Protein 3HH1 (pdb70)

Foldseek 3Di:
DAFAEEEEAAAEQDPRVPDPVRVVCVLQFQAEEEQDVVSVVVSCVVSVRPDHHYQYDDVVCNVVSLVVQLVCRRVVTYYYYYDHNPDDPCPGPNVVCVSCVVVVHHYHYDD/DFAEEEEAEQAPPDRVPDPVRVVLVLQAQAEEEQDVVVVVVSCVVVPNPDHHYQYCDPVCNVVSLVVQRVCRRVHGYYYYYFDHDPPGDDPSSVCCVSCVVVVHHYHYDDD/DFAEEEEAQAAPDDRVPDPVRVVLVLQFQAEEEQDPVVVVVSCVVVPHDDHHYQHCHVCNVVSLVVQCVCRRVRTYYYYYDCDCNVVSQVVVVHHYHYHD/DAFAEEEEAAQEPDDRPPDPVRLVCVQQFQEEEEAPDPVVVVSCVVSVRPPHHYQYPVDVVSVVVQLVCRRVHTYYYYYHHPPDDLVVDPVVVCVVCVVVVHHYHYDD

Organism: Chlorobaculum tepidum (strain ATCC 49652 / DSM 12025 / NBRC 103806 / TLS) (NCBI:txid194439)

Secondary structure (DSSP, 8-state):
-PPP-EEEEEE-SS-TT--HHHHHHHHH-SEEEES-HHHHHHHHHHTT--S--EEE--STTHHHHHHHHHHHHHTT--EEEEEETTS-GGGSGGG--HHHHHTT--EEEE-/----EEEEE--SS-TT--HHHHHHHHHEEEEEES-HHHHHHHHHHTT--SPPEEE--STTHHHHHHHHHHHHHTT-EEEEEEPSSSS---HHHH--HHHHHTT--EEEEP-/----EEEEE--SS-TT--HHHHHHHHT-SEEEES-HHHHHHHHHHTT--SPEEEE----HHHHHHHHHHHHHTT--EEEEE-----HHHHHTT--EEEE-/-----EEEEEEPSS-TT--HHHHHHHHH-SEEEE-SSHHHHHHHHHTT--S--EEE---HHHHHHHHHHHHTT--EEEEEETTS-GGGSTT---HHHHHTT--EEEE-

Nearest PDB structures (foldseek):
  3hh1-assembly1_B  TM=1.009E+00  e=2.185E-22  Chlorobaculum tepidum
  3hh1-assembly2_C  TM=9.470E-01  e=1.816E-17  Chlorobaculum tepidum
  3hh1-assembly3_D  TM=9.223E-01  e=3.692E-16  Chlorobaculum tepidum
  3kwp-assembly1_A-2  TM=9.046E-01  e=8.283E-12  Levilactobacillus brevis ATCC 367
  3ndc-assembly1_A  TM=7.876E-01  e=1.297E-04  Rhodobacter capsulatus SB 1003

InterPro domains:
  IPR000878 Tetrapyrrole methylase [PF00590] (10-209)
  IPR008189 rRNA small subunit methyltransferase I [MF_01877] (10-228)
  IPR008189 rRNA small subunit methyltransferase I [PIRSF005917] (4-238)
  IPR008189 rRNA small subunit methyltransferase I [PTHR46111] (7-239)
  IPR008189 rRNA small subunit methyltransferase I [TIGR00096] (11-238)
  IPR008189 rRNA small subunit methyltransferase I [cd11648] (12-227)
  IPR014776 Tetrapyrrole methylase, subdomain 2 [G3DSA:3.30.950.10] (120-230)
  IPR014777 Tetrapyrrole methylase, subdomain 1 [G3DSA:3.40.1010.10] (4-119)
  IPR035996 Tetrapyrrole methylase superfamily [SSF53790] (8-226)

CATH classification: 3.40.1010.10

Sequence (430 aa):
AHKGTLYVVATPLGNLDDTFRAVNTLRNAGAIACEDTRRTSILLKHFGIEGKRLVSYHSFNEERAVRQVIELLEEGSDVALVVTDAGTPAISSDPGYTASAAHAAGLPVVPVPHKGTLYVVATPLGNLDDTFRAVNTLRNAGAIACEEDTRRTSILLKHFGIEGKRLVSYHSFNEERAVRQVIELLEEGSDVALVTDAGTPAISDPGYTASAAHAAGLPVVPVPGHKGTLYVVATPLGNLDDTFRAVNTLRNAGAIACEDTRRTSILLKHFGIEGKRLVSYHFNEERAVRRQVIELLEEGSDVALVTDGYTASAAHHAAGLPVVPVPAHKGTLYVVATPLGNLDDTFRAVNTLRNAGAIACEDTRRTSILLKHFGIEGKRLVSYHEERAVRQVIELLEEGSDVALVTDAGTPAISDPGYTASAAHAAGLPVVPVP

Radius of gyration: 25.11 Å; Cα contacts (8 Å, |Δi|>4): 852; chains: 4; bounding box: 66×57×61 Å

B-factor: mean 26.29, std 10.37, range [7.69, 118.84]

Structure (mmCIF, N/CA/C/O backbone):
data_3HH1
#
_entry.id   3HH1
#
_cell.length_a   62.986
_cell.length_b   47.569
_cell.length_c   64.497
_cell.angle_alpha   90.000
_cell.angle_beta   91.000
_cell.angle_gamma   90.000
#
_symmetry.space_group_name_H-M   'P 1 21 1'
#
loop_
_entity.id
_entity.type
_entity.pdbx_description
1 polymer 'Tetrapyrrole methylase family protein'
2 non-polymer 'SULFATE ION'
3 non-polymer 1,2-ETHANEDIOL
4 water water
#
loop_
_atom_site.group_PDB
_atom_site.id
_atom_site.type_symbol
_atom_site.label_atom_id
_atom_site.label_alt_id
_atom_site.label_comp_id
_atom_site.label_asym_id
_atom_site.label_entity_id
_atom_site.label_seq_id
_atom_site.pdbx_PDB_ins_code
_atom_site.Cartn_x
_atom_site.Cartn_y
_atom_site.Cartn_z
_atom_site.occupancy
_atom_site.B_iso_or_equiv
_atom_site.auth_seq_id
_atom_site.auth_comp_id
_atom_site.auth_asym_id
_atom_site.auth_atom_id
_atom_site.pdbx_PDB_model_num
ATOM 1 N N . ALA A 1 3 ? 16.672 49.889 1.639 1.00 26.51 6 ALA A N 1
ATOM 2 C CA . ALA A 1 3 ? 16.958 49.930 3.109 1.00 26.63 6 ALA A CA 1
ATOM 3 C C . ALA A 1 3 ? 17.966 48.833 3.453 1.00 27.19 6 ALA A C 1
ATOM 4 O O . ALA A 1 3 ? 17.603 47.669 3.574 1.00 27.98 6 ALA A O 1
ATOM 6 N N . HIS A 1 4 ? 19.226 49.217 3.632 1.00 26.75 7 HIS A N 1
ATOM 7 C CA . HIS A 1 4 ? 20.327 48.276 3.748 1.00 26.84 7 HIS A CA 1
ATOM 8 C C . HIS A 1 4 ? 20.275 47.495 5.085 1.00 25.94 7 HIS A C 1
ATOM 9 O O . HIS A 1 4 ? 20.105 48.079 6.140 1.00 26.30 7 HIS A O 1
ATOM 16 N N . LYS A 1 5 ? 20.381 46.177 5.006 1.00 24.62 8 LYS A N 1
ATOM 17 C CA . LYS A 1 5 ? 20.381 45.323 6.169 1.00 23.84 8 LYS A CA 1
ATOM 18 C C . LYS A 1 5 ? 21.799 45.289 6.756 1.00 23.11 8 LYS A C 1
ATOM 19 O O . LYS A 1 5 ? 22.791 45.232 6.009 1.00 23.87 8 LYS A O 1
ATOM 25 N N . GLY A 1 6 ? 21.897 45.317 8.073 1.00 20.98 9 GLY A N 1
ATOM 26 C CA . GLY A 1 6 ? 23.153 45.044 8.749 1.00 19.88 9 GLY A CA 1
ATOM 27 C C . GLY A 1 6 ? 23.422 43.563 8.713 1.00 18.90 9 GLY A C 1
ATOM 28 O O . GLY A 1 6 ? 22.518 42.730 8.514 1.00 17.75 9 GLY A O 1
ATOM 29 N N . THR A 1 7 ? 24.687 43.241 8.913 1.00 18.06 10 THR A N 1
ATOM 30 C CA . THR A 1 7 ? 25.180 41.881 8.930 1.00 17.29 10 THR A CA 1
ATOM 31 C C . THR A 1 7 ? 25.485 41.479 10.351 1.00 16.57 10 THR A C 1
ATOM 32 O O . THR A 1 7 ? 26.071 42.265 11.120 1.00 16.02 10 THR A O 1
ATOM 36 N N . LEU A 1 8 ? 25.091 40.246 10.698 1.00 15.18 11 LEU A N 1
ATOM 37 C CA . LEU A 1 8 ? 25.528 39.626 11.925 1.00 15.26 11 LEU A CA 1
ATOM 38 C C . LEU A 1 8 ? 26.856 38.885 11.639 1.00 13.22 11 LEU A C 1
ATOM 39 O O . LEU A 1 8 ? 26.852 37.830 10.940 1.00 16.36 11 LEU A O 1
ATOM 44 N N . TYR A 1 9 ? 27.976 39.417 12.116 1.00 11.99 12 TYR A N 1
ATOM 45 C CA . TYR A 1 9 ? 29.276 38.746 11.985 1.00 12.81 12 TYR A CA 1
ATOM 46 C C . TYR A 1 9 ? 29.521 37.838 13.164 1.00 14.24 12 TYR A C 1
ATOM 47 O O . TYR A 1 9 ? 29.401 38.274 14.291 1.00 16.24 12 TYR A O 1
ATOM 56 N N . VAL A 1 10 ? 29.785 36.569 12.918 1.00 14.85 13 VAL A N 1
ATOM 57 C CA . VAL A 1 10 ? 30.078 35.623 13.975 1.00 14.52 13 VAL A CA 1
ATOM 58 C C . VAL A 1 10 ? 31.612 35.478 14.043 1.00 16.94 13 VAL A C 1
ATOM 59 O O . VAL A 1 10 ? 32.259 34.973 13.102 1.00 18.54 13 VAL A O 1
ATOM 63 N N . VAL A 1 11 ? 32.171 35.900 15.177 1.00 17.02 14 VAL A N 1
ATOM 64 C CA . VAL A 1 11 ? 33.594 36.000 15.377 1.00 19.23 14 VAL A CA 1
ATOM 65 C C . VAL A 1 11 ? 34.018 35.008 16.451 1.00 20.95 14 VAL A C 1
ATOM 66 O O . VAL A 1 11 ? 33.573 35.105 17.611 1.00 21.20 14 VAL A O 1
ATOM 70 N N . ALA A 1 12 ? 34.850 34.030 16.078 1.00 22.55 15 ALA A N 1
ATOM 71 C CA . ALA A 1 12 ? 35.337 33.035 17.020 1.00 24.83 15 ALA A CA 1
ATOM 72 C C . ALA A 1 12 ? 36.546 33.598 17.754 1.00 26.16 15 ALA A C 1
ATOM 73 O O . ALA A 1 12 ? 37.413 34.165 17.116 1.00 28.25 15 ALA A O 1
ATOM 75 N N . THR A 1 13 ? 36.596 33.474 19.081 1.00 26.27 16 THR A N 1
ATOM 76 C CA . THR A 1 13 ? 37.689 34.071 19.841 1.00 27.43 16 THR A CA 1
ATOM 77 C C . THR A 1 13 ? 38.331 33.020 20.725 1.00 27.87 16 THR A C 1
ATOM 78 O O . THR A 1 13 ? 37.635 32.265 21.363 1.00 28.47 16 THR A O 1
ATOM 82 N N . PRO A 1 14 ? 39.671 32.955 20.737 1.00 28.65 17 PRO A N 1
ATOM 83 C CA . PRO A 1 14 ? 40.392 31.962 21.579 1.00 29.42 17 PRO A CA 1
ATOM 84 C C . PRO A 1 14 ? 40.433 32.431 23.020 1.00 30.31 17 PRO A C 1
ATOM 85 O O . PRO A 1 14 ? 40.248 33.628 23.282 1.00 31.26 17 PRO A O 1
ATOM 89 N N . LEU A 1 15 ? 40.694 31.522 23.948 1.00 30.96 18 LEU A N 1
ATOM 90 C CA . LEU A 1 15 ? 40.787 31.885 25.361 1.00 31.75 18 LEU A CA 1
ATOM 91 C C . LEU A 1 15 ? 42.100 32.638 25.664 1.00 31.69 18 LEU A C 1
ATOM 92 O O . LEU A 1 15 ? 42.128 33.568 26.476 1.00 31.90 18 LEU A O 1
ATOM 97 N N . GLY A 1 16 ? 43.181 32.239 25.011 1.00 31.30 19 GLY A N 1
ATOM 98 C CA . GLY A 1 16 ? 44.474 32.897 25.203 1.00 30.99 19 GLY A CA 1
ATOM 99 C C . GLY A 1 16 ? 45.073 33.246 23.859 1.00 30.02 19 GLY A C 1
ATOM 100 O O . GLY A 1 16 ? 44.432 33.040 22.839 1.00 30.36 19 GLY A O 1
ATOM 101 N N . ASN A 1 17 ? 46.301 33.766 23.861 1.00 29.31 20 ASN A N 1
ATOM 102 C CA . ASN A 1 17 ? 46.980 34.150 22.626 1.00 28.84 20 ASN A CA 1
ATOM 103 C C . ASN A 1 17 ? 46.030 34.921 21.732 1.00 26.77 20 ASN A C 1
ATOM 104 O O . ASN A 1 17 ? 45.931 34.669 20.531 1.00 26.13 20 ASN A O 1
ATOM 109 N N . LEU A 1 18 ? 45.341 35.874 22.349 1.00 25.28 21 LEU A N 1
ATOM 110 C CA . LEU A 1 18 ? 44.431 36.735 21.630 1.00 24.26 21 LEU A CA 1
ATOM 111 C C . LEU A 1 18 ? 45.109 37.481 20.486 1.00 24.02 21 LEU A C 1
ATOM 112 O O . LEU A 1 18 ? 44.466 37.797 19.509 1.00 22.61 21 LEU A O 1
ATOM 117 N N . ASP A 1 19 ? 46.391 37.813 20.641 1.00 23.71 22 ASP A N 1
ATOM 118 C CA . ASP A 1 19 ? 47.098 38.601 19.604 1.00 23.81 22 ASP A CA 1
ATOM 119 C C . ASP A 1 19 ? 47.286 37.814 18.298 1.00 22.59 22 ASP A C 1
ATOM 120 O O . ASP A 1 19 ? 47.608 38.414 17.250 1.00 21.50 22 ASP A O 1
ATOM 125 N N . ASP A 1 20 ? 47.048 36.493 18.330 1.00 21.05 23 ASP A N 1
ATOM 126 C CA . ASP A 1 20 ? 47.038 35.706 17.079 1.00 20.72 23 ASP A CA 1
ATOM 127 C C . ASP A 1 20 ? 45.738 35.768 16.260 1.00 19.53 23 ASP A C 1
ATOM 128 O O . ASP A 1 20 ? 45.669 35.229 15.151 1.00 17.19 23 ASP A O 1
ATOM 141 N N . THR A 1 22 ? 43.133 37.331 13.716 1.00 15.30 25 THR A N 1
ATOM 142 C CA . THR A 1 22 ? 43.401 38.140 12.527 1.00 15.05 25 THR A CA 1
ATOM 143 C C . THR A 1 22 ? 42.996 39.592 12.689 1.00 15.37 25 THR A C 1
ATOM 144 O O . THR A 1 22 ? 42.032 39.956 13.408 1.00 14.81 25 THR A O 1
ATOM 148 N N . PHE A 1 23 ? 43.711 40.446 11.964 1.00 14.31 26 PHE A N 1
ATOM 149 C CA . PHE A 1 23 ? 43.348 41.845 11.906 1.00 15.29 26 PHE A CA 1
ATOM 150 C C . PHE A 1 23 ? 41.883 42.035 11.539 1.00 15.36 26 PHE A C 1
ATOM 151 O O . PHE A 1 23 ? 41.158 42.827 12.140 1.00 14.99 26 PHE A O 1
ATOM 159 N N . ARG A 1 24 ? 41.439 41.285 10.552 1.00 16.36 27 ARG A N 1
ATOM 160 C CA . ARG A 1 24 ? 40.044 41.337 10.111 1.00 18.73 27 ARG A CA 1
ATOM 161 C C . ARG A 1 24 ? 39.094 41.096 11.250 1.00 17.44 27 ARG A C 1
ATOM 162 O O . ARG A 1 24 ? 38.106 41.807 11.380 1.00 19.36 27 ARG A O 1
ATOM 170 N N . ALA A 1 25 ? 39.375 40.098 12.070 1.00 17.05 28 ALA A N 1
ATOM 171 C CA . ALA A 1 25 ? 38.522 39.775 13.197 1.00 16.28 28 ALA A CA 1
ATOM 172 C C . ALA A 1 25 ? 38.515 40.858 14.263 1.00 16.28 28 ALA A C 1
ATOM 173 O O . ALA A 1 25 ? 37.452 41.254 14.756 1.00 15.67 28 ALA A O 1
ATOM 175 N N . VAL A 1 26 ? 39.685 41.388 14.601 1.00 15.09 29 VAL A N 1
ATOM 176 C CA . VAL A 1 26 ? 39.759 42.446 15.625 1.00 15.42 29 VAL A CA 1
ATOM 177 C C . VAL A 1 26 ? 39.085 43.725 15.097 1.00 16.35 29 VAL A C 1
ATOM 178 O O . VAL A 1 26 ? 38.370 44.406 15.825 1.00 16.81 29 VAL A O 1
ATOM 182 N N . ASN A 1 27 ? 39.285 44.022 13.836 1.00 15.92 30 ASN A N 1
ATOM 183 C CA . ASN A 1 27 ? 38.736 45.247 13.243 1.00 18.20 30 ASN A CA 1
ATOM 184 C C . ASN A 1 27 ? 37.215 45.148 13.208 1.00 17.15 30 ASN A C 1
ATOM 185 O O . ASN A 1 27 ? 36.523 46.142 13.409 1.00 17.25 30 ASN A O 1
ATOM 190 N N . THR A 1 28 ? 36.724 43.945 12.947 1.00 16.45 31 THR A N 1
ATOM 191 C CA . THR A 1 28 ? 35.289 43.684 12.960 1.00 16.54 31 THR A CA 1
ATOM 192 C C . THR A 1 28 ? 34.689 43.995 14.305 1.00 17.31 31 THR A C 1
ATOM 193 O O . THR A 1 28 ? 33.673 44.715 14.372 1.00 17.93 31 THR A O 1
ATOM 197 N N . LEU A 1 29 ? 35.313 43.508 15.369 1.00 16.37 32 LEU A N 1
ATOM 198 C CA . LEU A 1 29 ? 34.860 43.781 16.717 1.00 17.33 32 LEU A CA 1
ATOM 199 C C . LEU A 1 29 ? 35.005 45.265 17.048 1.00 18.10 32 LEU A C 1
ATOM 200 O O . LEU A 1 29 ? 34.118 45.857 17.667 1.00 19.33 32 LEU A O 1
ATOM 205 N N . ARG A 1 30 ? 36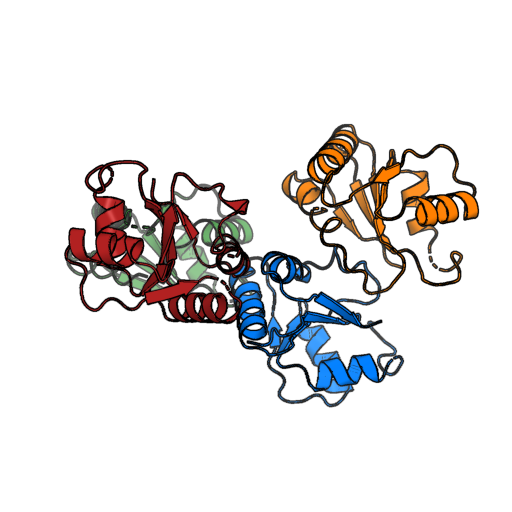.122 45.857 16.617 1.00 16.47 33 ARG A N 1
ATOM 206 C CA . ARG A 1 30 ? 36.396 47.249 16.962 1.00 17.19 33 ARG A CA 1
ATOM 207 C C . ARG A 1 30 ? 35.303 48.200 16.447 1.00 16.80 33 ARG A C 1
ATOM 208 O O . ARG A 1 30 ? 34.924 49.174 17.148 1.00 16.96 33 ARG A O 1
ATOM 216 N N . ASN A 1 31 ? 34.834 47.949 15.222 1.00 16.53 34 ASN A N 1
ATOM 217 C CA . ASN A 1 31 ? 33.905 48.848 14.549 1.00 16.28 34 ASN A CA 1
ATOM 218 C C . ASN A 1 31 ? 32.459 48.421 14.494 1.00 16.37 34 ASN A C 1
ATOM 219 O O . ASN A 1 31 ? 31.664 49.039 13.810 1.00 15.82 34 ASN A O 1
ATOM 224 N N . ALA A 1 32 ? 32.113 47.347 15.208 1.00 16.80 35 ALA A N 1
ATOM 225 C CA . ALA A 1 32 ? 30.750 46.833 15.202 1.00 17.43 35 ALA A CA 1
ATOM 226 C C . ALA A 1 32 ? 29.808 47.788 15.852 1.00 17.38 35 ALA A C 1
ATOM 227 O O . ALA A 1 32 ? 30.182 48.482 16.779 1.00 17.77 35 ALA A O 1
ATOM 229 N N . GLY A 1 33 ? 28.554 47.797 15.407 1.00 17.91 36 GLY A N 1
ATOM 230 C CA . GLY A 1 33 ? 27.540 48.628 16.058 1.00 17.99 36 GLY A CA 1
ATOM 231 C C . GLY A 1 33 ? 27.273 48.136 17.470 1.00 17.27 36 GLY A C 1
ATOM 232 O O . GLY A 1 33 ? 26.930 48.928 18.354 1.00 17.82 36 GLY A O 1
ATOM 233 N N . ALA A 1 34 ? 27.418 46.835 17.694 1.00 16.33 37 ALA A N 1
ATOM 234 C CA . ALA A 1 34 ? 27.255 46.271 19.059 1.00 15.70 37 ALA A CA 1
ATOM 235 C C . ALA A 1 34 ? 27.917 44.936 19.033 1.00 17.17 37 ALA A C 1
ATOM 236 O O . ALA A 1 34 ? 28.094 44.344 17.958 1.00 15.94 37 ALA A O 1
ATOM 238 N N . ILE A 1 35 ? 28.270 44.447 20.211 1.00 16.41 38 ILE A N 1
ATOM 239 C CA . ILE A 1 35 ? 28.836 43.126 20.325 1.00 17.28 38 ILE A CA 1
ATOM 240 C C . ILE A 1 35 ? 27.889 42.309 21.170 1.00 17.57 38 ILE A C 1
ATOM 241 O O . ILE A 1 35 ? 27.534 42.740 22.266 1.00 20.00 38 ILE A O 1
ATOM 246 N N . ALA A 1 36 ? 27.488 41.140 20.675 1.00 18.40 39 ALA A N 1
ATOM 247 C CA . ALA A 1 36 ? 26.560 40.249 21.406 1.00 18.37 39 ALA A CA 1
ATOM 248 C C . ALA A 1 36 ? 27.375 39.114 21.947 1.00 19.69 39 ALA A C 1
ATOM 249 O O . ALA A 1 36 ? 28.268 38.579 21.253 1.00 18.60 39 ALA A O 1
ATOM 251 N N . CYS A 1 37 ? 27.118 38.731 23.191 1.00 19.58 40 CYS A N 1
ATOM 252 C CA . CYS A 1 37 ? 27.950 37.722 23.777 1.00 22.31 40 CYS A CA 1
ATOM 253 C C . CYS A 1 37 ? 27.193 37.038 24.867 1.00 22.97 40 CYS A C 1
ATOM 254 O O . CYS A 1 37 ? 26.284 37.613 25.456 1.00 22.62 40 CYS A O 1
ATOM 257 N N . GLU A 1 38 ? 27.546 35.790 25.116 1.00 23.95 41 GLU A N 1
ATOM 258 C CA . GLU A 1 38 ? 26.893 35.053 26.183 1.00 27.03 41 GLU A CA 1
ATOM 259 C C . GLU A 1 38 ? 27.705 35.171 27.473 1.00 27.24 41 GLU A C 1
ATOM 260 O O . GLU A 1 38 ? 27.165 35.072 28.568 1.00 28.25 41 GLU A O 1
ATOM 266 N N . ASP A 1 39 ? 28.995 35.414 27.342 1.00 28.32 42 ASP A N 1
ATOM 267 C CA . ASP A 1 39 ? 29.907 35.472 28.486 1.00 29.17 42 ASP A CA 1
ATOM 268 C C . ASP A 1 39 ? 30.449 36.902 28.522 1.00 28.32 42 ASP A C 1
ATOM 269 O O . ASP A 1 39 ? 31.490 37.192 27.933 1.00 28.02 42 ASP A O 1
ATOM 274 N N . THR A 1 40 ? 29.734 37.804 29.189 1.00 28.10 43 THR A N 1
ATOM 275 C CA . THR A 1 40 ? 30.112 39.208 29.176 1.00 28.19 43 THR A CA 1
ATOM 276 C C . THR A 1 40 ? 31.472 39.465 29.817 1.00 27.63 43 THR A C 1
ATOM 277 O O . THR A 1 40 ? 32.227 40.326 29.379 1.00 26.54 43 THR A O 1
ATOM 281 N N . ARG A 1 41 ? 31.770 38.736 30.882 1.00 26.91 44 ARG A N 1
ATOM 282 C CA . ARG A 1 41 ? 33.035 38.921 31.576 1.00 26.50 44 ARG A CA 1
ATOM 283 C C . ARG A 1 41 ? 34.230 38.588 30.678 1.00 25.10 44 ARG A C 1
ATOM 284 O O . ARG A 1 41 ? 35.169 39.359 30.569 1.00 24.39 44 ARG A O 1
ATOM 292 N N . ARG A 1 42 ? 34.172 37.446 30.015 1.00 24.33 45 ARG A N 1
ATOM 293 C CA . ARG A 1 42 ? 35.217 37.040 29.101 1.00 24.74 45 ARG A CA 1
ATOM 294 C C . ARG A 1 42 ? 35.311 38.045 27.928 1.00 23.72 45 ARG A C 1
ATOM 295 O O . ARG A 1 42 ? 36.418 38.432 27.483 1.00 22.26 45 ARG A O 1
ATOM 303 N N . THR A 1 43 ? 34.159 38.518 27.455 1.00 22.56 46 THR A N 1
ATOM 304 C CA . THR A 1 43 ? 34.162 39.449 26.324 1.00 22.67 46 THR A CA 1
ATOM 305 C C . THR A 1 43 ? 34.776 40.808 26.705 1.00 22.41 46 THR A C 1
ATOM 306 O O . THR A 1 43 ? 35.524 41.417 25.923 1.00 21.56 46 THR A O 1
ATOM 310 N N . SER A 1 44 ? 34.481 41.280 27.909 1.00 22.33 47 SER A N 1
ATOM 311 C CA . SER A 1 44 ? 35.094 42.527 28.374 1.00 23.03 47 SER A CA 1
ATOM 312 C C . SER A 1 44 ? 36.622 42.417 28.439 1.00 21.85 47 SER A C 1
ATOM 313 O O . SER A 1 44 ? 37.310 43.339 28.055 1.00 21.56 47 SER A O 1
ATOM 316 N N . ILE A 1 45 ? 37.122 41.286 28.919 1.00 20.86 48 ILE A N 1
ATOM 317 C CA . ILE A 1 45 ? 38.535 41.057 28.971 1.00 20.59 48 ILE A CA 1
ATOM 318 C C . ILE A 1 45 ? 39.159 41.134 27.570 1.00 20.66 48 ILE A C 1
ATOM 319 O O . ILE A 1 45 ? 40.180 41.795 27.378 1.00 19.14 48 ILE A O 1
ATOM 324 N N . LEU A 1 46 ? 38.538 40.474 26.607 1.00 20.36 49 LEU A N 1
ATOM 325 C CA . LEU A 1 46 ? 38.982 40.537 25.197 1.00 21.54 49 LEU A CA 1
ATOM 326 C C . LEU A 1 46 ? 39.017 41.953 24.641 1.00 21.48 49 LEU A C 1
ATOM 327 O O . LEU A 1 46 ? 39.997 42.369 24.057 1.00 20.68 49 LEU A O 1
ATOM 332 N N . LEU A 1 47 ? 37.925 42.688 24.827 1.00 22.26 50 LEU A N 1
ATOM 333 C CA . LEU A 1 47 ? 37.857 44.054 24.345 1.00 23.37 50 LEU A CA 1
ATOM 334 C C . LEU A 1 47 ? 38.910 44.957 24.979 1.00 24.09 50 LEU A C 1
ATOM 335 O O . LEU A 1 47 ? 39.552 45.712 24.277 1.00 26.07 50 LEU A O 1
ATOM 340 N N . LYS A 1 48 ? 39.093 44.867 26.294 1.00 25.43 51 LYS A N 1
ATOM 341 C CA . LYS A 1 48 ? 40.106 45.623 26.987 1.00 25.50 51 LYS A CA 1
ATOM 342 C C . LYS A 1 48 ? 41.477 45.296 26.410 1.00 25.46 51 LYS A C 1
ATOM 343 O O . LYS A 1 48 ? 42.284 46.185 26.202 1.00 25.57 51 LYS A O 1
ATOM 349 N N . HIS A 1 49 ? 41.731 44.020 26.140 1.00 24.45 52 HIS A N 1
ATOM 350 C CA . HIS A 1 49 ? 43.006 43.610 25.569 1.00 24.18 52 HIS A CA 1
ATOM 351 C C . HIS A 1 49 ? 43.354 44.348 24.281 1.00 24.50 52 HIS A C 1
ATOM 352 O O . HIS A 1 49 ? 44.525 44.696 24.047 1.00 23.81 52 HIS A O 1
ATOM 359 N N . PHE A 1 50 ? 42.362 44.548 23.423 1.00 23.56 53 PHE A N 1
ATOM 360 C CA . PHE A 1 50 ? 42.622 45.177 22.124 1.00 24.53 53 PHE A CA 1
ATOM 361 C C . PHE A 1 50 ? 42.367 46.680 22.153 1.00 25.59 53 PHE A C 1
ATOM 362 O O . PHE A 1 50 ? 42.401 47.348 21.100 1.00 27.16 53 PHE A O 1
ATOM 370 N N . GLY A 1 51 ? 42.098 47.208 23.336 1.00 25.76 54 GLY A N 1
ATOM 371 C CA . GLY A 1 51 ? 41.810 48.628 23.498 1.00 26.47 54 GLY A CA 1
ATOM 372 C C . GLY A 1 51 ? 40.544 49.083 22.789 1.00 26.60 54 GLY A C 1
ATOM 373 O O . GLY A 1 51 ? 40.494 50.187 22.229 1.00 26.26 54 GLY A O 1
ATOM 374 N N . ILE A 1 52 ? 39.522 48.236 22.823 1.00 25.65 55 ILE A N 1
ATOM 375 C CA . ILE A 1 52 ? 38.230 48.528 22.234 1.00 24.69 55 ILE A CA 1
ATOM 376 C C . ILE A 1 52 ? 37.400 49.097 23.377 1.00 24.49 55 ILE A C 1
ATOM 377 O O . ILE A 1 52 ? 37.036 48.394 24.322 1.00 27.86 55 ILE A O 1
ATOM 382 N N . GLU A 1 53 ? 37.130 50.386 23.301 1.00 23.94 56 GLU A N 1
ATOM 383 C CA . GLU A 1 53 ? 36.450 51.120 24.355 1.00 23.98 56 GLU A CA 1
ATOM 384 C C . GLU A 1 53 ? 35.083 51.616 23.945 1.00 22.82 56 GLU A C 1
ATOM 385 O O . GLU A 1 53 ? 34.895 52.017 22.805 1.00 23.77 56 GLU A O 1
ATOM 391 N N . GLY A 1 54 ? 34.172 51.610 24.901 1.00 22.03 57 GLY A N 1
ATOM 392 C CA . GLY A 1 54 ? 32.870 52.245 24.781 1.00 21.44 57 GLY A CA 1
ATOM 393 C C . GLY A 1 54 ? 31.858 51.472 23.951 1.00 21.02 57 GLY A C 1
ATOM 394 O O . GLY A 1 54 ? 30.814 52.007 23.602 1.00 21.37 57 GLY A O 1
ATOM 395 N N . LYS A 1 55 ? 32.143 50.215 23.640 1.00 20.04 58 LYS A N 1
ATOM 396 C CA . LYS A 1 55 ? 31.286 49.416 22.805 1.00 20.56 58 LYS A CA 1
ATOM 397 C C . LYS A 1 55 ? 29.948 49.043 23.471 1.00 19.91 58 LYS A C 1
ATOM 398 O O . LYS A 1 55 ? 29.907 48.627 24.633 1.00 20.21 58 LYS A O 1
ATOM 404 N N . ARG A 1 56 ? 28.863 49.131 22.730 1.00 18.87 59 ARG A N 1
ATOM 405 C CA . ARG A 1 56 ? 27.563 48.628 23.246 1.00 19.13 59 ARG A CA 1
ATOM 406 C C . ARG A 1 56 ? 27.605 47.097 23.266 1.00 18.85 59 ARG A C 1
ATOM 407 O O . ARG A 1 56 ? 27.854 46.461 22.251 1.00 16.39 59 ARG A O 1
ATOM 415 N N . LEU A 1 57 ? 27.309 46.524 24.425 1.00 19.85 60 LEU A N 1
ATOM 416 C CA . LEU A 1 57 ? 27.286 45.068 24.571 1.00 20.24 60 LEU A CA 1
ATOM 417 C C . LEU A 1 57 ? 25.857 44.602 24.707 1.00 20.45 60 LEU A C 1
ATOM 418 O O . LEU A 1 57 ? 25.068 45.214 25.443 1.00 21.07 60 LEU A O 1
ATOM 423 N N . VAL A 1 58 ? 25.515 43.511 24.033 1.00 18.93 61 VAL A N 1
ATOM 424 C CA . VAL A 1 58 ? 24.205 42.854 24.233 1.00 19.96 61 VAL A CA 1
ATOM 425 C C . VAL A 1 58 ? 24.478 41.506 24.898 1.00 20.40 61 VAL A C 1
ATOM 426 O O . VAL A 1 58 ? 25.128 40.661 24.324 1.00 21.34 61 VAL A O 1
ATOM 430 N N . SER A 1 59 ? 24.057 41.325 26.132 1.00 21.51 62 SER A N 1
ATOM 431 C CA . SER A 1 59 ? 24.424 40.146 26.851 1.00 22.79 62 SER A CA 1
ATOM 432 C C . SER A 1 59 ? 23.249 39.161 26.828 1.00 22.76 62 SER A C 1
ATOM 433 O O . SER A 1 59 ? 22.133 39.492 27.202 1.00 23.29 62 SER A O 1
ATOM 436 N N . TYR A 1 60 ? 23.523 37.969 26.345 1.00 22.36 63 TYR A N 1
ATOM 437 C CA . TYR A 1 60 ? 22.551 36.916 26.230 1.00 23.36 63 TYR A CA 1
ATOM 438 C C . TYR A 1 60 ? 22.438 36.092 27.512 1.00 23.65 63 TYR A C 1
ATOM 439 O O . TYR A 1 60 ? 23.419 35.563 27.988 1.00 23.71 63 TYR A O 1
ATOM 448 N N . HIS A 1 61 ? 21.225 35.964 28.045 1.00 24.72 64 HIS A N 1
ATOM 449 C CA . HIS A 1 61 ? 20.931 35.073 29.198 1.00 26.20 64 HIS A CA 1
ATOM 450 C C . HIS A 1 61 ? 19.694 34.246 28.817 1.00 26.77 64 HIS A C 1
ATOM 451 O O . HIS A 1 61 ? 18.787 34.779 28.204 1.00 26.69 64 HIS A O 1
ATOM 458 N N . SER A 1 62 ? 19.617 32.965 29.153 1.00 29.13 65 SER A N 1
ATOM 459 C CA . SER A 1 62 ? 18.390 32.197 28.827 1.00 29.80 65 SER A CA 1
ATOM 460 C C . SER A 1 62 ? 17.046 32.888 29.169 1.00 30.24 65 SER A C 1
ATOM 461 O O . SER A 1 62 ? 16.178 33.053 28.297 1.00 30.11 65 SER A O 1
ATOM 464 N N . PHE A 1 63 ? 16.863 33.287 30.423 1.00 30.47 66 PHE A N 1
ATOM 465 C CA . PHE A 1 63 ? 15.577 33.836 30.847 1.00 31.01 66 PHE A CA 1
ATOM 466 C C . PHE A 1 63 ? 15.205 35.080 30.046 1.00 31.78 66 PHE A C 1
ATOM 467 O O . PHE A 1 63 ? 14.023 35.338 29.801 1.00 32.26 66 PHE A O 1
ATOM 475 N N . ASN A 1 64 ? 16.212 35.837 29.627 1.00 31.99 67 ASN A N 1
ATOM 476 C CA . ASN A 1 64 ? 15.994 37.072 28.888 1.00 32.59 67 ASN A CA 1
ATOM 477 C C . ASN A 1 64 ? 16.444 36.945 27.436 1.00 32.29 67 ASN A C 1
ATOM 478 O O . ASN A 1 64 ? 16.829 37.919 26.795 1.00 32.52 67 ASN A O 1
ATOM 483 N N . GLU A 1 65 ? 16.370 35.720 26.927 1.00 31.93 68 GLU A N 1
ATOM 484 C CA . GLU A 1 65 ? 16.746 35.421 25.557 1.00 31.31 68 GLU A CA 1
ATOM 485 C C . GLU A 1 65 ? 16.097 36.410 24.621 1.00 30.05 68 GLU A C 1
ATOM 486 O O . GLU A 1 65 ? 16.774 36.974 23.747 1.00 29.43 68 GLU A O 1
ATOM 492 N N . GLU A 1 66 ? 14.790 36.618 24.801 1.00 28.58 69 GLU A N 1
ATOM 493 C CA . GLU A 1 66 ? 14.003 37.447 23.890 1.00 28.28 69 GLU A CA 1
ATOM 494 C C . GLU A 1 66 ? 14.549 38.856 23.761 1.00 26.05 69 GLU A C 1
ATOM 495 O O . GLU A 1 66 ? 14.530 39.435 22.674 1.00 25.96 69 GLU A O 1
ATOM 501 N N . ARG A 1 67 ? 14.937 39.429 24.895 1.00 23.31 70 ARG A N 1
ATOM 502 C CA . ARG A 1 67 ? 15.389 40.807 24.921 1.00 22.50 70 ARG A CA 1
ATOM 503 C C . ARG A 1 67 ? 16.688 40.964 24.115 1.00 21.01 70 ARG A C 1
ATOM 504 O O . ARG A 1 67 ? 16.829 41.922 23.361 1.00 20.45 70 ARG A O 1
ATOM 512 N N . ALA A 1 68 ? 17.634 40.023 24.264 1.00 20.38 71 ALA A N 1
ATOM 513 C CA . ALA A 1 68 ? 18.903 40.082 23.523 1.00 20.83 71 ALA A CA 1
ATOM 514 C C . ALA A 1 68 ? 18.656 39.861 22.049 1.00 20.34 71 ALA A C 1
ATOM 515 O O . ALA A 1 68 ? 19.168 40.606 21.231 1.00 19.55 71 ALA A O 1
ATOM 517 N N . VAL A 1 69 ? 17.820 38.895 21.716 1.00 20.26 72 VAL A N 1
ATOM 518 C CA . VAL A 1 69 ? 17.486 38.646 20.313 1.00 20.61 72 VAL A CA 1
ATOM 519 C C . VAL A 1 69 ? 16.798 39.874 19.691 1.00 19.99 72 VAL A C 1
ATOM 520 O O . VAL A 1 69 ? 17.135 40.310 18.596 1.00 20.76 72 VAL A O 1
ATOM 524 N N . ARG A 1 70 ? 15.841 40.445 20.403 1.00 20.60 73 ARG A N 1
ATOM 525 C CA . ARG A 1 70 ? 15.148 41.622 19.910 1.00 20.05 73 ARG A CA 1
ATOM 526 C C . ARG A 1 70 ? 16.111 42.759 19.643 1.00 19.52 73 ARG A C 1
ATOM 527 O O . ARG A 1 70 ? 16.035 43.407 18.600 1.00 19.23 73 ARG A O 1
ATOM 535 N N . GLN A 1 71 ? 17.012 43.012 20.575 1.00 18.54 74 GLN A N 1
ATOM 536 C CA . GLN A 1 71 ? 17.983 44.089 20.415 1.00 19.55 74 GLN A CA 1
ATOM 537 C C . GLN A 1 71 ? 18.864 43.900 19.182 1.00 19.98 74 GLN A C 1
ATOM 538 O O . GLN A 1 71 ? 19.125 44.872 18.449 1.00 18.07 74 GLN A O 1
ATOM 544 N N . VAL A 1 72 ? 19.309 42.668 18.963 1.00 18.43 75 VAL A N 1
ATOM 545 C CA . VAL A 1 72 ? 20.184 42.364 17.827 1.00 18.37 75 VAL A CA 1
ATOM 546 C C . VAL A 1 72 ? 19.415 42.506 16.524 1.00 18.51 75 VAL A C 1
ATOM 547 O O . VAL A 1 72 ? 19.908 43.152 15.585 1.00 19.31 75 VAL A O 1
ATOM 551 N N . ILE A 1 73 ? 18.209 41.945 16.462 1.00 16.06 76 ILE A N 1
ATOM 552 C CA . ILE A 1 73 ? 17.411 42.039 15.239 1.00 16.98 76 ILE A CA 1
ATOM 553 C C . ILE A 1 73 ? 17.063 43.478 14.919 1.00 16.69 76 ILE A C 1
ATOM 554 O O . ILE A 1 73 ? 17.147 43.883 13.760 1.00 16.55 76 ILE A O 1
ATOM 559 N N . GLU A 1 74 ? 16.712 44.272 15.932 1.00 15.83 77 GLU A N 1
ATOM 560 C CA . GLU A 1 74 ? 16.406 45.669 15.703 1.00 16.70 77 GLU A CA 1
ATOM 561 C C . GLU A 1 74 ? 17.609 46.395 15.165 1.00 16.70 77 GLU A C 1
ATOM 562 O O . GLU A 1 74 ? 17.482 47.193 14.220 1.00 18.34 77 GLU A O 1
ATOM 568 N N . LEU A 1 75 ? 18.787 46.147 15.733 1.00 17.26 78 LEU A N 1
ATOM 569 C CA . LEU A 1 75 ? 19.992 46.832 15.253 1.00 17.65 78 LEU A CA 1
ATOM 570 C C . LEU A 1 75 ? 20.312 46.452 13.786 1.00 16.43 78 LEU A C 1
ATOM 571 O O . LEU A 1 75 ? 20.624 47.307 12.978 1.00 17.46 78 LEU A O 1
ATOM 576 N N . LEU A 1 76 ? 20.205 45.177 13.460 1.00 15.49 79 LEU A N 1
ATOM 577 C CA . LEU A 1 76 ? 20.436 44.696 12.081 1.00 15.65 79 LEU A CA 1
ATOM 578 C C . LEU A 1 76 ? 19.424 45.294 11.094 1.00 16.16 79 LEU A C 1
ATOM 579 O O . LEU A 1 76 ? 19.783 45.757 10.000 1.00 17.39 79 LEU A O 1
ATOM 584 N N . GLU A 1 77 ? 18.160 45.338 11.496 1.00 16.50 80 GLU A N 1
ATOM 585 C CA . GLU A 1 77 ? 17.134 45.937 10.632 1.00 18.32 80 GLU A CA 1
ATOM 586 C C . GLU A 1 77 ? 17.392 47.429 10.398 1.00 18.50 80 GLU A C 1
ATOM 587 O O . GLU A 1 77 ? 17.034 47.980 9.341 1.00 19.50 80 GLU A O 1
ATOM 593 N N . GLU A 1 78 ? 17.952 48.101 11.404 1.00 18.62 81 GLU A N 1
ATOM 594 C CA . GLU A 1 78 ? 18.329 49.482 11.263 1.00 19.96 81 GLU A CA 1
ATOM 595 C C . GLU A 1 78 ? 19.627 49.722 10.477 1.00 20.33 81 GLU A C 1
ATOM 596 O O . GLU A 1 78 ? 20.051 50.875 10.378 1.00 20.75 81 GLU A O 1
ATOM 602 N N . GLY A 1 79 ? 20.243 48.670 9.936 1.00 20.30 82 GLY A N 1
ATOM 603 C CA . GLY A 1 79 ? 21.398 48.812 9.044 1.00 21.43 82 GLY A CA 1
ATOM 604 C C . GLY A 1 79 ? 22.736 48.823 9.762 1.00 21.55 82 GLY A C 1
ATOM 605 O O . GLY A 1 79 ? 23.735 49.154 9.171 1.00 23.39 82 GLY A O 1
ATOM 606 N N . SER A 1 80 ? 22.764 48.425 11.030 1.00 20.76 83 SER A N 1
ATOM 607 C CA . SER A 1 80 ? 23.995 48.372 11.789 1.00 21.42 83 SER A CA 1
ATOM 608 C C . SER A 1 80 ? 24.509 46.939 11.832 1.00 20.15 83 SER A C 1
ATOM 609 O O . SER A 1 80 ? 23.731 46.014 12.087 1.00 21.19 83 SER A O 1
ATOM 612 N N . ASP A 1 81 ? 25.800 46.736 11.613 1.00 18.81 84 ASP A N 1
ATOM 613 C CA . ASP A 1 81 ? 26.375 45.435 11.891 1.00 18.96 84 ASP A CA 1
ATOM 614 C C . ASP A 1 81 ? 26.406 45.125 13.374 1.00 17.72 84 ASP A C 1
ATOM 615 O O . ASP A 1 81 ? 26.464 46.029 14.216 1.00 20.52 84 ASP A O 1
ATOM 620 N N . VAL A 1 82 ? 26.384 43.844 13.679 1.00 17.45 85 VAL A N 1
ATOM 621 C CA . VAL A 1 82 ? 26.536 43.348 15.038 1.00 16.62 85 VAL A CA 1
ATOM 622 C C . VAL A 1 82 ? 27.539 42.211 14.990 1.00 16.69 85 VAL A C 1
ATOM 623 O O . VAL A 1 82 ? 27.504 41.447 14.042 1.00 15.00 85 VAL A O 1
ATOM 627 N N . ALA A 1 83 ? 28.419 42.099 16.001 1.00 15.59 86 ALA A N 1
ATOM 628 C CA . ALA A 1 83 ? 29.361 41.007 16.064 1.00 16.09 86 ALA A CA 1
ATOM 629 C C . ALA A 1 83 ? 28.937 40.094 17.203 1.00 15.23 86 ALA A C 1
ATOM 630 O O . ALA A 1 83 ? 28.763 40.568 18.302 1.00 16.80 86 ALA A O 1
ATOM 632 N N . LEU A 1 84 ? 28.701 38.829 16.907 1.00 16.96 87 LEU A N 1
ATOM 633 C CA . LEU A 1 84 ? 28.431 37.817 17.940 1.00 16.95 87 LEU A CA 1
ATOM 634 C C . LEU A 1 84 ? 29.765 37.107 18.216 1.00 16.99 87 LEU A C 1
ATOM 635 O O . LEU A 1 84 ? 30.370 36.550 17.311 1.00 15.92 87 LEU A O 1
ATOM 640 N N A VAL A 1 85 ? 30.222 37.161 19.463 0.50 17.38 88 VAL A N 1
ATOM 641 N N B VAL A 1 85 ? 30.181 37.102 19.485 0.50 17.13 88 VAL A N 1
ATOM 642 C CA A VAL A 1 85 ? 31.429 36.472 19.820 0.50 18.56 88 VAL A CA 1
ATOM 643 C CA B VAL A 1 85 ? 31.456 36.549 19.910 0.50 18.05 88 VAL A CA 1
ATOM 644 C C A VAL A 1 85 ? 31.044 35.091 20.324 0.50 19.97 88 VAL A C 1
ATOM 645 C C B VAL A 1 85 ? 31.236 35.168 20.530 0.50 20.01 88 VAL A C 1
ATOM 646 O O A VAL A 1 85 ? 30.026 34.898 20.985 0.50 18.99 88 VAL A O 1
ATOM 647 O O B VAL A 1 85 ? 30.551 35.088 21.561 0.50 19.25 88 VAL A O 1
ATOM 654 N N . THR A 1 86 ? 31.849 34.121 19.949 1.00 21.48 89 THR A N 1
ATOM 655 C CA . THR A 1 86 ? 31.689 32.776 20.429 1.00 24.49 89 THR A CA 1
ATOM 656 C C . THR A 1 86 ? 33.075 32.323 20.800 1.00 25.95 89 THR A C 1
ATOM 657 O O . THR A 1 86 ? 34.059 32.972 20.451 1.00 25.96 89 THR A O 1
ATOM 661 N N . ASP A 1 87 ? 33.166 31.240 21.545 1.00 27.77 90 ASP A N 1
ATOM 662 C CA . ASP A 1 87 ? 34.489 30.639 21.843 1.00 28.88 90 ASP A CA 1
ATOM 663 C C . ASP A 1 87 ? 35.033 29.884 20.636 1.00 28.81 90 ASP A C 1
ATOM 664 O O . ASP A 1 87 ? 34.292 29.144 19.979 1.00 28.88 90 ASP A O 1
ATOM 669 N N . ALA A 1 88 ? 36.334 30.039 20.372 1.00 28.65 91 ALA A N 1
ATOM 670 C CA . ALA A 1 88 ? 37.001 29.427 19.202 1.00 28.63 91 ALA A CA 1
ATOM 671 C C . ALA A 1 88 ? 36.998 27.900 19.224 1.00 28.57 91 ALA A C 1
ATOM 672 O O . ALA A 1 88 ? 36.910 27.243 18.158 1.00 29.76 91 ALA A O 1
ATOM 674 N N . GLY A 1 89 ? 37.113 27.340 20.427 1.00 26.58 92 GLY A N 1
ATOM 675 C CA . GLY A 1 89 ? 37.306 25.908 20.572 1.00 26.79 92 GLY A CA 1
ATOM 676 C C . GLY A 1 89 ? 36.078 25.011 20.503 1.00 26.23 92 GLY A C 1
ATOM 677 O O . GLY A 1 89 ? 36.225 23.781 20.450 1.00 27.71 92 GLY A O 1
ATOM 678 N N . THR A 1 90 ? 34.879 25.574 20.547 1.00 24.38 93 THR A N 1
ATOM 679 C CA . THR A 1 90 ? 33.679 24.722 20.425 1.00 24.85 93 THR A CA 1
ATOM 680 C C . THR A 1 90 ? 32.822 25.152 19.234 1.00 21.76 93 THR A C 1
ATOM 681 O O . THR A 1 90 ? 32.860 26.305 18.800 1.00 20.86 93 THR A O 1
ATOM 685 N N . PRO A 1 91 ? 32.032 24.209 18.691 1.00 19.26 94 PRO A N 1
ATOM 686 C CA . PRO A 1 91 ? 31.203 24.536 17.539 1.00 19.04 94 PRO A CA 1
ATOM 687 C C . PRO A 1 91 ? 30.247 25.692 17.833 1.00 20.04 94 PRO A C 1
ATOM 688 O O . PRO A 1 91 ? 29.658 25.767 18.904 1.00 20.10 94 PRO A O 1
ATOM 692 N N . ALA A 1 92 ? 30.105 26.600 16.883 1.00 20.79 95 ALA A N 1
ATOM 693 C CA . ALA A 1 92 ? 29.277 27.801 17.087 1.00 21.55 95 ALA A CA 1
ATOM 694 C C . ALA A 1 92 ? 27.811 27.437 17.304 1.00 21.27 95 ALA A C 1
ATOM 695 O O . ALA A 1 92 ? 27.126 28.028 18.144 1.00 21.78 95 ALA A O 1
ATOM 697 N N . ILE A 1 93 ? 27.325 26.425 16.588 1.00 21.01 96 ILE A N 1
ATOM 698 C CA . ILE A 1 93 ? 25.919 26.075 16.746 1.00 21.15 96 ILE A CA 1
ATOM 699 C C . ILE A 1 93 ? 25.601 25.524 18.156 1.00 23.11 96 ILE A C 1
ATOM 700 O O . ILE A 1 93 ? 24.442 25.407 18.494 1.00 22.96 96 ILE A O 1
ATOM 705 N N A SER A 1 94 ? 26.625 25.180 18.943 0.50 23.47 97 SER A N 1
ATOM 706 N N B SER A 1 94 ? 26.621 25.190 18.953 0.50 23.50 97 SER A N 1
ATOM 707 C CA A SER A 1 94 ? 26.415 24.735 20.317 0.50 24.80 97 SER A CA 1
ATOM 708 C CA B SER A 1 94 ? 26.404 24.717 20.319 0.50 24.91 97 SER A CA 1
ATOM 709 C C A SER A 1 94 ? 26.380 25.896 21.310 0.50 26.38 97 SER A C 1
ATOM 710 C C B SER A 1 94 ? 26.645 25.815 21.378 0.50 26.29 97 SER A C 1
ATOM 711 O O A SER A 1 94 ? 25.799 25.751 22.380 0.50 28.11 97 SER A O 1
ATOM 712 O O B SER A 1 94 ? 26.590 25.526 22.573 0.50 27.40 97 SER A O 1
ATOM 717 N N . ASP A 1 95 ? 26.970 27.039 20.952 1.00 27.56 98 ASP A N 1
ATOM 718 C CA . ASP A 1 95 ? 27.069 28.240 21.872 1.00 29.11 98 ASP A CA 1
ATOM 719 C C . ASP A 1 95 ? 25.615 28.696 22.114 1.00 28.80 98 ASP A C 1
ATOM 720 O O . ASP A 1 95 ? 24.852 28.778 21.149 1.00 28.44 98 ASP A O 1
ATOM 725 N N . PRO A 1 96 ? 25.189 28.934 23.396 1.00 28.68 99 PRO A N 1
ATOM 726 C CA . PRO A 1 96 ? 23.752 29.289 23.605 1.00 28.09 99 PRO A CA 1
ATOM 727 C C . PRO A 1 96 ? 23.385 30.555 22.806 1.00 26.14 99 PRO A C 1
ATOM 728 O O . PRO A 1 96 ? 22.242 30.699 22.357 1.00 26.34 99 PRO A O 1
ATOM 732 N N . GLY A 1 97 ? 24.379 31.410 22.567 1.00 24.61 100 GLY A N 1
ATOM 733 C CA . GLY A 1 97 ? 24.191 32.663 21.822 1.00 23.93 100 GLY A CA 1
ATOM 734 C C . GLY A 1 97 ? 23.869 32.465 20.344 1.00 22.54 100 GLY A C 1
ATOM 735 O O . GLY A 1 97 ? 23.404 33.395 19.648 1.00 22.13 100 GLY A O 1
ATOM 736 N N . TYR A 1 98 ? 24.055 31.246 19.835 1.00 20.62 101 TYR A N 1
ATOM 737 C CA . TYR A 1 98 ? 23.699 30.976 18.446 1.00 18.23 101 TYR A CA 1
ATOM 738 C C . TYR A 1 98 ? 22.211 31.239 18.160 1.00 17.50 101 TYR A C 1
ATOM 739 O O . TYR A 1 98 ? 21.832 31.459 17.023 1.00 17.43 101 TYR A O 1
ATOM 748 N N . THR A 1 99 ? 21.368 31.242 19.183 1.00 18.39 102 THR A N 1
ATOM 749 C CA . THR A 1 99 ? 19.966 31.587 18.989 1.00 19.99 102 THR A CA 1
ATOM 750 C C . THR A 1 99 ? 19.817 32.921 18.278 1.00 18.68 102 THR A C 1
ATOM 751 O O . THR A 1 99 ? 18.894 33.112 17.491 1.00 18.96 102 THR A O 1
ATOM 763 N N . ALA A 1 101 ? 21.967 34.203 16.000 1.00 16.05 104 ALA A N 1
ATOM 764 C CA . ALA A 1 101 ? 22.253 33.949 14.590 1.00 15.89 104 ALA A CA 1
ATOM 765 C C . ALA A 1 101 ? 21.111 33.238 13.885 1.00 16.45 104 ALA A C 1
ATOM 766 O O . ALA A 1 101 ? 20.760 33.560 12.753 1.00 17.95 104 ALA A O 1
ATOM 768 N N . SER A 1 102 ? 20.506 32.248 14.523 1.00 16.82 105 S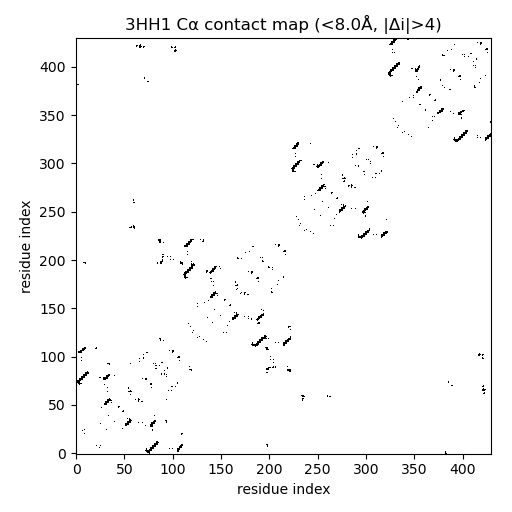ER A N 1
ATOM 769 C CA . SER A 1 102 ? 19.337 31.602 13.939 1.00 16.74 105 SER A CA 1
ATOM 770 C C . SER A 1 102 ? 18.160 32.587 13.785 1.00 16.08 105 SER A C 1
ATOM 771 O O . SER A 1 102 ? 17.459 32.559 12.768 1.00 17.60 105 SER A O 1
ATOM 774 N N . ALA A 1 103 ? 17.931 33.474 14.764 1.00 16.15 106 ALA A N 1
ATOM 775 C CA . ALA A 1 103 ? 16.878 34.464 14.628 1.00 15.32 106 ALA A CA 1
ATOM 776 C C . ALA A 1 103 ? 17.161 35.423 13.437 1.00 15.50 106 ALA A C 1
ATOM 777 O O . ALA A 1 103 ? 16.261 35.787 12.686 1.00 15.96 106 ALA A O 1
ATOM 779 N N . ALA A 1 104 ? 18.409 35.862 13.283 1.00 14.77 107 ALA A N 1
ATOM 780 C CA . ALA A 1 104 ? 18.776 36.750 12.170 1.00 15.25 107 ALA A CA 1
ATOM 781 C C . ALA A 1 104 ? 18.483 36.068 10.873 1.00 16.40 107 ALA A C 1
ATOM 782 O O . ALA A 1 104 ? 17.927 36.660 9.949 1.00 16.90 107 ALA A O 1
ATOM 784 N N . HIS A 1 105 ? 18.869 34.805 10.777 1.00 16.46 108 HIS A N 1
ATOM 785 C CA . HIS A 1 105 ? 18.552 34.037 9.560 1.00 17.30 108 HIS A CA 1
ATOM 786 C C . HIS A 1 105 ? 17.027 33.942 9.298 1.00 17.54 108 HIS A C 1
ATOM 787 O O . HIS A 1 105 ? 16.554 34.122 8.144 1.00 15.35 108 HIS A O 1
ATOM 794 N N . ALA A 1 106 ? 16.274 33.682 10.358 1.00 17.62 109 ALA A N 1
ATOM 795 C CA . ALA A 1 106 ? 14.800 33.623 10.259 1.00 18.31 109 ALA A CA 1
ATOM 796 C C . ALA A 1 106 ? 14.208 34.958 9.756 1.00 18.13 109 ALA A C 1
ATOM 797 O O . ALA A 1 106 ? 13.183 34.974 9.084 1.00 18.59 109 ALA A O 1
ATOM 799 N N . ALA A 1 107 ? 14.857 36.071 10.092 1.00 18.31 110 ALA A N 1
ATOM 800 C CA . ALA A 1 107 ? 14.460 37.377 9.666 1.00 17.95 110 ALA A CA 1
ATOM 801 C C . ALA A 1 107 ? 15.030 37.785 8.293 1.00 19.39 110 ALA A C 1
ATOM 802 O O . ALA A 1 107 ? 14.779 38.904 7.851 1.00 19.71 110 ALA A O 1
ATOM 804 N N . GLY A 1 108 ? 15.734 36.889 7.599 1.00 19.52 111 GLY A N 1
ATOM 805 C CA . GLY A 1 108 ? 16.258 37.214 6.290 1.00 19.49 111 GLY A CA 1
ATOM 806 C C . GLY A 1 108 ? 17.451 38.157 6.350 1.00 20.12 111 GLY A C 1
ATOM 807 O O . GLY A 1 108 ? 17.736 38.870 5.381 1.00 20.61 111 GLY A O 1
ATOM 808 N N . LEU A 1 109 ? 18.169 38.130 7.468 1.00 19.05 112 LEU A N 1
ATOM 809 C CA . LEU A 1 109 ? 19.333 38.980 7.660 1.00 20.24 112 LEU A CA 1
ATOM 810 C C . LEU A 1 109 ? 20.615 38.157 7.493 1.00 21.79 112 LEU A C 1
ATOM 811 O O . LEU A 1 109 ? 20.655 36.996 7.867 1.00 19.97 112 LEU A O 1
ATOM 816 N N . PRO A 1 110 ? 21.667 38.767 6.936 1.00 26.08 113 PRO A N 1
ATOM 817 C CA . PRO A 1 110 ? 22.899 38.056 6.612 1.00 26.93 113 PRO A CA 1
ATOM 818 C C . PRO A 1 110 ? 23.679 37.654 7.860 1.00 27.66 113 PRO A C 1
ATOM 819 O O . PRO A 1 110 ? 23.747 38.436 8.808 1.00 27.33 113 PRO A O 1
ATOM 823 N N . VAL A 1 111 ? 24.168 36.423 7.883 1.00 27.64 114 VAL A N 1
ATOM 824 C CA . VAL A 1 111 ? 24.967 35.918 9.006 1.00 27.61 114 VAL A CA 1
ATOM 825 C C . VAL A 1 111 ? 26.267 35.426 8.382 1.00 29.44 114 VAL A C 1
ATOM 826 O O . VAL A 1 111 ? 26.229 34.558 7.498 1.00 30.19 114 VAL A O 1
ATOM 830 N N . VAL A 1 112 ? 27.375 36.025 8.794 1.00 28.66 115 VAL A N 1
ATOM 831 C CA . VAL A 1 112 ? 28.663 35.840 8.140 1.00 30.33 115 VAL A CA 1
ATOM 832 C C . VAL A 1 112 ? 29.733 35.447 9.128 1.00 28.81 115 VAL A C 1
ATOM 833 O O . VAL A 1 112 ? 29.991 36.164 10.100 1.00 28.11 115 VAL A O 1
ATOM 837 N N . PRO A 1 113 ? 30.403 34.317 8.870 1.00 29.69 116 PRO A N 1
ATOM 838 C CA . PRO A 1 113 ? 31.472 33.916 9.785 1.00 29.60 116 PRO A CA 1
ATOM 839 C C . PRO A 1 113 ? 32.742 34.734 9.566 1.00 30.95 116 PRO A C 1
ATOM 840 O O . PRO A 1 113 ? 33.056 35.053 8.421 1.00 30.29 116 PRO A O 1
ATOM 844 N N . VAL A 1 114 ? 33.446 35.062 10.643 1.00 32.63 117 VAL A N 1
ATOM 845 C CA . VAL A 1 114 ? 34.744 35.711 10.522 1.00 34.93 117 VAL A CA 1
ATOM 846 C C . VAL A 1 114 ? 35.800 34.754 11.081 1.00 38.67 117 VAL A C 1
ATOM 847 O O . VAL A 1 114 ? 35.882 34.620 12.307 1.00 39.18 117 VAL A O 1
ATOM 851 N N . PRO A 1 115 ? 36.562 34.094 10.158 1.00 43.50 118 PRO A N 1
ATOM 852 C CA . PRO A 1 115 ? 37.578 33.033 10.373 1.00 46.53 118 PRO A CA 1
ATOM 853 C C . PRO A 1 115 ? 38.630 33.407 11.385 1.00 47.26 118 PRO A C 1
ATOM 854 O O . PRO A 1 115 ? 39.332 34.388 11.149 1.00 49.95 118 PRO A O 1
ATOM 858 N N . HIS B 1 4 ? 18.124 4.075 28.557 1.00 28.32 7 HIS B N 1
ATOM 859 C CA . HIS B 1 4 ? 19.385 4.828 28.341 1.00 28.11 7 HIS B CA 1
ATOM 860 C C . HIS B 1 4 ? 19.357 5.494 26.958 1.00 26.65 7 HIS B C 1
ATOM 861 O O . HIS B 1 4 ? 19.175 4.836 25.940 1.00 27.55 7 HIS B O 1
ATOM 868 N N . LYS B 1 5 ? 19.518 6.802 26.935 1.00 24.48 8 LYS B N 1
ATOM 869 C CA . LYS B 1 5 ? 19.379 7.555 25.703 1.00 23.68 8 LYS B CA 1
ATOM 870 C C . LYS B 1 5 ? 20.741 7.774 25.054 1.00 21.21 8 LYS B C 1
ATOM 871 O O . LYS B 1 5 ? 21.753 7.794 25.741 1.00 20.14 8 LYS B O 1
ATOM 877 N N . GLY B 1 6 ? 20.762 7.960 23.731 1.00 18.22 9 GLY B N 1
ATOM 878 C CA . GLY B 1 6 ? 21.996 8.331 23.052 1.00 17.97 9 GLY B CA 1
ATOM 879 C C . GLY B 1 6 ? 22.246 9.824 23.228 1.00 17.15 9 GLY B C 1
ATOM 880 O O . GLY B 1 6 ? 21.344 10.570 23.614 1.00 16.58 9 GLY B O 1
ATOM 881 N N . THR B 1 7 ? 23.463 10.235 22.944 1.00 16.30 10 THR B N 1
ATOM 882 C CA . THR B 1 7 ? 23.898 11.621 23.009 1.00 15.79 10 THR B CA 1
ATOM 883 C C . THR B 1 7 ? 24.090 12.155 21.605 1.00 15.19 10 THR B C 1
ATOM 884 O O . THR B 1 7 ? 24.594 11.426 20.745 1.00 13.98 10 THR B O 1
ATOM 888 N N . LEU B 1 8 ? 23.677 13.407 21.389 1.00 13.82 11 LEU B N 1
ATOM 889 C CA . LEU B 1 8 ? 23.973 14.124 20.147 1.00 14.50 11 LEU B CA 1
ATOM 890 C C . LEU B 1 8 ? 25.294 14.844 20.344 1.00 13.57 11 LEU B C 1
ATOM 891 O O . LEU B 1 8 ? 25.372 15.858 21.068 1.00 14.75 11 LEU B O 1
ATOM 896 N N . TYR B 1 9 ? 26.350 14.358 19.701 1.00 14.30 12 TYR B N 1
ATOM 897 C CA . TYR B 1 9 ? 27.661 15.034 19.753 1.00 14.26 12 TYR B CA 1
ATOM 898 C C . TYR B 1 9 ? 27.799 16.022 18.612 1.00 16.23 12 TYR B C 1
ATOM 899 O O . TYR B 1 9 ? 27.541 15.668 17.446 1.00 16.44 12 TYR B O 1
ATOM 908 N N . VAL B 1 10 ? 28.150 17.258 18.930 1.00 14.57 13 VAL B N 1
ATOM 909 C CA . VAL B 1 10 ? 28.362 18.281 17.895 1.00 14.86 13 VAL B CA 1
ATOM 910 C C . VAL B 1 10 ? 29.856 18.468 17.649 1.00 16.24 13 VAL B C 1
ATOM 911 O O . VAL B 1 10 ? 30.605 18.920 18.534 1.00 15.56 13 VAL B O 1
ATOM 915 N N . VAL B 1 11 ? 30.279 18.133 16.433 1.00 15.73 14 VAL B N 1
ATOM 916 C CA . VAL B 1 11 ? 31.693 17.969 16.134 1.00 18.93 14 VAL B CA 1
ATOM 917 C C . VAL B 1 11 ? 32.103 18.861 14.948 1.00 19.25 14 VAL B C 1
ATOM 918 O O . VAL B 1 11 ? 31.558 18.733 13.841 1.00 20.30 14 VAL B O 1
ATOM 922 N N . ALA B 1 12 ? 33.063 19.746 15.185 1.00 21.28 15 ALA B N 1
ATOM 923 C CA . ALA B 1 12 ? 33.661 20.574 14.137 1.00 23.22 15 ALA B CA 1
ATOM 924 C C . ALA B 1 12 ? 34.726 19.787 13.375 1.00 25.44 15 ALA B C 1
ATOM 925 O O . ALA B 1 12 ? 35.385 18.900 13.926 1.00 26.32 15 ALA B O 1
ATOM 927 N N . THR B 1 13 ? 34.879 20.090 12.097 1.00 26.97 16 THR B N 1
ATOM 928 C CA . THR B 1 13 ? 35.942 19.498 11.306 1.00 28.45 16 THR B CA 1
ATOM 929 C C . THR B 1 13 ? 36.985 20.598 11.031 1.00 28.78 16 THR B C 1
ATOM 930 O O . THR B 1 13 ? 36.615 21.742 10.800 1.00 27.30 16 THR B O 1
ATOM 934 N N . PRO B 1 14 ? 38.292 20.274 11.120 1.00 28.90 17 PRO B N 1
ATOM 935 C CA . PRO B 1 14 ? 39.263 21.328 10.910 1.00 28.76 17 PRO B CA 1
ATOM 936 C C . PRO B 1 14 ? 39.385 21.643 9.434 1.00 28.60 17 PRO B C 1
ATOM 937 O O . PRO B 1 14 ? 39.063 20.813 8.584 1.00 27.93 17 PRO B O 1
ATOM 941 N N . LEU B 1 15 ? 39.818 22.861 9.147 1.00 29.13 18 LEU B N 1
ATOM 942 C CA . LEU B 1 15 ? 40.298 23.212 7.819 1.00 29.16 18 LEU B CA 1
ATOM 943 C C . LEU B 1 15 ? 41.672 22.567 7.678 1.00 28.99 18 LEU B C 1
ATOM 944 O O . LEU B 1 15 ? 42.372 22.349 8.667 1.00 29.68 18 LEU B O 1
ATOM 949 N N . GLY B 1 16 ? 42.055 22.224 6.459 1.00 27.99 19 GLY B N 1
ATOM 950 C CA . GLY B 1 16 ? 43.343 21.574 6.244 1.00 26.47 19 GLY B CA 1
ATOM 951 C C . GLY B 1 16 ? 43.477 20.190 6.863 1.00 25.29 19 GLY B C 1
ATOM 952 O O . GLY B 1 16 ? 42.643 19.322 6.622 1.00 25.64 19 GLY B O 1
ATOM 953 N N . ASN B 1 17 ? 44.522 19.990 7.663 1.00 23.29 20 ASN B N 1
ATOM 954 C CA . ASN B 1 17 ? 44.954 18.653 8.047 1.00 22.18 20 ASN B CA 1
ATOM 955 C C . ASN B 1 17 ? 44.007 18.005 9.029 1.00 21.12 20 ASN B C 1
ATOM 956 O O . ASN B 1 17 ? 43.865 18.471 10.150 1.00 19.97 20 ASN B O 1
ATOM 961 N N . LEU B 1 18 ? 43.359 16.926 8.599 1.00 20.84 21 LEU B N 1
ATOM 962 C CA . LEU B 1 18 ? 42.410 16.196 9.460 1.00 20.54 21 LEU B CA 1
ATOM 963 C C . LEU B 1 18 ? 43.066 15.586 10.708 1.00 19.93 21 LEU B C 1
ATOM 964 O O . LEU B 1 18 ? 42.393 15.304 11.685 1.00 18.62 21 LEU B O 1
ATOM 969 N N . ASP B 1 19 ? 44.392 15.439 10.710 1.00 19.30 22 ASP B N 1
ATOM 970 C CA . ASP B 1 19 ? 45.061 14.953 11.920 1.00 19.72 22 ASP B CA 1
ATOM 971 C C . ASP B 1 19 ? 45.040 15.951 13.066 1.00 19.72 22 ASP B C 1
ATOM 972 O O . ASP B 1 19 ? 45.453 15.610 14.185 1.00 19.03 22 ASP B O 1
ATOM 977 N N . ASP B 1 20 ? 44.553 17.173 12.805 1.00 18.76 23 ASP B N 1
ATOM 978 C CA . ASP B 1 20 ? 44.344 18.105 13.901 1.00 20.23 23 ASP B CA 1
ATOM 979 C C . ASP B 1 20 ? 43.020 17.853 14.642 1.00 19.92 23 ASP B C 1
ATOM 980 O O . ASP B 1 20 ? 42.756 18.499 15.634 1.00 20.06 23 ASP B O 1
ATOM 993 N N . THR B 1 22 ? 40.893 15.680 17.356 1.00 16.92 25 THR B N 1
ATOM 994 C CA . THR B 1 22 ? 41.155 14.994 18.559 1.00 15.95 25 THR B CA 1
ATOM 995 C C . THR B 1 22 ? 40.671 13.551 18.505 1.00 15.50 25 THR B C 1
ATOM 996 O O . THR B 1 22 ? 39.760 13.169 17.714 1.00 14.60 25 THR B O 1
ATOM 1000 N N . PHE B 1 23 ? 41.278 12.745 19.386 1.00 15.30 26 PHE B N 1
ATOM 1001 C CA . PHE B 1 23 ? 40.853 11.380 19.515 1.00 16.46 26 PHE B CA 1
ATOM 1002 C C . PHE B 1 23 ? 39.392 11.334 19.994 1.00 16.78 26 PHE B C 1
ATOM 1003 O O . PHE B 1 23 ? 38.618 10.483 19.518 1.00 17.20 26 PHE B O 1
ATOM 1011 N N . ARG B 1 24 ? 39.040 12.247 20.905 1.00 17.21 27 ARG B N 1
ATOM 1012 C CA . ARG B 1 24 ? 37.648 12.371 21.416 1.00 18.25 27 ARG B CA 1
ATOM 1013 C C . ARG B 1 24 ? 36.651 12.573 20.286 1.00 17.89 27 ARG B C 1
ATOM 1014 O O . ARG B 1 24 ? 35.578 11.896 20.215 1.00 18.87 27 ARG B O 1
ATOM 1022 N N . ALA B 1 25 ? 36.989 13.497 19.401 1.00 16.89 28 ALA B N 1
ATOM 1023 C CA . ALA B 1 25 ? 36.160 13.798 18.274 1.00 17.48 28 ALA B CA 1
ATOM 1024 C C . ALA B 1 25 ? 35.977 12.611 17.306 1.00 17.06 28 ALA B C 1
ATOM 1025 O O . ALA B 1 25 ? 34.859 12.299 16.902 1.00 17.55 28 ALA B O 1
ATOM 1027 N N . VAL B 1 26 ? 37.056 11.909 16.989 1.00 15.75 29 VAL B N 1
ATOM 1028 C CA . VAL B 1 26 ? 36.969 10.809 16.073 1.00 15.78 29 VAL B CA 1
ATOM 1029 C C . VAL B 1 26 ? 36.236 9.647 16.750 1.00 14.71 29 VAL B C 1
ATOM 1030 O O . VAL B 1 26 ? 35.440 8.957 16.103 1.00 15.85 29 VAL B O 1
ATOM 1034 N N . ASN B 1 27 ? 36.436 9.490 18.049 1.00 15.23 30 ASN B N 1
ATOM 1035 C CA . ASN B 1 27 ? 35.683 8.497 18.829 1.00 15.42 30 ASN B CA 1
ATOM 1036 C C . ASN B 1 27 ? 34.175 8.690 18.736 1.00 15.60 30 ASN B C 1
ATOM 1037 O O . ASN B 1 27 ? 33.459 7.707 18.624 1.00 16.14 30 ASN B O 1
ATOM 1042 N N . THR B 1 28 ? 33.684 9.931 18.693 1.00 16.16 31 THR B N 1
ATOM 1043 C CA . THR B 1 28 ? 32.259 10.162 18.560 1.00 16.92 31 THR B CA 1
ATOM 1044 C C . THR B 1 28 ? 31.765 9.659 17.207 1.00 17.72 31 THR B C 1
ATOM 1045 O O . THR B 1 28 ? 30.672 9.117 17.130 1.00 19.19 31 THR B O 1
ATOM 1049 N N . LEU B 1 29 ? 32.574 9.757 16.166 1.00 16.15 32 LEU B N 1
ATOM 1050 C CA . LEU B 1 29 ? 32.212 9.150 14.877 1.00 16.82 32 LEU B CA 1
ATOM 1051 C C . LEU B 1 29 ? 32.189 7.614 14.939 1.00 15.90 32 LEU B C 1
ATOM 1052 O O . LEU B 1 29 ? 31.272 6.961 14.385 1.00 17.87 32 LEU B O 1
ATOM 1057 N N . ARG B 1 30 ? 33.185 7.033 15.582 1.00 16.41 33 ARG B N 1
ATOM 1058 C CA . ARG B 1 30 ? 33.302 5.578 15.628 1.00 16.82 33 ARG B CA 1
ATOM 1059 C C . ARG B 1 30 ? 32.145 4.968 16.407 1.00 17.48 33 ARG B C 1
ATOM 1060 O O . ARG B 1 30 ? 31.725 3.843 16.129 1.00 17.35 33 ARG B O 1
ATOM 1068 N N . ASN B 1 31 ? 31.693 5.688 17.437 1.00 16.79 34 ASN B N 1
ATOM 1069 C CA . ASN B 1 31 ? 30.683 5.202 18.318 1.00 17.17 34 ASN B CA 1
ATOM 1070 C C . ASN B 1 31 ? 29.251 5.560 17.935 1.00 17.90 34 ASN B C 1
ATOM 1071 O O . ASN B 1 31 ? 28.323 5.110 18.604 1.00 18.39 34 ASN B O 1
ATOM 1076 N N . ALA B 1 32 ? 29.081 6.329 16.866 1.00 16.71 35 ALA B N 1
ATOM 1077 C CA . ALA B 1 32 ? 27.754 6.829 16.447 1.00 16.43 35 ALA B CA 1
ATOM 1078 C C . ALA B 1 32 ? 26.987 5.751 15.723 1.00 16.84 35 ALA B C 1
ATOM 1079 O O . ALA B 1 32 ? 27.569 4.980 14.969 1.00 17.57 35 ALA B O 1
ATOM 1081 N N . GLY B 1 33 ? 25.673 5.718 15.946 1.00 15.79 36 GLY B N 1
ATOM 1082 C CA . GLY B 1 33 ? 24.775 4.905 15.115 1.00 17.11 36 GLY B CA 1
ATOM 1083 C C . GLY B 1 33 ? 24.586 5.525 13.731 1.00 17.85 36 GLY B C 1
ATOM 1084 O O . GLY B 1 33 ? 24.239 4.827 12.795 1.00 18.69 36 GLY B O 1
ATOM 1085 N N . ALA B 1 34 ? 24.768 6.839 13.615 1.00 16.44 37 ALA B N 1
ATOM 1086 C CA . ALA B 1 34 ? 24.676 7.565 12.332 1.00 16.52 37 ALA B CA 1
ATOM 1087 C C . ALA B 1 34 ? 25.396 8.878 12.451 1.00 15.46 37 ALA B C 1
ATOM 1088 O O . ALA B 1 34 ? 25.627 9.351 13.542 1.00 16.34 37 ALA B O 1
ATOM 1090 N N . ILE B 1 35 ? 25.822 9.424 11.321 1.00 15.81 38 ILE B N 1
ATOM 1091 C CA . ILE B 1 35 ? 26.539 10.674 11.265 1.00 17.33 38 ILE B CA 1
ATOM 1092 C C . ILE B 1 35 ? 25.672 11.641 10.475 1.00 17.28 38 ILE B C 1
ATOM 1093 O O . ILE B 1 35 ? 25.323 11.387 9.322 1.00 18.35 38 ILE B O 1
ATOM 1098 N N . ALA B 1 36 ? 25.278 12.732 11.113 1.00 15.94 39 ALA B N 1
ATOM 1099 C CA . ALA B 1 36 ? 24.424 13.713 10.458 1.00 16.94 39 ALA B CA 1
ATOM 1100 C C . ALA B 1 36 ? 25.360 14.774 9.890 1.00 18.01 39 ALA B C 1
ATOM 1101 O O . ALA B 1 36 ? 26.207 15.284 10.631 1.00 18.10 39 ALA B O 1
ATOM 1103 N N . CYS B 1 37 ? 25.230 15.133 8.616 1.00 17.76 40 CYS B N 1
ATOM 1104 C CA . CYS B 1 37 ? 26.144 16.082 8.025 1.00 19.82 40 CYS B CA 1
ATOM 1105 C C . CYS B 1 37 ? 25.510 16.914 6.911 1.00 21.28 40 CYS B C 1
ATOM 1106 O O . CYS B 1 37 ? 24.488 16.547 6.383 1.00 20.44 40 CYS B O 1
ATOM 1109 N N A GLU B 1 38 ? 26.114 18.045 6.574 0.50 21.73 41 GLU B N 1
ATOM 1110 N N B GLU B 1 38 ? 26.150 18.027 6.577 0.50 21.66 41 GLU B N 1
ATOM 1111 C CA A GLU B 1 38 ? 25.605 18.855 5.469 0.50 23.63 41 GLU B CA 1
ATOM 1112 C CA B GLU B 1 38 ? 25.703 18.906 5.502 0.50 23.59 41 GLU B CA 1
ATOM 1113 C C A GLU B 1 38 ? 26.441 18.749 4.206 0.50 23.92 41 GLU B C 1
ATOM 1114 C C B GLU B 1 38 ? 26.313 18.508 4.171 0.50 23.98 41 GLU B C 1
ATOM 1115 O O A GLU B 1 38 ? 26.102 19.381 3.231 0.50 23.46 41 GLU B O 1
ATOM 1116 O O B GLU B 1 38 ? 25.690 18.658 3.121 0.50 24.18 41 GLU B O 1
ATOM 1127 N N . ASP B 1 39 ? 27.534 17.982 4.228 1.00 24.28 42 ASP B N 1
ATOM 1128 C CA . ASP B 1 39 ? 28.340 17.767 3.014 1.00 24.98 42 ASP B CA 1
ATOM 1129 C C . ASP B 1 39 ? 28.788 16.317 3.020 1.00 24.20 42 ASP B C 1
ATOM 1130 O O . ASP B 1 39 ? 29.763 15.988 3.643 1.00 22.78 42 ASP B O 1
ATOM 1135 N N . THR B 1 40 ? 28.047 15.457 2.336 1.00 24.64 43 THR B N 1
ATOM 1136 C CA . THR B 1 40 ? 28.344 14.039 2.407 1.00 25.53 43 THR B CA 1
ATOM 1137 C C . THR B 1 40 ? 29.736 13.729 1.852 1.00 24.28 43 THR B C 1
ATOM 1138 O O . THR B 1 40 ? 30.430 12.903 2.429 1.00 23.75 43 THR B O 1
ATOM 1142 N N . ARG B 1 41 ? 30.161 14.429 0.798 1.00 23.43 44 ARG B N 1
ATOM 1143 C CA . ARG B 1 41 ? 31.468 14.192 0.203 1.00 23.28 44 ARG B CA 1
ATOM 1144 C C . ARG B 1 41 ? 32.609 14.438 1.176 1.00 21.79 44 ARG B C 1
ATOM 1145 O O . ARG B 1 41 ? 33.523 13.606 1.286 1.00 19.37 44 ARG B O 1
ATOM 1153 N N . ARG B 1 42 ? 32.585 15.593 1.834 1.00 20.21 45 ARG B N 1
ATOM 1154 C CA . ARG B 1 42 ? 33.636 15.931 2.765 1.00 20.69 45 ARG B CA 1
ATOM 1155 C C . ARG B 1 42 ? 33.571 14.981 3.966 1.00 19.50 45 ARG B C 1
ATOM 1156 O O . ARG B 1 42 ? 34.600 14.589 4.509 1.00 17.52 45 ARG B O 1
ATOM 1164 N N . THR B 1 43 ? 32.357 14.627 4.379 1.00 18.59 46 THR B N 1
ATOM 1165 C CA . THR B 1 43 ? 32.211 13.670 5.499 1.00 18.77 46 THR B CA 1
ATOM 1166 C C . THR B 1 43 ? 32.753 12.293 5.168 1.00 18.30 46 THR B C 1
ATOM 1167 O O . THR B 1 43 ? 33.473 11.714 5.963 1.00 17.94 46 THR B O 1
ATOM 1171 N N . SER B 1 44 ? 32.470 11.802 3.961 1.00 20.49 47 SER B N 1
ATOM 1172 C CA . SER B 1 44 ? 33.015 10.521 3.526 1.00 21.14 47 SER B CA 1
ATOM 1173 C C . SER B 1 44 ? 34.531 10.571 3.509 1.00 20.79 47 SER B C 1
ATOM 1174 O O . SER B 1 44 ? 35.186 9.623 3.930 1.00 20.48 47 SER B O 1
ATOM 1177 N N . ILE B 1 45 ? 35.104 11.653 3.013 1.00 20.42 48 ILE B N 1
ATOM 1178 C CA . ILE B 1 45 ? 36.555 11.800 2.988 1.00 20.80 48 ILE B CA 1
ATOM 1179 C C . ILE B 1 45 ? 37.118 11.717 4.408 1.00 20.42 48 ILE B C 1
ATOM 1180 O O . ILE B 1 45 ? 38.118 11.048 4.639 1.00 20.58 48 ILE B O 1
ATOM 1185 N N . LEU B 1 46 ? 36.467 12.390 5.348 1.00 20.43 49 LEU B N 1
ATOM 1186 C CA . LEU B 1 46 ? 36.857 12.381 6.757 1.00 19.84 49 LEU B CA 1
ATOM 1187 C C . LEU B 1 46 ? 36.823 10.954 7.356 1.00 18.43 49 LEU B C 1
ATOM 1188 O O . LEU B 1 46 ? 37.785 10.522 7.945 1.00 17.49 49 LEU B O 1
ATOM 1193 N N . LEU B 1 47 ? 35.747 10.212 7.117 1.00 16.88 50 LEU B N 1
ATOM 1194 C CA . LEU B 1 47 ? 35.618 8.861 7.621 1.00 18.55 50 LEU B CA 1
ATOM 1195 C C . LEU B 1 47 ? 36.683 7.961 7.005 1.00 19.09 50 LEU B C 1
ATOM 1196 O O . LEU B 1 47 ? 37.316 7.159 7.704 1.00 18.82 50 LEU B O 1
ATOM 1201 N N . LYS B 1 48 ? 36.906 8.110 5.704 1.00 19.06 51 LYS B N 1
ATOM 1202 C CA . LYS B 1 48 ? 37.916 7.296 5.025 1.00 20.05 51 LYS B CA 1
ATOM 1203 C C . LYS B 1 48 ? 39.323 7.567 5.575 1.00 20.26 51 LYS B C 1
ATOM 1204 O O . LYS B 1 48 ? 40.110 6.641 5.754 1.00 19.88 51 LYS B O 1
ATOM 1210 N N . HIS B 1 49 ? 39.628 8.832 5.868 1.00 19.90 52 HIS B N 1
ATOM 1211 C CA . HIS B 1 49 ? 40.925 9.212 6.459 1.00 20.16 52 HIS B CA 1
ATOM 1212 C C . HIS B 1 49 ? 41.204 8.429 7.750 1.00 19.41 52 HIS B C 1
ATOM 1213 O O . HIS B 1 49 ? 42.345 7.992 7.995 1.00 18.46 52 HIS B O 1
ATOM 1220 N N . PHE B 1 50 ? 40.176 8.214 8.547 1.00 17.63 53 PHE B N 1
ATOM 1221 C CA . PHE B 1 50 ? 40.338 7.501 9.796 1.00 17.07 53 PHE B CA 1
ATOM 1222 C C . PHE B 1 50 ? 40.004 6.010 9.734 1.00 18.04 53 PHE B C 1
ATOM 1223 O O . PHE B 1 50 ? 40.053 5.330 10.752 1.00 16.68 53 PHE B O 1
ATOM 1231 N N . GLY B 1 51 ? 39.742 5.494 8.548 1.00 17.73 54 GLY B N 1
ATOM 1232 C CA . GLY B 1 51 ? 39.476 4.077 8.365 1.00 18.33 54 GLY B CA 1
ATOM 1233 C C . GLY B 1 51 ? 38.154 3.606 8.922 1.00 18.39 54 GLY B C 1
ATOM 1234 O O . GLY B 1 51 ? 38.044 2.445 9.314 1.00 18.32 54 GLY B O 1
ATOM 1235 N N . ILE B 1 52 ? 37.184 4.526 9.010 1.00 18.14 55 ILE B N 1
ATOM 1236 C CA . ILE B 1 52 ? 35.870 4.275 9.579 1.00 17.71 55 ILE B CA 1
ATOM 1237 C C . ILE B 1 52 ? 34.914 3.957 8.438 1.00 19.37 55 ILE B C 1
ATOM 1238 O O . ILE B 1 52 ? 34.596 4.823 7.605 1.00 18.84 55 ILE B O 1
ATOM 1243 N N . GLU B 1 53 ? 34.530 2.687 8.349 1.00 19.60 56 GLU B N 1
ATOM 1244 C CA . GLU B 1 53 ? 33.700 2.185 7.254 1.00 20.75 56 GLU B CA 1
ATOM 1245 C C . GLU B 1 53 ? 32.310 1.824 7.744 1.00 20.52 56 GLU B C 1
ATOM 1246 O O . GLU B 1 53 ? 32.122 1.442 8.893 1.00 21.25 56 GLU B O 1
ATOM 1252 N N . GLY B 1 54 ? 31.342 1.880 6.849 1.00 19.97 57 GLY B N 1
ATOM 1253 C CA . GLY B 1 54 ? 29.993 1.361 7.158 1.00 19.77 57 GLY B CA 1
ATOM 1254 C C . GLY B 1 54 ? 29.017 2.306 7.856 1.00 19.01 57 GLY B C 1
ATOM 1255 O O . GLY B 1 54 ? 27.865 1.922 8.107 1.00 18.73 57 GLY B O 1
ATOM 1256 N N . LYS B 1 55 ? 29.420 3.539 8.139 1.00 18.11 58 LYS B N 1
ATOM 1257 C CA . LYS B 1 55 ? 28.519 4.486 8.787 1.00 18.15 58 LYS B CA 1
ATOM 1258 C C . LYS B 1 55 ? 27.406 5.042 7.895 1.00 19.29 58 LYS B C 1
ATOM 1259 O O . LYS B 1 55 ? 27.626 5.427 6.729 1.00 20.12 58 LYS B O 1
ATOM 1265 N N . ARG B 1 56 ? 26.213 5.072 8.457 1.00 18.20 59 ARG B N 1
ATOM 1266 C CA . ARG B 1 56 ? 25.072 5.667 7.798 1.00 18.64 59 ARG B CA 1
ATOM 1267 C C . ARG B 1 56 ? 25.242 7.171 7.887 1.00 17.28 59 ARG B C 1
ATOM 1268 O O . ARG B 1 56 ? 25.473 7.691 8.954 1.00 17.13 59 ARG B O 1
ATOM 1276 N N . LEU B 1 57 ? 25.109 7.865 6.766 1.00 17.62 60 LEU B N 1
ATOM 1277 C CA . LEU B 1 57 ? 25.107 9.334 6.799 1.00 17.10 60 LEU B CA 1
ATOM 1278 C C . LEU B 1 57 ? 23.686 9.853 6.673 1.00 15.37 60 LEU B C 1
ATOM 1279 O O . LEU B 1 57 ? 22.895 9.381 5.804 1.00 17.69 60 LEU B O 1
ATOM 1284 N N . VAL B 1 58 ? 23.323 10.816 7.524 1.00 11.15 61 VAL B N 1
ATOM 1285 C CA . VAL B 1 58 ? 22.034 11.470 7.427 1.00 10.05 61 VAL B CA 1
ATOM 1286 C C . VAL B 1 58 ? 22.303 12.924 6.958 1.00 11.50 61 VAL B C 1
ATOM 1287 O O . VAL B 1 58 ? 22.926 13.678 7.682 1.00 8.91 61 VAL B O 1
ATOM 1291 N N . SER B 1 59 ? 21.930 13.267 5.730 1.00 12.65 62 SER B N 1
ATOM 1292 C CA . SER B 1 59 ? 21.916 14.708 5.292 1.00 15.79 62 SER B CA 1
ATOM 1293 C C . SER B 1 59 ? 20.961 15.635 6.061 1.00 17.35 62 SER B C 1
ATOM 1294 O O . SER B 1 59 ? 19.757 15.317 6.204 1.00 19.22 62 SER B O 1
ATOM 1297 N N . TYR B 1 60 ? 21.430 16.778 6.550 1.00 17.84 63 TYR B N 1
ATOM 1298 C CA . TYR B 1 60 ? 20.496 17.716 7.208 1.00 17.43 63 TYR B CA 1
ATOM 1299 C C . TYR B 1 60 ? 20.166 19.001 6.397 1.00 19.12 63 TYR B C 1
ATOM 1300 O O . TYR B 1 60 ? 19.926 20.079 6.997 1.00 20.06 63 TYR B O 1
ATOM 1309 N N . HIS B 1 61 ? 20.076 18.900 5.066 1.00 17.10 64 HIS B N 1
ATOM 1310 C CA . HIS B 1 61 ? 19.682 20.087 4.262 1.00 17.23 64 HIS B CA 1
ATOM 1311 C C . HIS B 1 61 ? 18.302 20.643 4.622 1.00 16.25 64 HIS B C 1
ATOM 1312 O O . HIS B 1 61 ? 17.469 19.894 5.085 1.00 17.03 64 HIS B O 1
ATOM 1319 N N . SER B 1 62 ? 18.073 21.939 4.389 1.00 15.32 65 SER B N 1
ATOM 1320 C CA . SER B 1 62 ? 16.773 22.615 4.691 1.00 16.35 65 SER B CA 1
ATOM 1321 C C . SER B 1 62 ? 15.547 21.823 4.260 1.00 15.23 65 SER B C 1
ATOM 1322 O O . SER B 1 62 ? 14.688 21.479 5.096 1.00 15.52 65 SER B O 1
ATOM 1325 N N . PHE B 1 63 ? 15.475 21.512 2.970 1.00 13.26 66 PHE B N 1
ATOM 1326 C CA . PHE B 1 63 ? 14.265 20.880 2.414 1.00 13.57 66 PHE B CA 1
ATOM 1327 C C . PHE B 1 63 ? 13.861 19.644 3.217 1.00 15.05 66 PHE B C 1
ATOM 1328 O O . PHE B 1 63 ? 12.695 19.493 3.611 1.00 15.48 66 PHE B O 1
ATOM 1336 N N . ASN B 1 64 ? 14.826 18.769 3.472 1.00 16.25 67 ASN B N 1
ATOM 1337 C CA . ASN B 1 64 ? 14.527 17.507 4.174 1.00 18.72 67 ASN B CA 1
ATOM 1338 C C . ASN B 1 64 ? 14.758 17.547 5.667 1.00 18.69 67 ASN B C 1
ATOM 1339 O O . ASN B 1 64 ? 14.871 16.489 6.260 1.00 18.88 67 ASN B O 1
ATOM 1344 N N . GLU B 1 65 ? 14.874 18.742 6.243 1.00 19.12 68 GLU B N 1
ATOM 1345 C CA . GLU B 1 65 ? 15.283 18.899 7.667 1.00 19.94 68 GLU B CA 1
ATOM 1346 C C . GLU B 1 65 ? 14.391 18.111 8.622 1.00 19.49 68 GLU B C 1
ATOM 1347 O O . GLU B 1 65 ? 14.880 17.465 9.544 1.00 19.64 68 GLU B O 1
ATOM 1353 N N . GLU B 1 66 ? 13.082 18.208 8.433 1.00 18.77 69 GLU B N 1
ATOM 1354 C CA . GLU B 1 66 ? 12.136 17.495 9.287 1.00 18.64 69 GLU B CA 1
ATOM 1355 C C . GLU B 1 66 ? 12.413 16.002 9.261 1.00 15.44 69 GLU B C 1
ATOM 1356 O O . GLU B 1 66 ? 12.397 15.342 10.260 1.00 13.98 69 GLU B O 1
ATOM 1362 N N . ARG B 1 67 ? 12.673 15.453 8.094 1.00 15.42 70 ARG B N 1
ATOM 1363 C CA . ARG B 1 67 ? 12.947 14.044 8.004 1.00 14.14 70 ARG B CA 1
ATOM 1364 C C . ARG B 1 67 ? 14.271 13.683 8.694 1.00 13.76 70 ARG B C 1
ATOM 1365 O O . ARG B 1 67 ? 14.367 12.680 9.388 1.00 13.46 70 ARG B O 1
ATOM 1373 N N . ALA B 1 68 ? 15.307 14.491 8.488 1.00 12.64 71 ALA B N 1
ATOM 1374 C CA . ALA B 1 68 ? 16.590 14.224 9.122 1.00 12.56 71 ALA B CA 1
ATOM 1375 C C . ALA B 1 68 ? 16.446 14.300 10.656 1.00 12.17 71 ALA B C 1
ATOM 1376 O O . ALA B 1 68 ? 16.975 13.455 11.397 1.00 10.92 71 ALA B O 1
ATOM 1378 N N . VAL B 1 69 ? 15.681 15.287 11.130 1.00 11.30 72 VAL B N 1
ATOM 1379 C CA . VAL B 1 69 ? 15.434 15.374 12.562 1.00 10.91 72 VAL B CA 1
ATOM 1380 C C . VAL B 1 69 ? 14.757 14.159 13.112 1.00 10.68 72 VAL B C 1
ATOM 1381 O O . VAL B 1 69 ? 15.183 13.619 14.140 1.00 11.13 72 VAL B O 1
ATOM 1385 N N . ARG B 1 70 ? 13.686 13.700 12.474 1.00 11.57 73 ARG B N 1
ATOM 1386 C CA . ARG B 1 70 ? 13.052 12.451 12.911 1.00 13.05 73 ARG B CA 1
ATOM 1387 C C . ARG B 1 70 ? 14.022 11.275 12.966 1.00 13.42 73 ARG B C 1
ATOM 1388 O O . ARG B 1 70 ? 14.034 10.490 13.939 1.00 13.55 73 ARG B O 1
ATOM 1396 N N . GLN B 1 71 ? 14.844 11.148 11.932 1.00 13.22 74 GLN B N 1
ATOM 1397 C CA . GLN B 1 71 ? 15.773 10.041 11.868 1.00 13.89 74 GLN B CA 1
ATOM 1398 C C . GLN B 1 71 ? 16.752 10.071 13.048 1.00 13.28 74 GLN B C 1
ATOM 1399 O O . GLN B 1 71 ? 17.007 9.045 13.720 1.00 12.24 74 GLN B O 1
ATOM 1405 N N . VAL B 1 72 ? 17.236 11.265 13.374 1.00 12.02 75 VAL B N 1
ATOM 1406 C CA . VAL B 1 72 ? 18.207 11.410 14.432 1.00 12.30 75 VAL B CA 1
ATOM 1407 C C . VAL B 1 72 ? 17.574 11.233 15.822 1.00 12.84 75 VAL B C 1
ATOM 1408 O O . VAL B 1 72 ? 18.136 10.605 16.704 1.00 9.45 75 VAL B O 1
ATOM 1412 N N . ILE B 1 73 ? 16.388 11.796 16.009 1.00 15.57 76 ILE B N 1
ATOM 1413 C CA . ILE B 1 73 ? 15.675 11.587 17.280 1.00 16.38 76 ILE B CA 1
ATOM 1414 C C . ILE B 1 73 ? 15.398 10.127 17.545 1.00 17.67 76 ILE B C 1
ATOM 1415 O O . ILE B 1 73 ? 15.581 9.645 18.673 1.00 18.08 76 ILE B O 1
ATOM 1420 N N . GLU B 1 74 ? 14.961 9.406 16.512 1.00 19.00 77 GLU B N 1
ATOM 1421 C CA . GLU B 1 74 ? 14.688 7.977 16.651 1.00 20.62 77 GLU B CA 1
ATOM 1422 C C . GLU B 1 74 ? 15.922 7.217 17.112 1.00 20.32 77 GLU B C 1
ATOM 1423 O O . GLU B 1 74 ? 15.843 6.366 17.995 1.00 19.10 77 GLU B O 1
ATOM 1429 N N . LEU B 1 75 ? 17.079 7.505 16.507 1.00 19.84 78 LEU B N 1
ATOM 1430 C CA . LEU B 1 75 ? 18.287 6.841 16.926 1.00 18.54 78 LEU B CA 1
ATOM 1431 C C . LEU B 1 75 ? 18.658 7.166 18.363 1.00 18.31 78 LEU B C 1
ATOM 1432 O O . LEU B 1 75 ? 18.989 6.299 19.119 1.00 17.27 78 LEU B O 1
ATOM 1437 N N . LEU B 1 76 ? 18.601 8.436 18.742 1.00 16.68 79 LEU B N 1
ATOM 1438 C CA . LEU B 1 76 ? 18.908 8.833 20.125 1.00 16.93 79 LEU B CA 1
ATOM 1439 C C . LEU B 1 76 ? 17.967 8.195 21.135 1.00 17.87 79 LEU B C 1
ATOM 1440 O O . LEU B 1 76 ? 18.425 7.693 22.134 1.00 16.33 79 LEU B O 1
ATOM 1445 N N . GLU B 1 77 ? 16.674 8.157 20.826 1.00 19.46 80 GLU B N 1
ATOM 1446 C CA . GLU B 1 77 ? 15.702 7.569 21.733 1.00 21.25 80 GLU B CA 1
ATOM 1447 C C . GLU B 1 77 ? 15.862 6.057 21.802 1.00 22.02 80 GLU B C 1
ATOM 1448 O O . GLU B 1 77 ? 15.483 5.4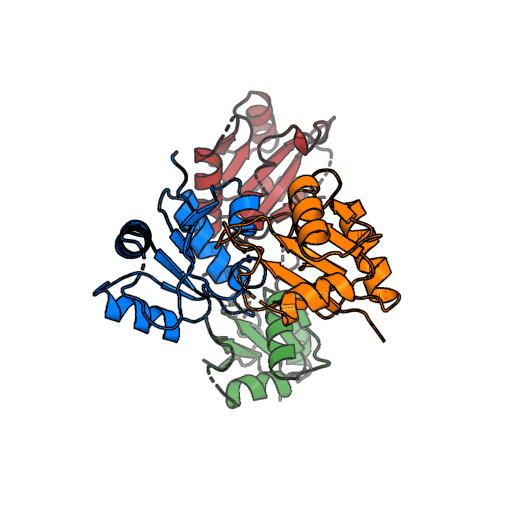56 22.790 1.00 22.43 80 GLU B O 1
ATOM 1454 N N . GLU B 1 78 ? 16.398 5.447 20.752 1.00 22.08 81 GLU B N 1
ATOM 1455 C CA . GLU B 1 78 ? 16.697 4.028 20.762 1.00 23.80 81 GLU B CA 1
ATOM 1456 C C . GLU B 1 78 ? 18.013 3.701 21.498 1.00 22.88 81 GLU B C 1
ATOM 1457 O O . GLU B 1 78 ? 18.361 2.543 21.611 1.00 24.56 81 GLU B O 1
ATOM 1463 N N . GLY B 1 79 ? 18.742 4.719 21.963 1.00 21.46 82 GLY B N 1
ATOM 1464 C CA . GLY B 1 79 ? 19.949 4.555 22.766 1.00 20.15 82 GLY B CA 1
ATOM 1465 C C . GLY B 1 79 ? 21.276 4.688 22.018 1.00 20.68 82 GLY B C 1
ATOM 1466 O O . GLY B 1 79 ? 22.336 4.442 22.591 1.00 20.10 82 GLY B O 1
ATOM 1467 N N . SER B 1 80 ? 21.230 5.091 20.749 1.00 18.22 83 SER B N 1
ATOM 1468 C CA . SER B 1 80 ? 22.462 5.246 19.940 1.00 19.03 83 SER B CA 1
ATOM 1469 C C . SER B 1 80 ? 22.893 6.693 19.885 1.00 17.47 83 SER B C 1
ATOM 1470 O O . SER B 1 80 ? 22.054 7.599 19.743 1.00 18.37 83 SER B O 1
ATOM 1473 N N . ASP B 1 81 ? 24.190 6.922 19.973 1.00 17.41 84 ASP B N 1
ATOM 1474 C CA . ASP B 1 81 ? 24.708 8.286 19.818 1.00 16.93 84 ASP B CA 1
ATOM 1475 C C . ASP B 1 81 ? 24.623 8.667 18.365 1.00 16.96 84 ASP B C 1
ATOM 1476 O O . ASP B 1 81 ? 24.598 7.814 17.476 1.00 16.24 84 ASP B O 1
ATOM 1481 N N . VAL B 1 82 ? 24.536 9.967 18.108 1.00 16.80 85 VAL B N 1
ATOM 1482 C CA . VAL B 1 82 ? 24.613 10.484 16.770 1.00 16.70 85 VAL B CA 1
ATOM 1483 C C . VAL B 1 82 ? 25.670 11.603 16.783 1.00 15.96 85 VAL B C 1
ATOM 1484 O O . VAL B 1 82 ? 25.720 12.410 17.718 1.00 15.72 85 VAL B O 1
ATOM 1488 N N . ALA B 1 83 ? 26.516 11.624 15.754 1.00 15.40 86 ALA B N 1
ATOM 1489 C CA . ALA B 1 83 ? 27.455 12.697 15.601 1.00 15.46 86 ALA B CA 1
ATOM 1490 C C . ALA B 1 83 ? 26.969 13.666 14.553 1.00 17.09 86 ALA B C 1
ATOM 1491 O O . ALA B 1 83 ? 26.716 13.269 13.430 1.00 16.86 86 ALA B O 1
ATOM 1493 N N . LEU B 1 84 ? 26.934 14.941 14.914 1.00 15.70 87 LEU B N 1
ATOM 1494 C CA . LEU B 1 84 ? 26.524 15.997 13.974 1.00 18.66 87 LEU B CA 1
ATOM 1495 C C . LEU B 1 84 ? 27.769 16.727 13.595 1.00 17.78 87 LEU B C 1
ATOM 1496 O O . LEU B 1 84 ? 28.401 17.354 14.454 1.00 18.20 87 LEU B O 1
ATOM 1501 N N . VAL B 1 85 ? 28.146 16.611 12.324 1.00 18.24 88 VAL B N 1
ATOM 1502 C CA . VAL B 1 85 ? 29.413 17.083 11.813 1.00 20.34 88 VAL B CA 1
ATOM 1503 C C . VAL B 1 85 ? 29.146 18.325 10.993 1.00 23.31 88 VAL B C 1
ATOM 1504 O O . VAL B 1 85 ? 28.349 18.295 10.036 1.00 23.89 88 VAL B O 1
ATOM 1508 N N . THR B 1 86 ? 29.818 19.398 11.368 1.00 24.64 89 THR B N 1
ATOM 1509 C CA . THR B 1 86 ? 29.690 20.649 10.630 1.00 26.82 89 THR B CA 1
ATOM 1510 C C . THR B 1 86 ? 30.801 20.753 9.617 1.00 27.64 89 THR B C 1
ATOM 1511 O O . THR B 1 86 ? 31.904 20.246 9.837 1.00 25.96 89 THR B O 1
ATOM 1515 N N . ASP B 1 87 ? 30.486 21.436 8.513 1.00 30.06 90 ASP B N 1
ATOM 1516 C CA . ASP B 1 87 ? 31.438 21.719 7.459 1.00 31.85 90 ASP B CA 1
ATOM 1517 C C . ASP B 1 87 ? 32.649 22.439 8.031 1.00 32.90 90 ASP B C 1
ATOM 1518 O O . ASP B 1 87 ? 32.544 23.275 8.952 1.00 32.48 90 ASP B O 1
ATOM 1523 N N . ALA B 1 88 ? 33.802 22.139 7.464 1.00 33.91 91 ALA B N 1
ATOM 1524 C CA . ALA B 1 88 ? 35.052 22.694 7.976 1.00 34.33 91 ALA B CA 1
ATOM 1525 C C . ALA B 1 88 ? 35.037 24.225 7.965 1.00 34.82 91 ALA B C 1
ATOM 1526 O O . ALA B 1 88 ? 34.572 24.878 7.020 1.00 34.33 91 ALA B O 1
ATOM 1528 N N . GLY B 1 89 ? 35.565 24.784 9.039 1.00 35.12 92 GLY B N 1
ATOM 1529 C CA . GLY B 1 89 ? 35.601 26.207 9.230 1.00 35.13 92 GLY B CA 1
ATOM 1530 C C . GLY B 1 89 ? 35.369 26.462 10.695 1.00 35.19 92 GLY B C 1
ATOM 1531 O O . GLY B 1 89 ? 34.782 25.624 11.416 1.00 36.01 92 GLY B O 1
ATOM 1532 N N . THR B 1 90 ? 35.879 27.590 11.148 1.00 35.03 93 THR B N 1
ATOM 1533 C CA . THR B 1 90 ? 35.563 28.059 12.472 1.00 34.99 93 THR B CA 1
ATOM 1534 C C . THR B 1 90 ? 35.591 29.586 12.416 1.00 33.29 93 THR B C 1
ATOM 1535 O O . THR B 1 90 ? 36.630 30.170 12.066 1.00 34.33 93 THR B O 1
ATOM 1539 N N . PRO B 1 91 ? 34.444 30.232 12.724 1.00 30.35 94 PRO B N 1
ATOM 1540 C CA . PRO B 1 91 ? 33.221 29.525 13.140 1.00 29.20 94 PRO B CA 1
ATOM 1541 C C . PRO B 1 91 ? 32.481 28.909 11.936 1.00 27.71 94 PRO B C 1
ATOM 1542 O O . PRO B 1 91 ? 32.720 29.296 10.789 1.00 27.06 94 PRO B O 1
ATOM 1546 N N . ALA B 1 92 ? 31.640 27.926 12.220 1.00 26.64 95 ALA B N 1
ATOM 1547 C CA . ALA B 1 92 ? 30.848 27.241 11.221 1.00 26.13 95 ALA B CA 1
ATOM 1548 C C . ALA B 1 92 ? 29.391 27.667 11.446 1.00 26.33 95 ALA B C 1
ATOM 1549 O O . ALA B 1 92 ? 28.814 27.422 12.526 1.00 26.49 95 ALA B O 1
ATOM 1551 N N . ILE B 1 93 ? 28.806 28.282 10.422 1.00 24.71 96 ILE B N 1
ATOM 1552 C CA . ILE B 1 93 ? 27.401 28.707 10.456 1.00 24.85 96 ILE B CA 1
ATOM 1553 C C . ILE B 1 93 ? 26.556 27.575 9.844 1.00 25.14 96 ILE B C 1
ATOM 1554 O O . ILE B 1 93 ? 26.836 27.111 8.750 1.00 25.48 96 ILE B O 1
ATOM 1559 N N . SER B 1 94 ? 25.546 27.101 10.552 1.00 24.18 97 SER B N 1
ATOM 1560 C CA . SER B 1 94 ? 24.633 26.148 9.934 1.00 23.15 97 SER B CA 1
ATOM 1561 C C . SER B 1 94 ? 23.310 26.250 10.634 1.00 21.84 97 SER B C 1
ATOM 1562 O O . SER B 1 94 ? 23.124 25.717 11.759 1.00 21.28 97 SER B O 1
ATOM 1565 N N . ASP B 1 95 ? 22.397 26.953 10.012 1.00 20.94 98 ASP B N 1
ATOM 1566 C CA . ASP B 1 95 ? 21.068 26.981 10.570 1.00 21.92 98 ASP B CA 1
ATOM 1567 C C . ASP B 1 95 ? 20.399 25.611 10.665 1.00 22.11 98 ASP B C 1
ATOM 1568 O O . ASP B 1 95 ? 19.785 25.292 11.684 1.00 21.75 98 ASP B O 1
ATOM 1573 N N . PRO B 1 96 ? 20.513 24.782 9.613 1.00 22.17 99 PRO B N 1
ATOM 1574 C CA . PRO B 1 96 ? 19.960 23.444 9.738 1.00 23.14 99 PRO B CA 1
ATOM 1575 C C . PRO B 1 96 ? 20.578 22.646 10.869 1.00 22.15 99 PRO B C 1
ATOM 1576 O O . PRO B 1 96 ? 19.880 21.939 11.602 1.00 23.28 99 PRO B O 1
ATOM 1580 N N . GLY B 1 97 ? 21.881 22.777 11.068 1.00 21.79 100 GLY B N 1
ATOM 1581 C CA . GLY B 1 97 ? 22.514 22.061 12.145 1.00 20.89 100 GLY B CA 1
ATOM 1582 C C . GLY B 1 97 ? 21.995 22.477 13.518 1.00 20.29 100 GLY B C 1
ATOM 1583 O O . GLY B 1 97 ? 21.746 21.674 14.409 1.00 20.44 100 GLY B O 1
ATOM 1584 N N . TYR B 1 98 ? 21.880 23.774 13.706 1.00 19.68 101 TYR B N 1
ATOM 1585 C CA . TYR B 1 98 ? 21.336 24.331 14.931 1.00 18.59 101 TYR B CA 1
ATOM 1586 C C . TYR B 1 98 ? 19.929 23.833 15.195 1.00 18.08 101 TYR B C 1
ATOM 1587 O O . TYR B 1 98 ? 19.569 23.520 16.352 1.00 17.99 101 TYR B O 1
ATOM 1596 N N . THR B 1 99 ? 19.112 23.830 14.144 1.00 19.53 102 THR B N 1
ATOM 1597 C CA . THR B 1 99 ? 17.744 23.323 14.214 1.00 20.18 102 THR B CA 1
ATOM 1598 C C . THR B 1 99 ? 17.674 21.877 14.693 1.00 20.23 102 THR B C 1
ATOM 1599 O O . THR B 1 99 ? 16.846 21.530 15.546 1.00 21.57 102 THR B O 1
ATOM 1611 N N . ALA B 1 101 ? 20.162 20.261 16.531 1.00 18.72 104 ALA B N 1
ATOM 1612 C CA . ALA B 1 101 ? 20.559 20.307 17.950 1.00 20.33 104 ALA B CA 1
ATOM 1613 C C . ALA B 1 101 ? 19.455 20.813 18.847 1.00 20.40 104 ALA B C 1
ATOM 1614 O O . ALA B 1 101 ? 19.267 20.315 19.955 1.00 20.71 104 ALA B O 1
ATOM 1616 N N . SER B 1 102 ? 18.776 21.874 18.413 1.00 20.53 105 SER B N 1
ATOM 1617 C CA . SER B 1 102 ? 17.649 22.426 19.146 1.00 20.78 105 SER B CA 1
ATOM 1618 C C . SER B 1 102 ? 16.527 21.407 19.394 1.00 19.70 105 SER B C 1
ATOM 1619 O O . SER B 1 102 ? 15.943 21.347 20.479 1.00 17.53 105 SER B O 1
ATOM 1622 N N . ALA B 1 103 ? 16.231 20.628 18.361 1.00 19.42 106 ALA B N 1
ATOM 1623 C CA . ALA B 1 103 ? 15.207 19.598 18.421 1.00 19.22 106 ALA B CA 1
ATOM 1624 C C . ALA B 1 103 ? 15.604 18.535 19.424 1.00 18.96 106 ALA B C 1
ATOM 1625 O O . ALA B 1 103 ? 14.799 18.140 20.244 1.00 17.19 106 ALA B O 1
ATOM 1627 N N . ALA B 1 104 ? 16.891 18.144 19.443 1.00 18.70 107 ALA B N 1
ATOM 1628 C CA . ALA B 1 104 ? 17.334 17.179 20.426 1.00 19.23 107 ALA B CA 1
ATOM 1629 C C . ALA B 1 104 ? 17.220 17.703 21.851 1.00 19.44 107 ALA B C 1
ATOM 1630 O O . ALA B 1 104 ? 16.739 17.004 22.758 1.00 21.51 107 ALA B O 1
ATOM 1632 N N . HIS B 1 105 ? 17.608 18.944 22.055 1.00 19.68 108 HIS B N 1
ATOM 1633 C CA . HIS B 1 105 ? 17.502 19.552 23.351 1.00 20.59 108 HIS B CA 1
ATOM 1634 C C . HIS B 1 105 ? 16.031 19.688 23.804 1.00 19.72 108 HIS B C 1
ATOM 1635 O O . HIS B 1 105 ? 15.708 19.444 24.944 1.00 19.20 108 HIS B O 1
ATOM 1642 N N . ALA B 1 106 ? 15.161 20.084 22.905 1.00 19.20 109 ALA B N 1
ATOM 1643 C CA . ALA B 1 106 ? 13.733 20.198 23.245 1.00 19.74 109 ALA B CA 1
ATOM 1644 C C . ALA B 1 106 ? 13.095 18.863 23.683 1.00 19.64 109 ALA B C 1
ATOM 1645 O O . ALA B 1 106 ? 12.175 18.841 24.499 1.00 19.60 109 ALA B O 1
ATOM 1647 N N . ALA B 1 107 ? 13.587 17.762 23.122 1.00 18.86 110 ALA B N 1
ATOM 1648 C CA . ALA B 1 107 ? 13.200 16.416 23.502 1.00 20.07 110 ALA B CA 1
ATOM 1649 C C . ALA B 1 107 ? 13.897 15.916 24.761 1.00 21.01 110 ALA B C 1
ATOM 1650 O O . ALA B 1 107 ? 13.634 14.806 25.227 1.00 23.85 110 ALA B O 1
ATOM 1652 N N . GLY B 1 108 ? 14.780 16.713 25.324 1.00 22.54 111 GLY B N 1
ATOM 1653 C CA . GLY B 1 108 ? 15.416 16.393 26.608 1.00 23.04 111 GLY B CA 1
ATOM 1654 C C . GLY B 1 108 ? 16.568 15.436 26.412 1.00 22.99 111 GLY B C 1
ATOM 1655 O O . GLY B 1 108 ? 16.991 14.740 27.348 1.00 24.27 111 GLY B O 1
ATOM 1656 N N . LEU B 1 109 ? 17.079 15.369 25.190 1.00 22.42 112 LEU B N 1
ATOM 1657 C CA . LEU B 1 109 ? 18.167 14.455 24.897 1.00 21.58 112 LEU B CA 1
ATOM 1658 C C . LEU B 1 109 ? 19.480 15.202 25.094 1.00 21.99 112 LEU B C 1
ATOM 1659 O O . LEU B 1 109 ? 19.555 16.413 24.837 1.00 21.57 112 LEU B O 1
ATOM 1664 N N . PRO B 1 110 ? 20.522 14.481 25.533 1.00 22.27 113 PRO B N 1
ATOM 1665 C CA . PRO B 1 110 ? 21.792 15.116 25.782 1.00 23.82 113 PRO B CA 1
ATOM 1666 C C . PRO B 1 110 ? 22.463 15.645 24.505 1.00 24.48 113 PRO B C 1
ATOM 1667 O O . PRO B 1 110 ? 22.559 14.927 23.512 1.00 23.01 113 PRO B O 1
ATOM 1671 N N . VAL B 1 111 ? 22.896 16.895 24.533 1.00 27.54 114 VAL B N 1
ATOM 1672 C CA . VAL B 1 111 ? 23.644 17.482 23.418 1.00 28.82 114 VAL B CA 1
ATOM 1673 C C . VAL B 1 111 ? 25.022 17.941 23.959 1.00 30.62 114 VAL B C 1
ATOM 1674 O O . VAL B 1 111 ? 25.125 18.793 24.864 1.00 30.91 114 VAL B O 1
ATOM 1678 N N . VAL B 1 112 ? 26.080 17.393 23.396 1.00 29.16 115 VAL B N 1
ATOM 1679 C CA . VAL B 1 112 ? 27.422 17.620 23.916 1.00 28.98 115 VAL B CA 1
ATOM 1680 C C . VAL B 1 112 ? 28.321 18.143 22.816 1.00 29.34 115 VAL B C 1
ATOM 1681 O O . VAL B 1 112 ? 28.608 17.405 21.837 1.00 28.14 115 VAL B O 1
ATOM 1685 N N . PRO B 1 113 ? 28.793 19.407 22.947 1.00 29.06 116 PRO B N 1
ATOM 1686 C CA . PRO B 1 113 ? 29.757 19.878 21.992 1.00 29.68 116 PRO B CA 1
ATOM 1687 C C . PRO B 1 113 ? 31.100 19.235 22.241 1.00 29.72 116 PRO B C 1
ATOM 1688 O O . PRO B 1 113 ? 31.473 19.051 23.406 1.00 28.65 116 PRO B O 1
ATOM 1692 N N . VAL B 1 114 ? 31.804 18.903 21.175 1.00 29.45 117 VAL B N 1
ATOM 1693 C CA . VAL B 1 114 ? 33.142 18.367 21.278 1.00 31.28 117 VAL B CA 1
ATOM 1694 C C . VAL B 1 114 ? 34.185 19.465 20.953 1.00 34.10 117 VAL B C 1
ATOM 1695 O O . VAL B 1 114 ? 34.154 20.039 19.879 1.00 32.91 117 VAL B O 1
ATOM 1699 N N . PRO B 1 115 ? 35.114 19.751 21.890 1.00 37.07 118 PRO B N 1
ATOM 1700 C CA . PRO B 1 115 ? 36.197 20.709 21.631 1.00 39.29 118 PRO B CA 1
ATOM 1701 C C . PRO B 1 115 ? 37.060 20.329 20.433 1.00 41.52 118 PRO B C 1
ATOM 1702 O O . PRO B 1 115 ? 37.349 19.156 20.237 1.00 40.40 118 PRO B O 1
ATOM 1706 N N . GLY B 1 116 ? 37.479 21.315 19.636 1.00 43.56 119 GLY B N 1
ATOM 1707 C CA . GLY B 1 116 ? 38.319 21.041 18.456 1.00 45.55 119 GLY B CA 1
ATOM 1708 C C . GLY B 1 116 ? 39.253 22.208 18.160 1.00 47.13 119 GLY B C 1
ATOM 1709 O O . GLY B 1 116 ? 39.543 23.021 19.076 1.00 49.89 119 GLY B O 1
ATOM 1710 N N . HIS C 1 4 ? -7.992 39.722 57.131 1.00 31.34 7 HIS C N 1
ATOM 1711 C CA . HIS C 1 4 ? -7.022 40.296 56.153 1.00 31.17 7 HIS C CA 1
ATOM 1712 C C . HIS C 1 4 ? -7.313 39.908 54.703 1.00 30.11 7 HIS C C 1
ATOM 1713 O O . HIS C 1 4 ? -7.185 38.739 54.334 1.00 29.22 7 HIS C O 1
ATOM 1720 N N . LYS C 1 5 ? -7.657 40.883 53.866 1.00 28.99 8 LYS C N 1
ATOM 1721 C CA . LYS C 1 5 ? -7.605 40.625 52.419 1.00 28.17 8 LYS C CA 1
ATOM 1722 C C . LYS C 1 5 ? -6.179 40.436 51.946 1.00 26.38 8 LYS C C 1
ATOM 1723 O O . LYS C 1 5 ? -5.212 40.834 52.607 1.00 25.80 8 LYS C O 1
ATOM 1729 N N . GLY C 1 6 ? -6.054 39.810 50.786 1.00 24.13 9 GLY C N 1
ATOM 1730 C CA . GLY C 1 6 ? -4.762 39.537 50.228 1.00 23.12 9 GLY C CA 1
ATOM 1731 C C . GLY C 1 6 ? -4.152 40.799 49.664 1.00 21.87 9 GLY C C 1
ATOM 1732 O O . GLY C 1 6 ? -4.836 41.778 49.387 1.00 21.48 9 GLY C O 1
ATOM 1733 N N . THR C 1 7 ? -2.844 40.759 49.524 1.00 21.13 10 THR C N 1
ATOM 1734 C CA . THR C 1 7 ? -2.037 41.847 48.969 1.00 20.49 10 THR C CA 1
ATOM 1735 C C . THR C 1 7 ? -1.577 41.496 47.555 1.00 19.89 10 THR C C 1
ATOM 1736 O O . THR C 1 7 ? -1.213 40.340 47.250 1.00 18.58 10 THR C O 1
ATOM 1740 N N . LEU C 1 8 ? -1.625 42.498 46.682 1.00 20.66 11 LEU C N 1
ATOM 1741 C CA . LEU C 1 8 ? -1.019 42.420 45.374 1.00 19.82 11 LEU C CA 1
ATOM 1742 C C . LEU C 1 8 ? 0.442 42.860 45.498 1.00 20.49 11 LEU C C 1
ATOM 1743 O O . LEU C 1 8 ? 0.734 44.035 45.770 1.00 21.28 11 LEU C O 1
ATOM 1748 N N . TYR C 1 9 ? 1.357 41.915 45.330 1.00 19.88 12 TYR C N 1
ATOM 1749 C CA . TYR C 1 9 ? 2.786 42.226 45.304 1.00 21.41 12 TYR C CA 1
ATOM 1750 C C . TYR C 1 9 ? 3.251 42.431 43.879 1.00 21.58 12 TYR C C 1
ATOM 1751 O O . TYR C 1 9 ? 3.006 41.594 43.033 1.00 21.94 12 TYR C O 1
ATOM 1760 N N . VAL C 1 10 ? 3.863 43.568 43.600 1.00 21.85 13 VAL C N 1
ATOM 1761 C CA . VAL C 1 10 ? 4.319 43.864 42.241 1.00 22.99 13 VAL C CA 1
ATOM 1762 C C . VAL C 1 10 ? 5.839 43.677 42.192 1.00 23.16 13 VAL C C 1
ATOM 1763 O O . VAL C 1 10 ? 6.592 44.468 42.716 1.00 24.44 13 VAL C O 1
ATOM 1767 N N . VAL C 1 11 ? 6.263 42.574 41.607 1.00 23.58 14 VAL C N 1
ATOM 1768 C CA . VAL C 1 11 ? 7.630 42.101 41.777 1.00 24.21 14 VAL C CA 1
ATOM 1769 C C . VAL C 1 11 ? 8.404 42.365 40.508 1.00 24.09 14 VAL C C 1
ATOM 1770 O O . VAL C 1 11 ? 8.141 41.742 39.500 1.00 22.48 14 VAL C O 1
ATOM 1774 N N . ALA C 1 12 ? 9.398 43.246 40.593 1.00 25.75 15 ALA C N 1
ATOM 1775 C CA . ALA C 1 12 ? 10.306 43.528 39.490 1.00 26.69 15 ALA C CA 1
ATOM 1776 C C . ALA C 1 12 ? 11.258 42.375 39.241 1.00 28.47 15 ALA C C 1
ATOM 1777 O O . ALA C 1 12 ? 11.851 41.828 40.194 1.00 28.50 15 ALA C O 1
ATOM 1779 N N . THR C 1 13 ? 11.436 42.007 37.976 1.00 28.81 16 THR C N 1
ATOM 1780 C CA . THR C 1 13 ? 12.387 40.956 37.628 1.00 29.44 16 THR C CA 1
ATOM 1781 C C . THR C 1 13 ? 13.557 41.612 36.887 1.00 29.83 16 THR C C 1
ATOM 1782 O O . THR C 1 13 ? 13.407 42.696 36.304 1.00 29.42 16 THR C O 1
ATOM 1786 N N . PRO C 1 14 ? 14.741 41.011 36.977 1.00 29.76 17 PRO C N 1
ATOM 1787 C CA . PRO C 1 14 ? 15.928 41.661 36.409 1.00 29.50 17 PRO C CA 1
ATOM 1788 C C . PRO C 1 14 ? 15.921 41.667 34.889 1.00 29.90 17 PRO C C 1
ATOM 1789 O O . PRO C 1 14 ? 15.298 40.804 34.270 1.00 29.52 17 PRO C O 1
ATOM 1793 N N . LEU C 1 15 ? 16.635 42.613 34.290 1.00 30.00 18 LEU C N 1
ATOM 1794 C CA . LEU C 1 15 ? 16.741 42.631 32.835 1.00 30.43 18 LEU C CA 1
ATOM 1795 C C . LEU C 1 15 ? 17.700 41.552 32.355 1.00 30.47 18 LEU C C 1
ATOM 1796 O O . LEU C 1 15 ? 17.591 41.094 31.213 1.00 31.61 18 LEU C O 1
ATOM 1801 N N . GLY C 1 16 ? 18.644 41.156 33.210 1.00 29.24 19 GLY C N 1
ATOM 1802 C CA . GLY C 1 16 ? 19.727 40.289 32.792 1.00 28.08 19 GLY C CA 1
ATOM 1803 C C . GLY C 1 16 ? 19.690 38.977 33.536 1.00 27.24 19 GLY C C 1
ATOM 1804 O O . GLY C 1 16 ? 18.835 38.132 33.272 1.00 27.15 19 GLY C O 1
ATOM 1805 N N . ASN C 1 17 ? 20.600 38.825 34.490 1.00 26.08 20 ASN C N 1
ATOM 1806 C CA . ASN C 1 17 ? 20.724 37.578 35.255 1.00 24.63 20 ASN C CA 1
ATOM 1807 C C . ASN C 1 17 ? 19.628 37.434 36.319 1.00 23.39 20 ASN C C 1
ATOM 1808 O O . ASN C 1 17 ? 19.444 38.301 37.176 1.00 21.73 20 ASN C O 1
ATOM 1813 N N . LEU C 1 18 ? 18.881 36.335 36.258 1.00 22.34 21 LEU C N 1
ATOM 1814 C CA . LEU C 1 18 ? 17.867 36.056 37.271 1.00 22.88 21 LEU C CA 1
ATOM 1815 C C . LEU C 1 18 ? 18.407 36.072 38.701 1.00 21.56 21 LEU C C 1
ATOM 1816 O O . LEU C 1 18 ? 17.691 36.393 39.620 1.00 22.04 21 LEU C O 1
ATOM 1821 N N . ASP C 1 19 ? 19.678 35.770 38.889 1.00 21.21 22 ASP C N 1
ATOM 1822 C CA . ASP C 1 19 ? 20.197 35.741 40.254 1.00 21.65 22 ASP C CA 1
ATOM 1823 C C . ASP C 1 19 ? 20.396 37.113 40.870 1.00 21.47 22 ASP C C 1
ATOM 1824 O O . ASP C 1 19 ? 20.728 37.222 42.035 1.00 19.63 22 ASP C O 1
ATOM 1829 N N . ASP C 1 20 ? 20.128 38.158 40.091 1.00 21.13 23 ASP C N 1
ATOM 1830 C CA . ASP C 1 20 ? 20.035 39.496 40.654 1.00 22.34 23 ASP C CA 1
ATOM 1831 C C . ASP C 1 20 ? 18.729 39.781 41.393 1.00 22.08 23 ASP C C 1
ATOM 1832 O O . ASP C 1 20 ? 18.604 40.820 42.010 1.00 22.43 23 ASP C O 1
ATOM 1845 N N . THR C 1 22 ? 16.376 39.345 44.688 1.00 19.31 25 THR C N 1
ATOM 1846 C CA . THR C 1 22 ? 16.591 39.225 46.112 1.00 18.32 25 THR C CA 1
ATOM 1847 C C . THR C 1 22 ? 15.810 38.039 46.685 1.00 19.00 25 THR C C 1
ATOM 1848 O O . THR C 1 22 ? 14.774 37.586 46.105 1.00 18.67 25 THR C O 1
ATOM 1852 N N . PHE C 1 23 ? 16.238 37.587 47.856 1.00 18.83 26 PHE C N 1
ATOM 1853 C CA . PHE C 1 23 ? 15.527 36.482 48.531 1.00 19.00 26 PHE C CA 1
ATOM 1854 C C . PHE C 1 23 ? 14.118 36.911 48.927 1.00 20.28 26 PHE C C 1
ATOM 1855 O O . PHE C 1 23 ? 13.177 36.146 48.752 1.00 18.97 26 PHE C O 1
ATOM 1863 N N . ARG C 1 24 ? 13.971 38.151 49.409 1.00 21.54 27 ARG C N 1
ATOM 1864 C CA . ARG C 1 24 ? 12.648 38.742 49.681 1.00 22.75 27 ARG C CA 1
ATOM 1865 C C . ARG C 1 24 ? 11.705 38.655 48.488 1.00 22.01 27 ARG C C 1
ATOM 1866 O O . ARG C 1 24 ? 10.537 38.255 48.630 1.00 20.73 27 ARG C O 1
ATOM 1874 N N . ALA C 1 25 ? 12.203 39.034 47.311 1.00 21.41 28 ALA C N 1
ATOM 1875 C CA . ALA C 1 25 ? 11.400 38.989 46.105 1.00 21.70 28 ALA C CA 1
ATOM 1876 C C . ALA C 1 25 ? 11.006 37.572 45.718 1.00 21.39 28 ALA C C 1
ATOM 1877 O O . ALA C 1 25 ? 9.831 37.326 45.358 1.00 22.69 28 ALA C O 1
ATOM 1879 N N . VAL C 1 26 ? 11.941 36.621 45.782 1.00 20.08 29 VAL C N 1
ATOM 1880 C CA . VAL C 1 26 ? 11.595 35.253 45.424 1.00 20.97 29 VAL C CA 1
ATOM 1881 C C . VAL C 1 26 ? 10.639 34.672 46.497 1.00 20.86 29 VAL C C 1
ATOM 1882 O O . VAL C 1 26 ? 9.710 33.914 46.177 1.00 20.58 29 VAL C O 1
ATOM 1886 N N . ASN C 1 27 ? 10.839 35.047 47.756 1.00 20.31 30 ASN C N 1
ATOM 1887 C CA . ASN C 1 27 ? 9.930 34.557 48.803 1.00 21.40 30 ASN C CA 1
ATOM 1888 C C . ASN C 1 27 ? 8.462 34.987 48.572 1.00 20.55 30 ASN C C 1
ATOM 1889 O O . ASN C 1 27 ? 7.509 34.249 48.916 1.00 19.10 30 ASN C O 1
ATOM 1894 N N . THR C 1 28 ? 8.283 36.189 48.007 1.00 20.48 31 THR C N 1
ATOM 1895 C CA . THR C 1 28 ? 6.970 36.682 47.670 1.00 20.88 31 THR C CA 1
ATOM 1896 C C . THR C 1 28 ? 6.280 35.752 46.677 1.00 20.22 31 THR C C 1
ATOM 1897 O O . THR C 1 28 ? 5.088 35.464 46.817 1.00 19.08 31 THR C O 1
ATOM 1901 N N . LEU C 1 29 ? 7.041 35.305 45.677 1.00 18.77 32 LEU C N 1
ATOM 1902 C CA . LEU C 1 29 ? 6.581 34.307 44.742 1.00 19.50 32 LEU C CA 1
ATOM 1903 C C . LEU C 1 29 ? 6.257 32.973 45.427 1.00 18.68 32 LEU C C 1
ATOM 1904 O O . LEU C 1 29 ? 5.192 32.376 45.162 1.00 18.12 32 LEU C O 1
ATOM 1909 N N . ARG C 1 30 ? 7.139 32.533 46.310 1.00 17.86 33 ARG C N 1
ATOM 1910 C CA . ARG C 1 30 ? 6.902 31.262 47.020 1.00 18.86 33 ARG C CA 1
ATOM 1911 C C . ARG C 1 30 ? 5.640 31.261 47.890 1.00 17.92 33 ARG C C 1
ATOM 1912 O O . ARG C 1 30 ? 5.034 30.204 48.058 1.00 18.35 33 ARG C O 1
ATOM 1920 N N . ASN C 1 31 ? 5.288 32.412 48.461 1.00 18.05 34 ASN C N 1
ATOM 1921 C CA . ASN C 1 31 ? 4.161 32.510 49.355 1.00 18.88 34 ASN C CA 1
ATOM 1922 C C . ASN C 1 31 ? 2.872 32.917 48.655 1.00 19.86 34 ASN C C 1
ATOM 1923 O O . ASN C 1 31 ? 1.814 32.994 49.295 1.00 20.80 34 ASN C O 1
ATOM 1928 N N . ALA C 1 32 ? 2.910 33.121 47.345 1.00 19.24 35 ALA C N 1
ATOM 1929 C CA . ALA C 1 32 ? 1.743 33.616 46.638 1.00 19.58 35 ALA C CA 1
ATOM 1930 C C . AL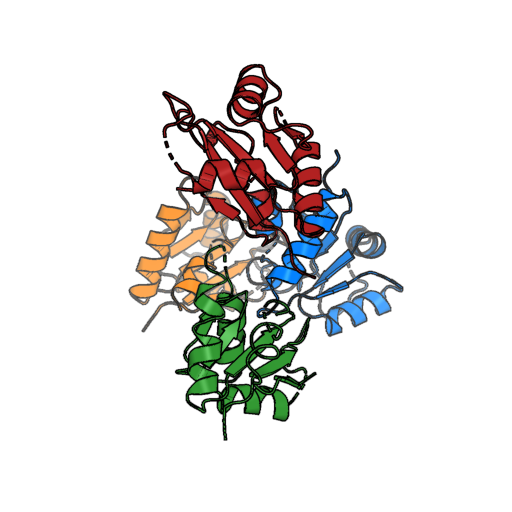A C 1 32 ? 0.758 32.517 46.299 1.00 19.90 35 ALA C C 1
ATOM 1931 O O . ALA C 1 32 ? 1.147 31.373 46.059 1.00 20.35 35 ALA C O 1
ATOM 1933 N N . GLY C 1 33 ? -0.532 32.855 46.283 1.00 20.34 36 GLY C N 1
ATOM 1934 C CA . GLY C 1 33 ? -1.557 31.908 45.869 1.00 21.22 36 GLY C CA 1
ATOM 1935 C C . GLY C 1 33 ? -1.604 31.777 44.352 1.00 21.48 36 GLY C C 1
ATOM 1936 O O . GLY C 1 33 ? -2.085 30.783 43.808 1.00 23.53 36 GLY C O 1
ATOM 1937 N N . ALA C 1 34 ? -1.169 32.817 43.661 1.00 21.06 37 ALA C N 1
ATOM 1938 C CA . ALA C 1 34 ? -1.068 32.788 42.212 1.00 20.63 37 ALA C CA 1
ATOM 1939 C C . ALA C 1 34 ? -0.053 33.809 41.768 1.00 20.90 37 ALA C C 1
ATOM 1940 O O . ALA C 1 34 ? 0.235 34.776 42.464 1.00 20.45 37 ALA C O 1
ATOM 1942 N N . ILE C 1 35 ? 0.454 33.596 40.576 1.00 21.20 38 ILE C N 1
ATOM 1943 C CA . ILE C 1 35 ? 1.380 34.500 39.991 1.00 22.64 38 ILE C CA 1
ATOM 1944 C C . ILE C 1 35 ? 0.798 35.020 38.675 1.00 22.17 38 ILE C C 1
ATOM 1945 O O . ILE C 1 35 ? 0.460 34.234 37.813 1.00 22.20 38 ILE C O 1
ATOM 1950 N N . ALA C 1 36 ? 0.675 36.340 38.574 1.00 23.16 39 ALA C N 1
ATOM 1951 C CA . ALA C 1 36 ? 0.138 37.039 37.415 1.00 24.33 39 ALA C CA 1
ATOM 1952 C C . ALA C 1 36 ? 1.282 37.576 36.568 1.00 26.44 39 ALA C C 1
ATOM 1953 O O . ALA C 1 36 ? 2.223 38.132 37.108 1.00 27.18 39 ALA C O 1
ATOM 1955 N N . CYS C 1 37 ? 1.198 37.414 35.250 1.00 28.56 40 CYS C N 1
ATOM 1956 C CA . CYS C 1 37 ? 2.234 37.917 34.344 1.00 30.82 40 CYS C CA 1
ATOM 1957 C C . CYS C 1 37 ? 1.690 38.212 32.964 1.00 32.07 40 CYS C C 1
ATOM 1958 O O . CYS C 1 37 ? 0.657 37.690 32.553 1.00 31.26 40 CYS C O 1
ATOM 1961 N N . GLU C 1 38 ? 2.419 39.053 32.258 1.00 34.00 41 GLU C N 1
ATOM 1962 C CA . GLU C 1 38 ? 2.179 39.273 30.837 1.00 36.23 41 GLU C CA 1
ATOM 1963 C C . GLU C 1 38 ? 2.638 38.032 30.107 1.00 36.96 41 GLU C C 1
ATOM 1964 O O . GLU C 1 38 ? 1.849 37.349 29.448 1.00 37.62 41 GLU C O 1
ATOM 1970 N N . ASP C 1 39 ? 3.919 37.729 30.303 1.00 37.08 42 ASP C N 1
ATOM 1971 C CA . ASP C 1 39 ? 4.637 36.741 29.518 1.00 37.26 42 ASP C CA 1
ATOM 1972 C C . ASP C 1 39 ? 4.724 35.480 30.327 1.00 36.55 42 ASP C C 1
ATOM 1973 O O . ASP C 1 39 ? 5.559 35.386 31.247 1.00 36.72 42 ASP C O 1
ATOM 1978 N N . THR C 1 40 ? 3.868 34.513 30.009 1.00 35.67 43 THR C N 1
ATOM 1979 C CA . THR C 1 40 ? 3.869 33.261 30.755 1.00 35.23 43 THR C CA 1
ATOM 1980 C C . THR C 1 40 ? 5.146 32.444 30.592 1.00 34.41 43 THR C C 1
ATOM 1981 O O . THR C 1 40 ? 5.630 31.867 31.555 1.00 34.16 43 THR C O 1
ATOM 1985 N N . ARG C 1 41 ? 5.656 32.337 29.371 1.00 33.21 44 ARG C N 1
ATOM 1986 C CA . ARG C 1 41 ? 6.812 31.476 29.121 1.00 32.70 44 ARG C CA 1
ATOM 1987 C C . ARG C 1 41 ? 8.043 31.924 29.910 1.00 31.08 44 ARG C C 1
ATOM 1988 O O . ARG C 1 41 ? 8.768 31.095 30.456 1.00 31.05 44 ARG C O 1
ATOM 1996 N N . ARG C 1 42 ? 8.256 33.231 29.969 1.00 29.49 45 ARG C N 1
ATOM 1997 C CA . ARG C 1 42 ? 9.372 33.805 30.700 1.00 29.48 45 ARG C CA 1
ATOM 1998 C C . ARG C 1 42 ? 9.179 33.668 32.210 1.00 28.24 45 ARG C C 1
ATOM 1999 O O . ARG C 1 42 ? 10.127 33.498 32.969 1.00 27.36 45 ARG C O 1
ATOM 2007 N N . THR C 1 43 ? 7.935 33.802 32.642 1.00 27.42 46 THR C N 1
ATOM 2008 C CA . THR C 1 43 ? 7.640 33.677 34.067 1.00 27.17 46 THR C CA 1
ATOM 2009 C C . THR C 1 43 ? 7.858 32.251 34.512 1.00 26.66 46 THR C C 1
ATOM 2010 O O . THR C 1 43 ? 8.311 31.990 35.641 1.00 26.14 46 THR C O 1
ATOM 2014 N N . SER C 1 44 ? 7.538 31.329 33.614 1.00 26.39 47 SER C N 1
ATOM 2015 C CA . SER C 1 44 ? 7.741 29.917 33.865 1.00 26.45 47 SER C CA 1
ATOM 2016 C C . SER C 1 44 ? 9.237 29.547 33.945 1.00 25.82 47 SER C C 1
ATOM 2017 O O . SER C 1 44 ? 9.630 28.786 34.822 1.00 26.21 47 SER C O 1
ATOM 2020 N N . ILE C 1 45 ? 10.056 30.116 33.070 1.00 24.19 48 ILE C N 1
ATOM 2021 C CA . ILE C 1 45 ? 11.522 29.934 33.153 1.00 23.74 48 ILE C CA 1
ATOM 2022 C C . ILE C 1 45 ? 12.059 30.405 34.512 1.00 22.93 48 ILE C C 1
ATOM 2023 O O . ILE C 1 45 ? 12.903 29.756 35.137 1.00 22.16 48 ILE C O 1
ATOM 2028 N N . LEU C 1 46 ? 11.572 31.555 34.944 1.00 22.43 49 LEU C N 1
ATOM 2029 C CA . LEU C 1 46 ? 11.920 32.120 36.232 1.00 22.58 49 LEU C CA 1
ATOM 2030 C C . LEU C 1 46 ? 11.563 31.151 37.374 1.00 21.70 49 LEU C C 1
ATOM 2031 O O . LEU C 1 46 ? 12.409 30.807 38.221 1.00 20.14 49 LEU C O 1
ATOM 2036 N N . LEU C 1 47 ? 10.317 30.664 37.390 1.00 20.30 50 LEU C N 1
ATOM 2037 C CA . LEU C 1 47 ? 9.888 29.793 38.513 1.00 21.14 50 LEU C CA 1
ATOM 2038 C C . LEU C 1 47 ? 10.718 28.530 38.528 1.00 20.50 50 LEU C C 1
ATOM 2039 O O . LEU C 1 47 ? 11.165 28.081 39.578 1.00 21.62 50 LEU C O 1
ATOM 2044 N N . LYS C 1 48 ? 11.008 28.003 37.361 1.00 21.20 51 LYS C N 1
ATOM 2045 C CA . LYS C 1 48 ? 11.829 26.815 37.263 1.00 20.93 51 LYS C CA 1
ATOM 2046 C C . LYS C 1 48 ? 13.270 27.068 37.730 1.00 20.61 51 LYS C C 1
ATOM 2047 O O . LYS C 1 48 ? 13.858 26.220 38.365 1.00 20.97 51 LYS C O 1
ATOM 2053 N N . HIS C 1 49 ? 13.816 28.233 37.437 1.00 19.54 52 HIS C N 1
ATOM 2054 C CA . HIS C 1 49 ? 15.185 28.565 37.853 1.00 18.92 52 HIS C CA 1
ATOM 2055 C C . HIS C 1 49 ? 15.330 28.455 39.385 1.00 19.18 52 HIS C C 1
ATOM 2056 O O . HIS C 1 49 ? 16.339 27.936 39.896 1.00 19.32 52 HIS C O 1
ATOM 2063 N N . PHE C 1 50 ? 14.293 28.900 40.088 1.00 18.18 53 PHE C N 1
ATOM 2064 C CA . PHE C 1 50 ? 14.271 28.919 41.543 1.00 19.42 53 PHE C CA 1
ATOM 2065 C C . PHE C 1 50 ? 13.648 27.708 42.200 1.00 19.55 53 PHE C C 1
ATOM 2066 O O . PHE C 1 50 ? 13.581 27.633 43.440 1.00 19.48 53 PHE C O 1
ATOM 2074 N N . GLY C 1 51 ? 13.260 26.724 41.405 1.00 19.50 54 GLY C N 1
ATOM 2075 C CA . GLY C 1 51 ? 12.736 25.474 41.957 1.00 19.37 54 GLY C CA 1
ATOM 2076 C C . GLY C 1 51 ? 11.321 25.553 42.475 1.00 19.19 54 GLY C C 1
ATOM 2077 O O . GLY C 1 51 ? 10.910 24.699 43.271 1.00 19.80 54 GLY C O 1
ATOM 2078 N N . ILE C 1 52 ? 10.562 26.542 41.998 1.00 19.20 55 ILE C N 1
ATOM 2079 C CA . ILE C 1 52 ? 9.211 26.809 42.480 1.00 20.22 55 ILE C CA 1
ATOM 2080 C C . ILE C 1 52 ? 8.195 26.149 41.582 1.00 21.48 55 ILE C C 1
ATOM 2081 O O . ILE C 1 52 ? 8.007 26.532 40.429 1.00 22.85 55 ILE C O 1
ATOM 2086 N N . GLU C 1 53 ? 7.562 25.115 42.103 1.00 22.45 56 GLU C N 1
ATOM 2087 C CA . GLU C 1 53 ? 6.671 24.293 41.315 1.00 23.95 56 GLU C CA 1
ATOM 2088 C C . GLU C 1 53 ? 5.276 24.397 41.886 1.00 23.76 56 GLU C C 1
ATOM 2089 O O . GLU C 1 53 ? 5.066 24.660 43.097 1.00 23.31 56 GLU C O 1
ATOM 2095 N N . GLY C 1 54 ? 4.311 24.233 41.008 1.00 22.62 57 GLY C N 1
ATOM 2096 C CA . GLY C 1 54 ? 2.942 24.134 41.440 1.00 22.51 57 GLY C CA 1
ATOM 2097 C C . GLY C 1 54 ? 2.136 25.403 41.473 1.00 22.05 57 GLY C C 1
ATOM 2098 O O . GLY C 1 54 ? 0.929 25.335 41.742 1.00 21.94 57 GLY C O 1
ATOM 2099 N N . LYS C 1 55 ? 2.739 26.549 41.178 1.00 21.38 58 LYS C N 1
ATOM 2100 C CA . LYS C 1 55 ? 1.982 27.806 41.266 1.00 22.04 58 LYS C CA 1
ATOM 2101 C C . LYS C 1 55 ? 0.987 27.993 40.125 1.00 23.00 58 LYS C C 1
ATOM 2102 O O . LYS C 1 55 ? 1.287 27.763 38.954 1.00 23.55 58 LYS C O 1
ATOM 2108 N N . ARG C 1 56 ? -0.209 28.427 40.491 1.00 23.17 59 ARG C N 1
ATOM 2109 C CA . ARG C 1 56 ? -1.174 28.878 39.524 1.00 22.98 59 ARG C CA 1
ATOM 2110 C C . ARG C 1 56 ? -0.677 30.145 38.874 1.00 22.92 59 ARG C C 1
ATOM 2111 O O . ARG C 1 56 ? -0.348 31.083 39.578 1.00 23.21 59 ARG C O 1
ATOM 2119 N N . LEU C 1 57 ? -0.697 30.184 37.542 1.00 22.86 60 LEU C N 1
ATOM 2120 C CA . LEU C 1 57 ? -0.419 31.399 36.775 1.00 23.35 60 LEU C CA 1
ATOM 2121 C C . LEU C 1 57 ? -1.704 32.084 36.268 1.00 23.37 60 LEU C C 1
ATOM 2122 O O . LEU C 1 57 ? -2.664 31.417 35.947 1.00 24.33 60 LEU C O 1
ATOM 2127 N N . VAL C 1 58 ? -1.699 33.410 36.209 1.00 24.24 61 VAL C N 1
ATOM 2128 C CA . VAL C 1 58 ? -2.775 34.230 35.643 1.00 24.57 61 VAL C CA 1
ATOM 2129 C C . VAL C 1 58 ? -2.172 35.114 34.563 1.00 26.00 61 VAL C C 1
ATOM 2130 O O . VAL C 1 58 ? -1.262 35.873 34.835 1.00 25.13 61 VAL C O 1
ATOM 2134 N N . SER C 1 59 ? -2.654 35.029 33.335 1.00 28.38 62 SER C N 1
ATOM 2135 C CA . SER C 1 59 ? -2.046 35.812 32.246 1.00 30.53 62 SER C CA 1
ATOM 2136 C C . SER C 1 59 ? -2.773 37.133 31.915 1.00 33.09 62 SER C C 1
ATOM 2137 O O . SER C 1 59 ? -3.967 37.120 31.645 1.00 33.52 62 SER C O 1
ATOM 2140 N N . TYR C 1 60 ? -2.052 38.257 31.913 1.00 35.43 63 TYR C N 1
ATOM 2141 C CA . TYR C 1 60 ? -2.608 39.540 31.476 1.00 36.94 63 TYR C CA 1
ATOM 2142 C C . TYR C 1 60 ? -2.234 39.659 30.023 1.00 37.92 63 TYR C C 1
ATOM 2143 O O . TYR C 1 60 ? -1.256 40.315 29.688 1.00 38.88 63 TYR C O 1
ATOM 2145 N N . HIS C 1 61 ? -3.006 38.984 29.171 1.00 39.30 64 HIS C N 1
ATOM 2146 C CA . HIS C 1 61 ? -2.619 38.693 27.775 1.00 39.95 64 HIS C CA 1
ATOM 2147 C C . HIS C 1 61 ? -3.583 39.306 26.773 1.00 39.92 64 HIS C C 1
ATOM 2148 O O . HIS C 1 61 ? -4.667 38.772 26.545 1.00 39.90 64 HIS C O 1
ATOM 2155 N N . PHE C 1 63 ? -6.682 40.703 24.378 1.00 42.51 66 PHE C N 1
ATOM 2156 C CA . PHE C 1 63 ? -8.081 41.005 24.707 1.00 42.42 66 PHE C CA 1
ATOM 2157 C C . PHE C 1 63 ? -8.612 40.085 25.816 1.00 42.28 66 PHE C C 1
ATOM 2158 O O . PHE C 1 63 ? -9.755 40.217 26.269 1.00 42.45 66 PHE C O 1
ATOM 2160 N N . ASN C 1 64 ? -7.760 39.164 26.250 1.00 41.86 67 ASN C N 1
ATOM 2161 C CA . ASN C 1 64 ? -8.028 38.284 27.386 1.00 41.62 67 ASN C CA 1
ATOM 2162 C C . ASN C 1 64 ? -7.482 38.949 28.677 1.00 40.08 67 ASN C C 1
ATOM 2163 O O . ASN C 1 64 ? -7.000 38.271 29.589 1.00 40.70 67 ASN C O 1
ATOM 2168 N N . GLU C 1 65 ? -7.591 40.280 28.755 1.00 38.39 68 GLU C N 1
ATOM 2169 C CA . GLU C 1 65 ? -6.986 41.068 29.843 1.00 36.62 68 GLU C CA 1
ATOM 2170 C C . GLU C 1 65 ? -7.944 41.286 31.024 1.00 35.35 68 GLU C C 1
ATOM 2171 O O . GLU C 1 65 ? -7.567 41.063 32.177 1.00 34.00 68 GLU C O 1
ATOM 2173 N N . GLU C 1 66 ? -9.179 41.718 30.736 1.00 33.10 69 GLU C N 1
ATOM 2174 C CA . GLU C 1 66 ? -10.202 41.908 31.784 1.00 32.35 69 GLU C CA 1
ATOM 2175 C C . GLU C 1 66 ? -10.395 40.642 32.650 1.00 30.69 69 GLU C C 1
ATOM 2176 O O . GLU C 1 66 ? -10.549 40.720 33.863 1.00 31.22 69 GLU C O 1
ATOM 2178 N N . ARG C 1 67 ? -10.365 39.489 32.000 1.00 29.40 70 ARG C N 1
ATOM 2179 C CA . ARG C 1 67 ? -10.494 38.200 32.653 1.00 29.11 70 ARG C CA 1
ATOM 2180 C C . ARG C 1 67 ? -9.379 37.946 33.678 1.00 28.27 70 ARG C C 1
ATOM 2181 O O . ARG C 1 67 ? -9.630 37.387 34.746 1.00 26.60 70 ARG C O 1
ATOM 2189 N N . ALA C 1 68 ? -8.150 38.363 33.364 1.00 27.09 71 ALA C N 1
ATOM 2190 C CA . ALA C 1 68 ? -7.049 38.227 34.299 1.00 26.89 71 ALA C CA 1
ATOM 2191 C C . ALA C 1 68 ? -7.234 39.168 35.479 1.00 27.22 71 ALA C C 1
ATOM 2192 O O . ALA C 1 68 ? -7.031 38.774 36.628 1.00 27.04 71 ALA C O 1
ATOM 2194 N N . VAL C 1 69 ? -7.631 40.407 35.215 1.00 27.56 72 VAL C N 1
ATOM 2195 C CA . VAL C 1 69 ? -7.849 41.346 36.318 1.00 27.96 72 VAL C CA 1
ATOM 2196 C C . VAL C 1 69 ? -8.886 40.819 37.337 1.00 27.49 72 VAL C C 1
ATOM 2197 O O . VAL C 1 69 ? -8.635 40.850 38.563 1.00 27.67 72 VAL C O 1
ATOM 2201 N N A ARG C 1 70 ? -10.021 40.319 36.836 0.50 26.80 73 ARG C N 1
ATOM 2202 N N B ARG C 1 70 ? -10.019 40.331 36.849 0.50 26.90 73 ARG C N 1
ATOM 2203 C CA A ARG C 1 70 ? -11.070 39.776 37.703 0.50 26.47 73 ARG C CA 1
ATOM 2204 C CA B ARG C 1 70 ? -11.043 39.798 37.731 0.50 26.66 73 ARG C CA 1
ATOM 2205 C C A ARG C 1 70 ? -10.596 38.562 38.511 0.50 26.11 73 ARG C C 1
ATOM 2206 C C B ARG C 1 70 ? -10.576 38.574 38.525 0.50 26.21 73 ARG C C 1
ATOM 2207 O O A ARG C 1 70 ? -10.955 38.425 39.676 0.50 25.07 73 ARG C O 1
ATOM 2208 O O B ARG C 1 70 ? -10.929 38.434 39.691 0.50 25.21 73 ARG C O 1
ATOM 2223 N N . GLN C 1 71 ? -9.785 37.707 37.895 1.00 25.96 74 GLN C N 1
ATOM 2224 C CA . GLN C 1 71 ? -9.225 36.538 38.581 1.00 26.83 74 GLN C CA 1
ATOM 2225 C C . GLN C 1 71 ? -8.314 36.937 39.753 1.00 26.06 74 GLN C C 1
ATOM 2226 O O . GLN C 1 71 ? -8.349 36.300 40.812 1.00 25.93 74 GLN C O 1
ATOM 2232 N N . VAL C 1 72 ? -7.504 37.990 39.552 1.00 24.97 75 VAL C N 1
ATOM 2233 C CA . VAL C 1 72 ? -6.632 38.525 40.588 1.00 24.67 75 VAL C CA 1
ATOM 2234 C C . VAL C 1 72 ? -7.421 39.137 41.725 1.00 23.76 75 VAL C C 1
ATOM 2235 O O . VAL C 1 72 ? -7.190 38.820 42.887 1.00 22.45 75 VAL C O 1
ATOM 2239 N N . ILE C 1 73 ? -8.399 39.970 41.380 1.00 23.70 76 ILE C N 1
ATOM 2240 C CA . ILE C 1 73 ? -9.253 40.562 42.412 1.00 24.26 76 ILE C CA 1
ATOM 2241 C C . ILE C 1 73 ? -9.970 39.496 43.223 1.00 23.53 76 ILE C C 1
ATOM 2242 O O . ILE C 1 73 ? -10.022 39.584 44.457 1.00 23.24 76 ILE C O 1
ATOM 2247 N N . GLU C 1 74 ? -10.518 38.493 42.542 1.00 23.46 77 GLU C N 1
ATOM 2248 C CA . GLU C 1 74 ? -11.159 37.348 43.205 1.00 24.50 77 GLU C CA 1
ATOM 2249 C C . GLU C 1 74 ? -10.241 36.760 44.278 1.00 22.65 77 GLU C C 1
ATOM 2250 O O . GLU C 1 74 ? -10.643 36.598 45.427 1.00 22.08 77 GLU C O 1
ATOM 2256 N N . LEU C 1 75 ? -9.002 36.466 43.898 1.00 21.96 78 LEU C N 1
ATOM 2257 C CA . LEU C 1 75 ? -8.065 35.856 44.825 1.00 21.58 78 LEU C CA 1
ATOM 2258 C C . LEU C 1 75 ? -7.755 36.748 45.995 1.00 20.74 78 LEU C C 1
ATOM 2259 O O . LEU C 1 75 ? -7.725 36.302 47.148 1.00 20.03 78 LEU C O 1
ATOM 2264 N N . LEU C 1 76 ? -7.547 38.023 45.707 1.00 19.30 79 LEU C N 1
ATOM 2265 C CA . LEU C 1 76 ? -7.251 38.969 46.742 1.00 19.38 79 LEU C CA 1
ATOM 2266 C C . LEU C 1 76 ? -8.432 39.146 47.680 1.00 19.06 79 LEU C C 1
ATOM 2267 O O . LEU C 1 76 ? -8.244 39.172 48.886 1.00 20.28 79 LEU C O 1
ATOM 2272 N N . GLU C 1 77 ? -9.639 39.220 47.125 1.00 19.95 80 GLU C N 1
ATOM 2273 C CA . GLU C 1 77 ? -10.857 39.349 47.967 1.00 21.30 80 GLU C CA 1
ATOM 2274 C C . GLU C 1 77 ? -11.048 38.095 48.845 1.00 21.83 80 GLU C C 1
ATOM 2275 O O . GLU C 1 77 ? -11.613 38.169 49.951 1.00 22.84 80 GLU C O 1
ATOM 2281 N N . GLU C 1 78 ? -10.598 36.948 48.347 1.00 22.25 81 GLU C N 1
ATOM 2282 C CA . GLU C 1 78 ? -10.627 35.710 49.120 1.00 23.39 81 GLU C CA 1
ATOM 2283 C C . GLU C 1 78 ? -9.523 35.610 50.163 1.00 24.26 81 GLU C C 1
ATOM 2284 O O . GLU C 1 78 ? -9.463 34.633 50.888 1.00 25.09 81 GLU C O 1
ATOM 2290 N N . GLY C 1 79 ? -8.619 36.574 50.216 1.00 24.91 82 GLY C N 1
ATOM 2291 C CA . GLY C 1 79 ? -7.596 36.584 51.248 1.00 25.22 82 GLY C CA 1
ATOM 2292 C C . GLY C 1 79 ? -6.297 35.963 50.810 1.00 25.66 82 GLY C C 1
ATOM 2293 O O . GLY C 1 79 ? -5.416 35.776 51.634 1.00 27.04 82 GLY C O 1
ATOM 2294 N N . SER C 1 80 ? -6.136 35.675 49.519 1.00 24.88 83 SER C N 1
ATOM 2295 C CA . SER C 1 80 ? -4.886 35.131 49.030 1.00 23.29 83 SER C CA 1
ATOM 2296 C C . SER C 1 80 ? -3.993 36.175 48.390 1.00 23.06 83 SER C C 1
ATOM 2297 O O . SER C 1 80 ? -4.479 37.012 47.619 1.00 21.08 83 SER C O 1
ATOM 2300 N N . ASP C 1 81 ? -2.688 36.110 48.664 1.00 21.75 84 ASP C N 1
ATOM 2301 C CA . ASP C 1 81 ? -1.781 37.075 48.053 1.00 22.77 84 ASP C CA 1
ATOM 2302 C C . ASP C 1 81 ? -1.515 36.678 46.598 1.00 22.65 84 ASP C C 1
ATOM 2303 O O . ASP C 1 81 ? -1.448 35.498 46.268 1.00 22.71 84 ASP C O 1
ATOM 2308 N N . VAL C 1 82 ? -1.373 37.666 45.732 1.00 21.55 85 VAL C N 1
ATOM 2309 C CA . VAL C 1 82 ? -1.013 37.447 44.354 1.00 22.90 85 VAL C CA 1
ATOM 2310 C C . VAL C 1 82 ? 0.289 38.228 44.064 1.00 23.14 85 VAL C C 1
ATOM 2311 O O . VAL C 1 82 ? 0.451 39.390 44.490 1.00 24.23 85 VAL C O 1
ATOM 2315 N N . ALA C 1 83 ? 1.202 37.599 43.338 1.00 23.22 86 ALA C N 1
ATOM 2316 C CA . ALA C 1 83 ? 2.423 38.262 42.946 1.00 22.71 86 ALA C CA 1
ATOM 2317 C C . ALA C 1 83 ? 2.314 38.620 41.478 1.00 23.63 86 ALA C C 1
ATOM 2318 O O . ALA C 1 83 ? 2.183 37.737 40.633 1.00 24.90 86 ALA C O 1
ATOM 2320 N N . LEU C 1 84 ? 2.386 39.906 41.179 1.00 22.85 87 LEU C N 1
ATOM 2321 C CA . LEU C 1 84 ? 2.467 40.335 39.786 1.00 24.12 87 LEU C CA 1
ATOM 2322 C C . LEU C 1 84 ? 3.949 40.469 39.377 1.00 23.56 87 LEU C C 1
ATOM 2323 O O . LEU C 1 84 ? 4.651 41.304 39.909 1.00 23.90 87 LEU C O 1
ATOM 2328 N N . VAL C 1 85 ? 4.405 39.640 38.453 1.00 24.07 88 VAL C N 1
ATOM 2329 C CA . VAL C 1 85 ? 5.756 39.748 37.923 1.00 25.59 88 VAL C CA 1
ATOM 2330 C C . VAL C 1 85 ? 5.781 40.712 36.738 1.00 26.52 88 VAL C C 1
ATOM 2331 O O . VAL C 1 85 ? 4.993 40.565 35.820 1.00 25.65 88 VAL C O 1
ATOM 2335 N N . THR C 1 86 ? 6.679 41.691 36.800 1.00 28.50 89 THR C N 1
ATOM 2336 C CA . THR C 1 86 ? 6.867 42.687 35.741 1.00 30.28 89 THR C CA 1
ATOM 2337 C C . THR C 1 86 ? 8.339 42.830 35.428 1.00 30.70 89 THR C C 1
ATOM 2338 O O . THR C 1 86 ? 9.183 42.451 36.222 1.00 30.79 89 THR C O 1
ATOM 2342 N N . ASP C 1 87 ? 8.647 43.439 34.288 1.00 32.34 90 ASP C N 1
ATOM 2343 C CA . ASP C 1 87 ? 10.035 43.635 33.878 1.00 33.60 90 ASP C CA 1
ATOM 2344 C C . ASP C 1 87 ? 10.750 44.625 34.779 1.00 34.08 90 ASP C C 1
ATOM 2345 O O . ASP C 1 87 ? 10.242 45.726 34.999 1.00 34.78 90 ASP C O 1
ATOM 2350 N N . GLY C 1 97 ? -0.009 45.167 34.388 1.00 33.16 100 GLY C N 1
ATOM 2351 C CA . GLY C 1 97 ? 0.695 46.028 35.338 1.00 33.38 100 GLY C CA 1
ATOM 2352 C C . GLY C 1 97 ? -0.167 47.170 35.863 1.00 33.60 100 GLY C C 1
ATOM 2353 O O . GLY C 1 97 ? -0.693 47.122 36.992 1.00 32.73 100 GLY C O 1
ATOM 2354 N N . TYR C 1 98 ? -0.322 48.198 35.031 1.00 33.82 101 TYR C N 1
ATOM 2355 C CA . TYR C 1 98 ? -1.162 49.364 35.357 1.00 34.15 101 TYR C CA 1
ATOM 2356 C C . TYR C 1 98 ? -2.618 48.925 35.539 1.00 34.55 101 TYR C C 1
ATOM 2357 O O . TYR C 1 98 ? -3.252 49.252 36.546 1.00 34.81 101 TYR C O 1
ATOM 2359 N N . THR C 1 99 ? -3.134 48.160 34.575 1.00 34.57 102 THR C N 1
ATOM 2360 C CA . THR C 1 99 ? -4.503 47.669 34.654 1.00 34.62 102 THR C CA 1
ATOM 2361 C C . THR C 1 99 ? -4.710 46.949 35.972 1.00 34.41 102 THR C C 1
ATOM 2362 O O . THR C 1 99 ? -5.683 47.207 36.688 1.00 34.29 102 THR C O 1
ATOM 2374 N N . ALA C 1 101 ? -2.866 46.719 38.971 1.00 32.49 104 ALA C N 1
ATOM 2375 C CA . ALA C 1 101 ? -2.685 47.496 40.202 1.00 32.48 104 ALA C CA 1
ATOM 2376 C C . ALA C 1 101 ? -3.774 48.558 40.393 1.00 33.17 104 ALA C C 1
ATOM 2377 O O . ALA C 1 101 ? -4.139 48.882 41.542 1.00 31.70 104 ALA C O 1
ATOM 2379 N N . SER C 1 102 ? -4.250 49.123 39.271 1.00 32.65 105 SER C N 1
ATOM 2380 C CA . SER C 1 102 ? -5.377 50.084 39.287 1.00 33.41 105 SER C CA 1
ATOM 2381 C C . SER C 1 102 ? -6.681 49.452 39.715 1.00 32.70 105 SER C C 1
ATOM 2382 O O . SER C 1 102 ? -7.396 50.002 40.547 1.00 33.52 105 SER C O 1
ATOM 2385 N N . ALA C 1 103 ? -7.006 48.312 39.111 1.00 32.23 106 ALA C N 1
ATOM 2386 C CA . ALA C 1 103 ? -8.182 47.551 39.526 1.00 31.43 106 ALA C CA 1
ATOM 2387 C C . ALA C 1 103 ? -8.091 47.233 41.020 1.00 30.27 106 ALA C C 1
ATOM 2388 O O . ALA C 1 103 ? -9.072 47.359 41.750 1.00 28.71 106 ALA C O 1
ATOM 2390 N N . ALA C 1 104 ? -6.910 46.844 41.498 1.00 29.29 107 ALA C N 1
ATOM 2391 C CA . ALA C 1 104 ? -6.792 46.464 42.915 1.00 28.90 107 ALA C CA 1
ATOM 2392 C C . ALA C 1 104 ? -6.985 47.669 43.828 1.00 29.06 107 ALA C C 1
ATOM 2393 O O . ALA C 1 104 ? -7.755 47.609 44.808 1.00 28.54 107 ALA C O 1
ATOM 2395 N N A HIS C 1 105 ? -6.285 48.758 43.502 0.50 29.12 108 HIS C N 1
ATOM 2396 N N B HIS C 1 105 ? -6.332 48.780 43.503 0.50 28.99 108 HIS C N 1
ATOM 2397 C CA A HIS C 1 105 ? -6.421 50.023 44.222 0.50 29.69 108 HIS C CA 1
ATOM 2398 C CA B HIS C 1 105 ? -6.447 49.973 44.333 0.50 29.44 108 HIS C CA 1
ATOM 2399 C C A HIS C 1 105 ? -7.885 50.401 44.353 0.50 29.87 108 HIS C C 1
ATOM 2400 C C B HIS C 1 105 ? -7.865 50.553 44.341 0.50 29.82 108 HIS C C 1
ATOM 2401 O O A HIS C 1 105 ? -8.381 50.563 45.470 0.50 30.14 108 HIS C O 1
ATOM 2402 O O B HIS C 1 105 ? -8.302 51.070 45.370 0.50 30.41 108 HIS C O 1
ATOM 2415 N N . ALA C 1 106 ? -8.579 50.475 43.213 1.00 30.03 109 ALA C N 1
ATOM 2416 C CA . ALA C 1 106 ? -9.995 50.934 43.151 1.00 29.80 109 ALA C CA 1
ATOM 2417 C C . ALA C 1 106 ? -10.912 50.066 44.005 1.00 29.93 109 ALA C C 1
ATOM 2418 O O . ALA C 1 106 ? -11.917 50.542 44.553 1.00 29.33 109 ALA C O 1
ATOM 2420 N N . ALA C 1 107 ? -10.580 48.782 44.087 1.00 29.12 110 ALA C N 1
ATOM 2421 C CA . ALA C 1 107 ? -11.349 47.841 44.863 1.00 29.12 110 ALA C CA 1
ATOM 2422 C C . ALA C 1 107 ? -10.968 47.889 46.333 1.00 29.53 110 ALA C C 1
ATOM 2423 O O . ALA C 1 107 ? -11.543 47.189 47.125 1.00 28.83 110 ALA C O 1
ATOM 2425 N N . GLY C 1 108 ? -9.999 48.710 46.711 1.00 30.04 111 GLY C N 1
ATOM 2426 C CA . GLY C 1 108 ? -9.612 48.822 48.121 1.00 31.04 111 GLY C CA 1
ATOM 2427 C C . GLY C 1 108 ? -8.614 47.781 48.608 1.00 32.28 111 GLY C C 1
ATOM 2428 O O . GLY C 1 108 ? -8.455 47.582 49.816 1.00 32.04 111 GLY C O 1
ATOM 2429 N N . LEU C 1 109 ? -7.923 47.137 47.667 1.00 33.48 112 LEU C N 1
ATOM 2430 C CA . LEU C 1 109 ? -6.986 46.057 47.981 1.00 33.73 112 LEU C CA 1
ATOM 2431 C C . LEU C 1 109 ? -5.558 46.609 48.020 1.00 35.36 112 LEU C C 1
ATOM 2432 O O . LEU C 1 109 ? -5.199 47.355 47.138 1.00 35.42 112 LEU C O 1
ATOM 2437 N N . PRO C 1 110 ? -4.751 46.227 49.030 1.00 37.73 113 PRO C N 1
ATOM 2438 C CA . PRO C 1 110 ? -3.353 46.710 49.095 1.00 38.91 113 PRO C CA 1
ATOM 2439 C C . PRO C 1 110 ? -2.467 46.247 47.941 1.00 39.63 113 PRO C C 1
ATOM 2440 O O . PRO C 1 110 ? -2.534 45.097 47.518 1.00 39.51 113 PRO C O 1
ATOM 2444 N N . VAL C 1 111 ? -1.659 47.183 47.431 1.00 41.20 114 VAL C N 1
ATOM 2445 C CA . VAL C 1 111 ? -0.657 46.922 46.403 1.00 41.34 114 VAL C CA 1
ATOM 2446 C C . VAL C 1 111 ? 0.715 47.305 46.979 1.00 42.01 114 VAL C C 1
ATOM 2447 O O . VAL C 1 111 ? 0.894 48.441 47.423 1.00 42.22 114 VAL C O 1
ATOM 2451 N N . VAL C 1 112 ? 1.656 46.355 46.974 1.00 42.16 115 VAL C N 1
ATOM 2452 C CA . VAL C 1 112 ? 3.005 46.536 47.506 1.00 41.61 115 VAL C CA 1
ATOM 2453 C C . VAL C 1 112 ? 4.076 46.282 46.428 1.00 42.00 115 VAL C C 1
ATOM 2454 O O . VAL C 1 112 ? 4.209 45.178 45.888 1.00 39.11 115 VAL C O 1
ATOM 2458 N N . PRO C 1 113 ? 4.825 47.335 46.054 1.00 43.18 116 PRO C N 1
ATOM 2459 C CA . PRO C 1 113 ? 5.911 47.068 45.114 1.00 43.64 116 PRO C CA 1
ATOM 2460 C C . PRO C 1 113 ? 7.060 46.329 45.811 1.00 43.82 116 PRO C C 1
ATOM 2461 O O . PRO C 1 113 ? 7.348 46.585 46.978 1.00 42.94 116 PRO C O 1
ATOM 2465 N N . VAL C 1 114 ? 7.663 45.401 45.080 1.00 44.58 117 VAL C N 1
ATOM 2466 C CA . VAL C 1 114 ? 8.809 44.635 45.539 1.00 45.95 117 VAL C CA 1
ATOM 2467 C C . VAL C 1 114 ? 9.889 44.886 44.483 1.00 47.25 117 VAL C C 1
ATOM 2468 O O . VAL C 1 114 ? 10.035 44.128 43.517 1.00 46.03 117 VAL C O 1
ATOM 2472 N N . PRO C 1 115 ? 10.626 45.993 44.667 1.00 50.05 118 PRO C N 1
ATOM 2473 C CA . PRO C 1 115 ? 11.399 46.625 43.608 1.00 51.20 118 PRO C CA 1
ATOM 2474 C C . PRO C 1 115 ? 12.836 46.125 43.582 1.00 51.95 118 PRO C C 1
ATOM 2475 O O . PRO C 1 115 ? 13.161 45.204 44.332 1.00 52.80 118 PRO C O 1
ATOM 2479 N N . ALA D 1 3 ? 9.232 50.401 27.574 1.00 35.86 6 ALA D N 1
ATOM 2480 C CA . ALA D 1 3 ? 8.477 49.194 28.081 1.00 35.74 6 ALA D CA 1
ATOM 2481 C C . ALA D 1 3 ? 7.633 48.537 26.975 1.00 35.67 6 ALA D C 1
ATOM 2482 O O . ALA D 1 3 ? 8.114 48.432 25.839 1.00 35.95 6 ALA D O 1
ATOM 2484 N N . HIS D 1 4 ? 6.394 48.128 27.320 1.00 34.42 7 HIS D N 1
ATOM 2485 C CA . HIS D 1 4 ? 5.517 47.198 26.557 1.00 33.29 7 HIS D CA 1
ATOM 2486 C C . HIS D 1 4 ? 5.447 47.289 25.020 1.00 30.58 7 HIS D C 1
ATOM 2487 O O . HIS D 1 4 ? 5.001 48.298 24.446 1.00 31.75 7 HIS D O 1
ATOM 2494 N N . LYS D 1 5 ? 5.774 46.187 24.363 1.00 27.47 8 LYS D N 1
ATOM 2495 C CA . LYS D 1 5 ? 5.792 46.147 22.910 1.00 25.92 8 LYS D CA 1
ATOM 2496 C C . LYS D 1 5 ? 4.404 45.933 22.315 1.00 24.09 8 LYS D C 1
ATOM 2497 O O . LYS D 1 5 ? 3.501 45.335 22.927 1.00 23.09 8 LYS D O 1
ATOM 2503 N N . GLY D 1 6 ? 4.202 46.453 21.117 1.00 21.50 9 GLY D N 1
ATOM 2504 C CA . GLY D 1 6 ? 2.971 46.178 20.418 1.00 21.89 9 GLY D CA 1
ATOM 2505 C C . GLY D 1 6 ? 2.966 44.759 19.864 1.00 20.13 9 GLY D C 1
ATOM 2506 O O . GLY D 1 6 ? 4.007 44.080 19.825 1.00 20.59 9 GLY D O 1
ATOM 2507 N N . THR D 1 7 ? 1.803 44.350 19.398 1.00 20.12 10 THR D N 1
ATOM 2508 C CA . THR D 1 7 ? 1.534 43.032 18.793 1.00 20.16 10 THR D CA 1
ATOM 2509 C C . THR D 1 7 ? 1.266 43.191 17.320 1.00 20.15 10 THR D C 1
ATOM 2510 O O . THR D 1 7 ? 0.618 44.173 16.908 1.00 19.35 10 THR D O 1
ATOM 2514 N N . LEU D 1 8 ? 1.763 42.249 16.519 1.00 20.15 11 LEU D N 1
ATOM 2515 C CA . LEU D 1 8 ? 1.435 42.190 15.109 1.00 20.63 11 LEU D CA 1
ATOM 2516 C C . LEU D 1 8 ? 0.253 41.235 14.973 1.00 20.56 11 LEU D C 1
ATOM 2517 O O . LEU D 1 8 ? 0.383 40.029 15.170 1.00 20.96 11 LEU D O 1
ATOM 2522 N N . TYR D 1 9 ? -0.901 41.795 14.663 1.00 20.02 12 TYR D N 1
ATOM 2523 C CA . TYR D 1 9 ? -2.111 40.982 14.439 1.00 21.30 12 TYR D CA 1
ATOM 2524 C C . TYR D 1 9 ? -2.178 40.653 12.964 1.00 22.10 12 TYR D C 1
ATOM 2525 O O . TYR D 1 9 ? -2.098 41.571 12.124 1.00 24.45 12 TYR D O 1
ATOM 2534 N N . VAL D 1 10 ? -2.341 39.392 12.617 1.00 21.83 13 VAL D N 1
ATOM 2535 C CA . VAL D 1 10 ? -2.429 38.982 11.199 1.00 22.75 13 VAL D CA 1
ATOM 2536 C C . VAL D 1 10 ? -3.932 38.719 10.884 1.00 23.35 13 VAL D C 1
ATOM 2537 O O . VAL D 1 10 ? -4.544 37.759 11.405 1.00 25.06 13 VAL D O 1
ATOM 2541 N N . VAL D 1 11 ? -4.509 39.580 10.056 1.00 23.17 14 VAL D N 1
ATOM 2542 C CA . VAL D 1 11 ? -5.950 39.616 9.863 1.00 23.31 14 VAL D CA 1
ATOM 2543 C C . VAL D 1 11 ? -6.238 39.206 8.419 1.00 24.10 14 VAL D C 1
ATOM 2544 O O . VAL D 1 11 ? -5.868 39.913 7.520 1.00 24.94 14 VAL D O 1
ATOM 2548 N N . ALA D 1 12 ? -6.911 38.074 8.215 1.00 24.40 15 ALA D N 1
ATOM 2549 C CA . ALA D 1 12 ? -7.281 37.600 6.873 1.00 26.15 15 ALA D CA 1
ATOM 2550 C C . ALA D 1 12 ? -8.558 38.244 6.414 1.00 26.37 15 ALA D C 1
ATOM 2551 O O . ALA D 1 12 ? -9.528 38.318 7.163 1.00 27.60 15 ALA D O 1
ATOM 2553 N N . THR D 1 13 ? -8.584 38.747 5.189 1.00 26.83 16 THR D N 1
ATOM 2554 C CA . THR D 1 13 ? -9.861 39.181 4.640 1.00 27.18 16 THR D CA 1
ATOM 2555 C C . THR D 1 13 ? -10.536 38.012 3.973 1.00 26.36 16 THR D C 1
ATOM 2556 O O . THR D 1 13 ? -9.877 37.083 3.505 1.00 27.09 16 THR D O 1
ATOM 2560 N N . PRO D 1 14 ? -11.857 38.023 3.945 1.00 27.48 17 PRO D N 1
ATOM 2561 C CA . PRO D 1 14 ? -12.635 36.934 3.381 1.00 27.04 17 PRO D CA 1
ATOM 2562 C C . PRO D 1 14 ? -12.618 36.923 1.868 1.00 27.40 17 PRO D C 1
ATOM 2563 O O . PRO D 1 14 ? -12.231 37.905 1.262 1.00 25.46 17 PRO D O 1
ATOM 2567 N N . LEU D 1 15 ? -13.041 35.801 1.305 1.00 27.84 18 LEU D N 1
ATOM 2568 C CA . LEU D 1 15 ? -13.332 35.683 -0.127 1.00 29.16 18 LEU D CA 1
ATOM 2569 C C . LEU D 1 15 ? -14.599 36.399 -0.559 1.00 29.33 18 LEU D C 1
ATOM 2570 O O . LEU D 1 15 ? -14.702 36.803 -1.712 1.00 31.87 18 LEU D O 1
ATOM 2575 N N . GLY D 1 16 ? -15.577 36.514 0.331 1.00 28.66 19 GLY D N 1
ATOM 2576 C CA . GLY D 1 16 ? -16.884 37.038 -0.020 1.00 27.97 19 GLY D CA 1
ATOM 2577 C C . GLY D 1 16 ? -17.165 38.449 0.478 1.00 27.49 19 GLY D C 1
ATOM 2578 O O . GLY D 1 16 ? -16.430 39.387 0.163 1.00 27.41 19 GLY D O 1
ATOM 2579 N N . ASN D 1 17 ? -18.262 38.591 1.219 1.00 26.34 20 ASN D N 1
ATOM 2580 C CA . ASN D 1 17 ? -18.701 39.853 1.769 1.00 25.76 20 ASN D CA 1
ATOM 2581 C C . ASN D 1 17 ? -17.766 40.190 2.912 1.00 23.77 20 ASN D C 1
ATOM 2582 O O . ASN D 1 17 ? -17.430 39.321 3.715 1.00 20.77 20 ASN D O 1
ATOM 2587 N N . LEU D 1 18 ? -17.372 41.451 2.967 1.00 23.12 21 LEU D N 1
ATOM 2588 C CA . LEU D 1 18 ? -16.572 41.948 4.048 1.00 22.77 21 LEU D CA 1
ATOM 2589 C C . LEU D 1 18 ? -17.289 41.767 5.394 1.00 22.85 21 LEU D C 1
ATOM 2590 O O . LEU D 1 18 ? -16.635 41.581 6.394 1.00 22.37 21 LEU D O 1
ATOM 2595 N N . ASP D 1 19 ? -18.622 41.824 5.420 1.00 22.24 22 ASP D N 1
ATOM 2596 C CA . ASP D 1 19 ? -19.312 41.710 6.713 1.00 23.13 22 ASP D CA 1
ATOM 2597 C C . ASP D 1 19 ? -19.312 40.324 7.354 1.00 23.20 22 ASP D C 1
ATOM 2598 O O . ASP D 1 19 ? -19.749 40.176 8.499 1.00 22.16 22 ASP D O 1
ATOM 2603 N N . ASP D 1 20 ? -18.768 39.331 6.643 1.00 22.56 23 ASP D N 1
ATOM 2604 C CA . ASP D 1 20 ? -18.456 38.034 7.248 1.00 23.20 23 ASP D CA 1
ATOM 2605 C C . ASP D 1 20 ? -17.211 38.022 8.144 1.00 21.92 23 ASP D C 1
ATOM 2606 O O . ASP D 1 20 ? -16.940 37.045 8.807 1.00 21.27 23 ASP D O 1
ATOM 2619 N N . THR D 1 22 ? -14.980 38.648 11.412 1.00 18.03 25 THR D N 1
ATOM 2620 C CA . THR D 1 22 ? -15.444 38.629 12.796 1.00 18.06 25 THR D CA 1
ATOM 2621 C C . THR D 1 22 ? -15.393 40.041 13.358 1.00 17.91 25 THR D C 1
ATOM 2622 O O . THR D 1 22 ? -14.635 40.898 12.895 1.00 17.66 25 THR D O 1
ATOM 2626 N N . PHE D 1 23 ? -16.208 40.271 14.373 1.00 17.00 26 PHE D N 1
ATOM 2627 C CA . PHE D 1 23 ? -16.149 41.525 15.106 1.00 18.68 26 PHE D CA 1
ATOM 2628 C C . PHE D 1 23 ? -14.731 41.843 15.578 1.00 19.32 26 PHE D C 1
ATOM 2629 O O . PHE D 1 23 ? -14.283 42.989 15.457 1.00 18.71 26 PHE D O 1
ATOM 2637 N N . ARG D 1 24 ? -14.043 40.831 16.112 1.00 19.23 27 ARG D N 1
ATOM 2638 C CA . ARG D 1 24 ? -12.678 40.993 16.584 1.00 21.31 27 ARG D CA 1
ATOM 2639 C C . ARG D 1 24 ? -11.761 41.514 15.528 1.00 19.68 27 ARG D C 1
ATOM 2640 O O . ARG D 1 24 ? -10.995 42.444 15.793 1.00 21.55 27 ARG D O 1
ATOM 2648 N N . ALA D 1 25 ? -11.828 40.929 14.340 1.00 18.18 28 ALA D N 1
ATOM 2649 C CA . ALA D 1 25 ? -11.008 41.321 13.218 1.00 18.48 28 ALA D CA 1
ATOM 2650 C C . ALA D 1 25 ? -11.241 42.774 12.866 1.00 18.08 28 ALA D C 1
ATOM 2651 O O . ALA D 1 25 ? -10.335 43.547 12.760 1.00 17.87 28 ALA D O 1
ATOM 2653 N N . VAL D 1 26 ? -12.493 43.165 12.712 1.00 17.54 29 VAL D N 1
ATOM 2654 C CA . VAL D 1 26 ? -12.803 44.547 12.309 1.00 17.25 29 VAL D CA 1
ATOM 2655 C C . VAL D 1 26 ? -12.372 45.532 13.383 1.00 17.89 29 VAL D C 1
ATOM 2656 O O . VAL D 1 26 ? -11.844 46.598 13.078 1.00 17.80 29 VAL D O 1
ATOM 2660 N N . ASN D 1 27 ? -12.599 45.201 14.644 1.00 18.07 30 ASN D N 1
ATOM 2661 C CA . ASN D 1 27 ? -12.197 46.076 15.748 1.00 19.26 30 ASN D CA 1
ATOM 2662 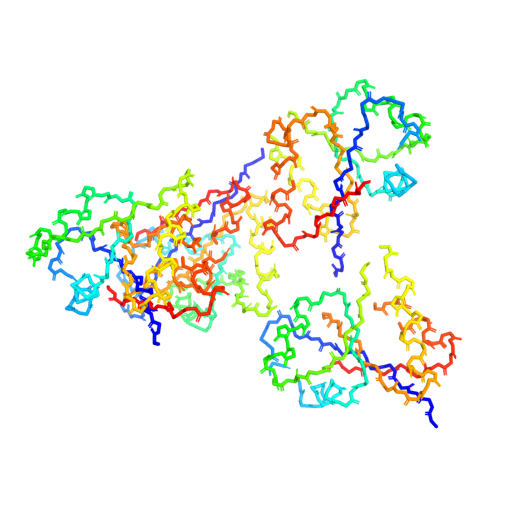C C . ASN D 1 27 ? -10.679 46.231 15.799 1.00 19.72 30 ASN D C 1
ATOM 2663 O O . ASN D 1 27 ? -10.177 47.312 16.106 1.00 20.47 30 ASN D O 1
ATOM 2668 N N . THR D 1 28 ? -9.978 45.161 15.452 1.00 18.76 31 THR D N 1
ATOM 2669 C CA . THR D 1 28 ? -8.526 45.139 15.429 1.00 19.89 31 THR D CA 1
ATOM 2670 C C . THR D 1 28 ? -7.994 46.112 14.383 1.00 19.80 31 THR D C 1
ATOM 2671 O O . THR D 1 28 ? -7.097 46.904 14.683 1.00 21.33 31 THR D O 1
ATOM 2675 N N . LEU D 1 29 ? -8.551 46.064 13.179 1.00 18.42 32 LEU D N 1
ATOM 2676 C CA . LEU D 1 29 ? -8.227 47.004 12.117 1.00 18.52 32 LEU D CA 1
ATOM 2677 C C . LEU D 1 29 ? -8.545 48.444 12.515 1.00 18.68 32 LEU D C 1
ATOM 2678 O O . LEU D 1 29 ? -7.750 49.348 12.276 1.00 19.74 32 LEU D O 1
ATOM 2683 N N . ARG D 1 30 ? -9.713 48.642 13.095 1.00 18.66 33 ARG D N 1
ATOM 2684 C CA . ARG D 1 30 ? -10.162 49.979 13.440 1.00 18.93 33 ARG D CA 1
ATOM 2685 C C . ARG D 1 30 ? -9.202 50.666 14.409 1.00 18.06 33 ARG D C 1
ATOM 2686 O O . ARG D 1 30 ? -8.963 51.885 14.293 1.00 19.51 33 ARG D O 1
ATOM 2694 N N . ASN D 1 31 ? -8.704 49.895 15.363 1.00 17.17 34 ASN D N 1
ATOM 2695 C CA . ASN D 1 31 ? -7.930 50.437 16.466 1.00 17.57 34 ASN D CA 1
ATOM 2696 C C . ASN D 1 31 ? -6.407 50.310 16.408 1.00 16.26 34 ASN D C 1
ATOM 2697 O O . ASN D 1 31 ? -5.741 50.759 17.328 1.00 17.05 34 ASN D O 1
ATOM 2702 N N . ALA D 1 32 ? -5.884 49.742 15.334 1.00 14.53 35 ALA D N 1
ATOM 2703 C CA . ALA D 1 32 ? -4.461 49.552 15.176 1.00 15.61 35 ALA D CA 1
ATOM 2704 C C . ALA D 1 32 ? -3.724 50.895 15.097 1.00 14.99 35 ALA D C 1
ATOM 2705 O O . ALA D 1 32 ? -4.258 51.887 14.563 1.00 14.90 35 ALA D O 1
ATOM 2707 N N . GLY D 1 33 ? -2.471 50.893 15.557 1.00 15.36 36 GLY D N 1
ATOM 2708 C CA . GLY D 1 33 ? -1.590 52.041 15.337 1.00 14.65 36 GLY D CA 1
ATOM 2709 C C . GLY D 1 33 ? -1.294 52.230 13.869 1.00 14.37 36 GLY D C 1
ATOM 2710 O O . GLY D 1 33 ? -1.097 53.344 13.412 1.00 13.63 36 GLY D O 1
ATOM 2711 N N . ALA D 1 34 ? -1.251 51.125 13.131 1.00 13.86 37 ALA D N 1
ATOM 2712 C CA . ALA D 1 34 ? -0.969 51.166 11.715 1.00 14.27 37 ALA D CA 1
ATOM 2713 C C . ALA D 1 34 ? -1.497 49.910 11.076 1.00 14.12 37 ALA D C 1
ATOM 2714 O O . ALA D 1 34 ? -1.573 48.853 11.720 1.00 13.44 37 ALA D O 1
ATOM 2716 N N . ILE D 1 35 ? -1.777 49.995 9.787 1.00 15.31 38 ILE D N 1
ATOM 2717 C CA . ILE D 1 35 ? -2.164 48.844 9.035 1.00 15.76 38 ILE D CA 1
ATOM 2718 C C . ILE D 1 35 ? -1.144 48.590 7.912 1.00 16.52 38 ILE D C 1
ATOM 2719 O O . ILE D 1 35 ? -0.817 49.473 7.119 1.00 17.05 38 ILE D O 1
ATOM 2724 N N . ALA D 1 36 ? -0.656 47.378 7.877 1.00 15.22 39 ALA D N 1
ATOM 2725 C CA . ALA D 1 36 ? 0.300 46.938 6.872 1.00 16.94 39 ALA D CA 1
ATOM 2726 C C . ALA D 1 36 ? -0.516 46.226 5.785 1.00 18.65 39 ALA D C 1
ATOM 2727 O O . ALA D 1 36 ? -1.2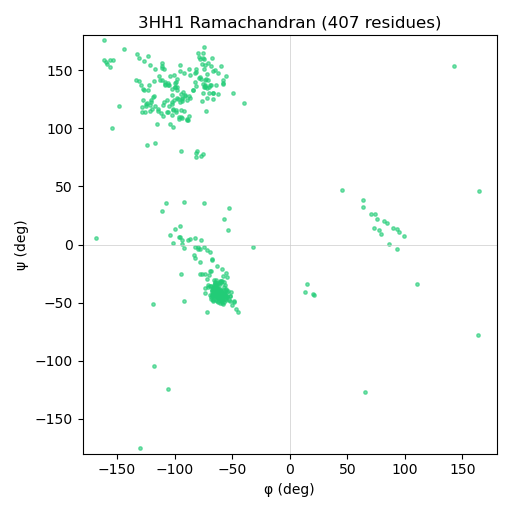41 45.298 6.077 1.00 19.47 39 ALA D O 1
ATOM 2729 N N . CYS D 1 37 ? -0.370 46.659 4.536 1.00 21.05 40 CYS D N 1
ATOM 2730 C CA . CYS D 1 37 ? -1.251 46.233 3.468 1.00 23.22 40 CYS D CA 1
ATOM 2731 C C . CYS D 1 37 ? -0.652 46.477 2.111 1.00 25.08 40 CYS D C 1
ATOM 2732 O O . CYS D 1 37 ? 0.409 47.066 1.948 1.00 24.00 40 CYS D O 1
ATOM 2735 N N . GLU D 1 38 ? -1.411 46.021 1.134 1.00 26.60 41 GLU D N 1
ATOM 2736 C CA . GLU D 1 38 ? -1.172 46.312 -0.262 1.00 28.57 41 GLU D CA 1
ATOM 2737 C C . GLU D 1 38 ? -1.733 47.698 -0.610 1.00 28.95 41 GLU D C 1
ATOM 2738 O O . GLU D 1 38 ? -2.841 48.074 -0.196 1.00 29.47 41 GLU D O 1
ATOM 2744 N N . ASP D 1 39 ? -0.940 48.455 -1.358 1.00 29.22 42 ASP D N 1
ATOM 2745 C CA . ASP D 1 39 ? -1.289 49.811 -1.769 1.00 30.57 42 ASP D CA 1
ATOM 2746 C C . ASP D 1 39 ? -2.225 49.733 -2.980 1.00 30.45 42 ASP D C 1
ATOM 2747 O O . ASP D 1 39 ? -1.804 49.952 -4.125 1.00 30.34 42 ASP D O 1
ATOM 2752 N N . THR D 1 40 ? -3.486 49.385 -2.748 1.00 30.48 43 THR D N 1
ATOM 2753 C CA . THR D 1 40 ? -4.371 49.096 -3.874 1.00 30.16 43 THR D CA 1
ATOM 2754 C C . THR D 1 40 ? -5.787 49.556 -3.612 1.00 29.56 43 THR D C 1
ATOM 2755 O O . THR D 1 40 ? -6.160 49.901 -2.487 1.00 27.69 43 THR D O 1
ATOM 2759 N N . ARG D 1 41 ? -6.574 49.539 -4.681 1.00 29.07 44 ARG D N 1
ATOM 2760 C CA . ARG D 1 41 ? -7.993 49.875 -4.595 1.00 29.56 44 ARG D CA 1
ATOM 2761 C C . ARG D 1 41 ? -8.718 48.985 -3.569 1.00 28.68 44 ARG D C 1
ATOM 2762 O O . ARG D 1 41 ? -9.586 49.469 -2.830 1.00 29.57 44 ARG D O 1
ATOM 2770 N N . ARG D 1 42 ? -8.391 47.696 -3.526 1.00 27.58 45 ARG D N 1
ATOM 2771 C CA . ARG D 1 42 ? -9.059 46.780 -2.586 1.00 27.00 45 ARG D CA 1
ATOM 2772 C C . ARG D 1 42 ? -8.887 47.232 -1.142 1.00 25.07 45 ARG D C 1
ATOM 2773 O O . ARG D 1 42 ? -9.778 47.134 -0.306 1.00 23.85 45 ARG D O 1
ATOM 2781 N N . THR D 1 43 ? -7.688 47.665 -0.826 1.00 24.52 46 THR D N 1
ATOM 2782 C CA . THR D 1 43 ? -7.399 48.101 0.519 1.00 23.36 46 THR D CA 1
ATOM 2783 C C . THR D 1 43 ? -8.191 49.363 0.856 1.00 23.04 46 THR D C 1
ATOM 2784 O O . THR D 1 43 ? -8.726 49.474 1.939 1.00 22.46 46 THR D O 1
ATOM 2788 N N . SER D 1 44 ? -8.291 50.275 -0.107 1.00 23.98 47 SER D N 1
ATOM 2789 C CA . SER D 1 44 ? -9.045 51.524 0.086 1.00 23.85 47 SER D CA 1
ATOM 2790 C C . SER D 1 44 ? -10.550 51.211 0.336 1.00 23.21 47 SER D C 1
ATOM 2791 O O . SER D 1 44 ? -11.186 51.780 1.244 1.00 21.45 47 SER D O 1
ATOM 2794 N N . ILE D 1 45 ? -11.049 50.220 -0.398 1.00 21.47 48 ILE D N 1
ATOM 2795 C CA . ILE D 1 45 ? -12.436 49.770 -0.258 1.00 20.86 48 ILE D CA 1
ATOM 2796 C C . ILE D 1 45 ? -12.716 49.153 1.096 1.00 19.03 48 ILE D C 1
ATOM 2797 O O . ILE D 1 45 ? -13.718 49.463 1.718 1.00 18.98 48 ILE D O 1
ATOM 2802 N N . LEU D 1 46 ? -11.816 48.307 1.570 1.00 19.73 49 LEU D N 1
ATOM 2803 C CA . LEU D 1 46 ? -11.936 47.695 2.889 1.00 21.10 49 LEU D CA 1
ATOM 2804 C C . LEU D 1 46 ? -11.988 48.747 3.992 1.00 21.70 49 LEU D C 1
ATOM 2805 O O . LEU D 1 46 ? -12.889 48.721 4.817 1.00 21.97 49 LEU D O 1
ATOM 2810 N N . LEU D 1 47 ? -11.060 49.698 3.961 1.00 22.27 50 LEU D N 1
ATOM 2811 C CA . LEU D 1 47 ? -11.022 50.768 4.991 1.00 23.28 50 LEU D CA 1
ATOM 2812 C C . LEU D 1 47 ? -12.292 51.614 4.982 1.00 23.16 50 LEU D C 1
ATOM 2813 O O . LEU D 1 47 ? -12.833 51.953 6.047 1.00 23.58 50 LEU D O 1
ATOM 2818 N N . LYS D 1 48 ? -12.749 51.982 3.783 1.00 23.63 51 LYS D N 1
ATOM 2819 C CA . LYS D 1 48 ? -13.916 52.824 3.651 1.00 24.28 51 LYS D CA 1
ATOM 2820 C C . LYS D 1 48 ? -15.143 52.091 4.148 1.00 23.96 51 LYS D C 1
ATOM 2821 O O . LYS D 1 48 ? -16.009 52.689 4.808 1.00 23.87 51 LYS D O 1
ATOM 2827 N N . HIS D 1 49 ? -15.231 50.817 3.810 1.00 22.38 52 HIS D N 1
ATOM 2828 C CA . HIS D 1 49 ? -16.378 50.003 4.195 1.00 22.90 52 HIS D CA 1
ATOM 2829 C C . HIS D 1 49 ? -16.621 50.022 5.708 1.00 23.84 52 HIS D C 1
ATOM 2830 O O . HIS D 1 49 ? -17.785 50.034 6.161 1.00 24.12 52 HIS D O 1
ATOM 2837 N N . PHE D 1 50 ? -15.551 49.989 6.480 1.00 23.95 53 PHE D N 1
ATOM 2838 C CA . PHE D 1 50 ? -15.642 49.976 7.944 1.00 25.33 53 PHE D CA 1
ATOM 2839 C C . PHE D 1 50 ? -15.398 51.375 8.579 1.00 26.85 53 PHE D C 1
ATOM 2840 O O . PHE D 1 50 ? -15.145 51.516 9.794 1.00 27.69 53 PHE D O 1
ATOM 2848 N N . GLY D 1 51 ? -15.416 52.399 7.746 1.00 27.18 54 GLY D N 1
ATOM 2849 C CA . GLY D 1 51 ? -15.301 53.770 8.221 1.00 28.08 54 GLY D CA 1
ATOM 2850 C C . GLY D 1 51 ? -13.983 54.069 8.882 1.00 28.34 54 GLY D C 1
ATOM 2851 O O . GLY D 1 51 ? -13.929 54.869 9.787 1.00 29.32 54 GLY D O 1
ATOM 2852 N N . ILE D 1 52 ? -12.914 53.427 8.430 1.00 27.87 55 ILE D N 1
ATOM 2853 C CA . ILE D 1 52 ? -11.595 53.642 8.970 1.00 28.18 55 ILE D CA 1
ATOM 2854 C C . ILE D 1 52 ? -10.948 54.782 8.204 1.00 28.56 55 ILE D C 1
ATOM 2855 O O . ILE D 1 52 ? -10.617 54.663 7.020 1.00 28.52 55 ILE D O 1
ATOM 2860 N N . GLU D 1 53 ? -10.834 55.913 8.873 1.00 27.80 56 GLU D N 1
ATOM 2861 C CA . GLU D 1 53 ? -10.317 57.102 8.260 1.00 28.10 56 GLU D CA 1
ATOM 2862 C C . GLU D 1 53 ? -9.047 57.546 8.971 1.00 26.74 56 GLU D C 1
ATOM 2863 O O . GLU D 1 53 ? -8.945 57.477 10.182 1.00 26.24 56 GLU D O 1
ATOM 2869 N N . GLY D 1 54 ? -8.078 58.006 8.204 1.00 25.98 57 GLY D N 1
ATOM 2870 C CA . GLY D 1 54 ? -6.905 58.665 8.776 1.00 25.70 57 GLY D CA 1
ATOM 2871 C C . GLY D 1 54 ? -5.883 57.688 9.336 1.00 24.45 57 GLY D C 1
ATOM 2872 O O . GLY D 1 54 ? -4.962 58.102 9.984 1.00 23.87 57 GLY D O 1
ATOM 2873 N N . LYS D 1 55 ? -6.060 56.397 9.089 1.00 24.45 58 LYS D N 1
ATOM 2874 C CA . LYS D 1 55 ? -5.164 55.363 9.641 1.00 25.17 58 LYS D CA 1
ATOM 2875 C C . LYS D 1 55 ? -3.817 55.389 8.915 1.00 25.75 58 LYS D C 1
ATOM 2876 O O . LYS D 1 55 ? -3.751 55.503 7.705 1.00 24.94 58 LYS D O 1
ATOM 2882 N N . ARG D 1 56 ? -2.751 55.281 9.683 1.00 29.13 59 ARG D N 1
ATOM 2883 C CA . ARG D 1 56 ? -1.414 55.097 9.119 1.00 30.09 59 ARG D CA 1
ATOM 2884 C C . ARG D 1 56 ? -1.282 53.764 8.442 1.00 29.77 59 ARG D C 1
ATOM 2885 O O . ARG D 1 56 ? -1.591 52.711 9.039 1.00 28.22 59 ARG D O 1
ATOM 2893 N N . LEU D 1 57 ? -0.868 53.809 7.176 1.00 29.49 60 LEU D N 1
ATOM 2894 C CA . LEU D 1 57 ? -0.712 52.598 6.351 1.00 29.65 60 LEU D CA 1
ATOM 2895 C C . LEU D 1 57 ? 0.743 52.384 6.062 1.00 29.76 60 LEU D C 1
ATOM 2896 O O . LEU D 1 57 ? 1.480 53.345 5.858 1.00 28.75 60 LEU D O 1
ATOM 2901 N N . VAL D 1 58 ? 1.160 51.130 6.080 1.00 29.32 61 VAL D N 1
ATOM 2902 C CA . VAL D 1 58 ? 2.523 50.758 5.672 1.00 29.45 61 VAL D CA 1
ATOM 2903 C C . VAL D 1 58 ? 2.352 49.815 4.497 1.00 29.33 61 VAL D C 1
ATOM 2904 O O . VAL D 1 58 ? 1.770 48.760 4.662 1.00 30.19 61 VAL D O 1
ATOM 2908 N N . SER D 1 59 ? 2.823 50.159 3.309 1.00 27.79 62 SER D N 1
ATOM 2909 C CA . SER D 1 59 ? 2.519 49.282 2.202 1.00 28.39 62 SER D CA 1
ATOM 2910 C C . SER D 1 59 ? 3.664 48.340 1.915 1.00 28.68 62 SER D C 1
ATOM 2911 O O . SER D 1 59 ? 4.829 48.696 2.045 1.00 26.72 62 SER D O 1
ATOM 2914 N N . TYR D 1 60 ? 3.309 47.114 1.560 1.00 30.06 63 TYR D N 1
ATOM 2915 C CA . TYR D 1 60 ? 4.291 46.115 1.185 1.00 31.74 63 TYR D CA 1
ATOM 2916 C C . TYR D 1 60 ? 3.937 45.648 -0.221 1.00 32.44 63 TYR D C 1
ATOM 2917 O O . TYR D 1 60 ? 2.765 45.442 -0.540 1.00 32.46 63 TYR D O 1
ATOM 2926 N N . HIS D 1 61 ? 4.960 45.584 -1.071 1.00 33.41 64 HIS D N 1
ATOM 2927 C CA . HIS D 1 61 ? 4.916 45.032 -2.446 1.00 33.91 64 HIS D CA 1
ATOM 2928 C C . HIS D 1 61 ? 6.182 45.537 -3.122 1.00 34.24 64 HIS D C 1
ATOM 2929 O O . HIS D 1 61 ? 7.091 46.019 -2.426 1.00 35.00 64 HIS D O 1
ATOM 2931 N N . GLU D 1 65 ? 11.121 44.995 0.106 1.00 27.25 68 GLU D N 1
ATOM 2932 C CA . GLU D 1 65 ? 10.181 45.114 1.246 1.00 26.71 68 GLU D CA 1
ATOM 2933 C C . GLU D 1 65 ? 10.863 45.342 2.598 1.00 25.25 68 GLU D C 1
ATOM 2934 O O . GLU D 1 65 ? 10.199 45.329 3.661 1.00 23.05 68 GLU D O 1
ATOM 2940 N N . GLU D 1 66 ? 12.177 45.518 2.570 1.00 23.38 69 GLU D N 1
ATOM 2941 C CA . GLU D 1 66 ? 12.931 45.691 3.802 1.00 23.60 69 GLU D CA 1
ATOM 2942 C C . GLU D 1 66 ? 12.552 46.979 4.520 1.00 21.68 69 GLU D C 1
ATOM 2943 O O . GLU D 1 66 ? 12.540 47.026 5.765 1.00 19.79 69 GLU D O 1
ATOM 2949 N N . ARG D 1 67 ? 12.207 48.026 3.777 1.00 20.89 70 ARG D N 1
ATOM 2950 C CA . ARG D 1 67 ? 11.809 49.266 4.462 1.00 21.54 70 ARG D CA 1
ATOM 2951 C C . ARG D 1 67 ? 10.508 49.095 5.231 1.00 19.74 70 ARG D C 1
ATOM 2952 O O . ARG D 1 67 ? 10.336 49.594 6.367 1.00 19.83 70 ARG D O 1
ATOM 2960 N N . ALA D 1 68 ? 9.578 48.382 4.619 1.00 18.60 71 ALA D N 1
ATOM 2961 C CA . ALA D 1 68 ? 8.295 48.108 5.266 1.00 19.06 71 ALA D CA 1
ATOM 2962 C C . ALA D 1 68 ? 8.481 47.250 6.512 1.00 18.26 71 ALA D C 1
ATOM 2963 O O . ALA D 1 68 ? 7.876 47.500 7.553 1.00 19.64 71 ALA D O 1
ATOM 2965 N N . VAL D 1 69 ? 9.368 46.271 6.445 1.00 18.78 72 VAL D N 1
ATOM 2966 C CA . VAL D 1 69 ? 9.601 45.415 7.605 1.00 18.27 72 VAL D CA 1
ATOM 2967 C C . VAL D 1 69 ? 10.208 46.249 8.731 1.00 17.93 72 VAL D C 1
ATOM 2968 O O . VAL D 1 69 ? 9.817 46.118 9.897 1.00 18.21 72 VAL D O 1
ATOM 2972 N N . ARG D 1 70 ? 11.155 47.126 8.396 1.00 18.11 73 ARG D N 1
ATOM 2973 C CA . ARG D 1 70 ? 11.817 47.961 9.398 1.00 18.00 73 ARG D CA 1
ATOM 2974 C C . ARG D 1 70 ? 10.777 48.893 10.059 1.00 17.73 73 ARG D C 1
ATOM 2975 O O . ARG D 1 70 ? 10.761 49.085 11.298 1.00 16.34 73 ARG D O 1
ATOM 2983 N N . GLN D 1 71 ? 9.929 49.486 9.237 1.00 16.20 74 GLN D N 1
ATOM 2984 C CA . GLN D 1 71 ? 8.850 50.339 9.756 1.00 18.05 74 GLN D CA 1
ATOM 2985 C C . GLN D 1 71 ? 7.950 49.625 10.741 1.00 17.31 74 GLN D C 1
ATOM 2986 O O . GLN D 1 71 ? 7.642 50.151 11.811 1.00 17.71 74 GLN D O 1
ATOM 2992 N N . VAL D 1 72 ? 7.569 48.401 10.404 1.00 17.04 75 VAL D N 1
ATOM 2993 C CA . VAL D 1 72 ? 6.634 47.636 11.228 1.00 17.25 75 VAL D CA 1
ATOM 2994 C C . VAL D 1 72 ? 7.314 47.272 12.549 1.00 17.80 75 VAL D C 1
ATOM 2995 O O . VAL D 1 72 ? 6.749 47.521 13.633 1.00 17.30 75 VAL D O 1
ATOM 2999 N N . ILE D 1 73 ? 8.565 46.812 12.490 1.00 16.35 76 ILE D N 1
ATOM 3000 C CA . ILE D 1 73 ? 9.288 46.507 13.730 1.00 17.35 76 ILE D CA 1
ATOM 3001 C C . ILE D 1 73 ? 9.441 47.753 14.629 1.00 16.92 76 ILE D C 1
ATOM 3002 O O . ILE D 1 73 ? 9.230 47.676 15.852 1.00 16.24 76 ILE D O 1
ATOM 3007 N N . GLU D 1 74 ? 9.719 48.910 14.034 1.00 17.05 77 GLU D N 1
ATOM 3008 C CA . GLU D 1 74 ? 9.864 50.138 14.829 1.00 17.73 77 GLU D CA 1
ATOM 3009 C C . GLU D 1 74 ? 8.568 50.556 15.510 1.00 17.29 77 GLU D C 1
ATOM 3010 O O . GLU D 1 74 ? 8.579 51.031 16.671 1.00 16.76 77 GLU D O 1
ATOM 3016 N N . LEU D 1 75 ? 7.449 50.406 14.807 1.00 17.19 78 LEU D N 1
ATOM 3017 C CA . LEU D 1 75 ? 6.111 50.663 15.414 1.00 16.79 78 LEU D CA 1
ATOM 3018 C C . LEU D 1 75 ? 5.826 49.717 16.599 1.00 16.02 78 LEU D C 1
ATOM 3019 O O . LEU D 1 75 ? 5.400 50.158 17.688 1.00 16.50 78 LEU D O 1
ATOM 3024 N N . LEU D 1 76 ? 6.099 48.436 16.405 1.00 12.49 79 LEU D N 1
ATOM 3025 C CA . LEU D 1 76 ? 5.909 47.451 17.484 1.00 12.73 79 LEU D CA 1
ATOM 3026 C C . LEU D 1 76 ? 6.772 47.788 18.692 1.00 13.11 79 LEU D C 1
ATOM 3027 O O . LEU D 1 76 ? 6.308 47.734 19.852 1.00 12.97 79 LEU D O 1
ATOM 3032 N N . GLU D 1 77 ? 8.035 48.114 18.429 1.00 12.82 80 GLU D N 1
ATOM 3033 C CA . GLU D 1 77 ? 8.972 48.430 19.489 1.00 14.49 80 GLU D CA 1
ATOM 3034 C C . GLU D 1 77 ? 8.522 49.640 20.310 1.00 14.82 80 GLU D C 1
ATOM 3035 O O . GLU D 1 77 ? 8.835 49.721 21.513 1.00 13.80 80 GLU D O 1
ATOM 3041 N N . GLU D 1 78 ? 7.821 50.587 19.687 1.00 15.50 81 GLU D N 1
ATOM 3042 C CA . GLU D 1 78 ? 7.341 51.785 20.390 1.00 16.63 81 GLU D CA 1
ATOM 3043 C C . GLU D 1 78 ? 5.970 51.599 21.034 1.00 16.11 81 GLU D C 1
ATOM 3044 O O . GLU D 1 78 ? 5.395 52.545 21.572 1.00 16.80 81 GLU D O 1
ATOM 3050 N N . GLY D 1 79 ? 5.424 50.390 20.952 1.00 15.97 82 GLY D N 1
ATOM 3051 C CA . GLY D 1 79 ? 4.198 50.048 21.630 1.00 16.64 82 GLY D CA 1
ATOM 3052 C C . GLY D 1 79 ? 2.938 50.229 20.808 1.00 17.80 82 GLY D C 1
ATOM 3053 O O . GLY D 1 79 ? 1.828 50.233 21.373 1.00 19.09 82 GLY D O 1
ATOM 3054 N N . SER D 1 80 ? 3.069 50.406 19.491 1.00 16.75 83 SER D N 1
ATOM 3055 C CA . SER D 1 80 ? 1.879 50.460 18.631 1.00 17.55 83 SER D CA 1
ATOM 3056 C C . SER D 1 80 ? 1.566 49.081 18.092 1.00 17.02 83 SER D C 1
ATOM 3057 O O . SER D 1 80 ? 2.440 48.436 17.538 1.00 16.60 83 SER D O 1
ATOM 3060 N N . ASP D 1 81 ? 0.316 48.652 18.199 1.00 16.66 84 ASP D N 1
ATOM 3061 C CA . ASP D 1 81 ? -0.110 47.405 17.527 1.00 16.68 84 ASP D CA 1
ATOM 3062 C C . ASP D 1 81 ? -0.178 47.677 16.022 1.00 15.31 84 ASP D C 1
ATOM 3063 O O . ASP D 1 81 ? -0.539 48.758 15.587 1.00 15.04 84 ASP D O 1
ATOM 3068 N N . VAL D 1 82 ? 0.123 46.674 15.224 1.00 14.62 85 VAL D N 1
ATOM 3069 C CA . VAL D 1 82 ? 0.069 46.780 13.766 1.00 12.89 85 VAL D CA 1
ATOM 3070 C C . VAL D 1 82 ? -0.812 45.637 13.302 1.00 14.16 85 VAL D C 1
ATOM 3071 O O . VAL D 1 82 ? -0.638 44.499 13.753 1.00 14.75 85 VAL D O 1
ATOM 3075 N N . ALA D 1 83 ? -1.766 45.922 12.419 1.00 13.45 86 ALA D N 1
ATOM 3076 C CA . ALA D 1 83 ? -2.578 44.874 11.815 1.00 13.09 86 ALA D CA 1
ATOM 3077 C C . ALA D 1 83 ? -2.038 44.648 10.416 1.00 13.79 86 ALA D C 1
ATOM 3078 O O . ALA D 1 83 ? -2.010 45.563 9.584 1.00 14.84 86 ALA D O 1
ATOM 3080 N N . LEU D 1 84 ? -1.618 43.431 10.159 1.00 14.51 87 LEU D N 1
ATOM 3081 C CA . LEU D 1 84 ? -1.163 43.022 8.843 1.00 15.52 87 LEU D CA 1
ATOM 3082 C C . LEU D 1 84 ? -2.347 42.396 8.117 1.00 16.04 87 LEU D C 1
ATOM 3083 O O . LEU D 1 84 ? -2.879 41.376 8.567 1.00 15.72 87 LEU D O 1
ATOM 3088 N N . VAL D 1 85 ? -2.778 43.019 7.022 1.00 15.67 88 VAL D N 1
ATOM 3089 C CA . VAL D 1 85 ? -3.951 42.551 6.290 1.00 17.03 88 VAL D CA 1
ATOM 3090 C C . VAL D 1 85 ? -3.531 41.620 5.165 1.00 18.60 88 VAL D C 1
ATOM 3091 O O . VAL D 1 85 ? -2.704 41.992 4.330 1.00 19.71 88 VAL D O 1
ATOM 3095 N N . THR D 1 86 ? -4.072 40.413 5.179 1.00 19.05 89 THR D N 1
ATOM 3096 C CA . THR D 1 86 ? -3.760 39.394 4.179 1.00 21.25 89 THR D CA 1
ATOM 3097 C C . THR D 1 86 ? -5.075 38.965 3.509 1.00 21.94 89 THR D C 1
ATOM 3098 O O . THR D 1 86 ? -6.131 39.253 4.043 1.00 21.81 89 THR D O 1
ATOM 3102 N N . ASP D 1 87 ? -5.005 38.323 2.338 1.00 23.51 90 ASP D N 1
ATOM 3103 C CA . ASP D 1 87 ? -6.183 37.716 1.680 1.00 24.41 90 ASP D CA 1
ATOM 3104 C C . ASP D 1 87 ? -6.289 36.220 2.014 1.00 24.51 90 ASP D C 1
ATOM 3105 O O . ASP D 1 87 ? -5.358 35.471 1.742 1.00 23.47 90 ASP D O 1
ATOM 3110 N N . ALA D 1 88 ? -7.416 35.797 2.590 1.00 24.46 91 ALA D N 1
ATOM 3111 C CA . ALA D 1 88 ? -7.651 34.384 2.937 1.00 25.18 91 ALA D CA 1
ATOM 3112 C C . ALA D 1 88 ? -7.496 33.450 1.716 1.00 25.93 91 ALA D C 1
ATOM 3113 O O . ALA D 1 88 ? -7.210 32.252 1.871 1.00 26.49 91 ALA D O 1
ATOM 3115 N N . GLY D 1 89 ? -7.682 33.996 0.512 1.00 26.09 92 GLY D N 1
ATOM 3116 C CA . GLY D 1 89 ? -7.535 33.228 -0.727 1.00 26.79 92 GLY D CA 1
ATOM 3117 C C . GLY D 1 89 ? -6.116 32.978 -1.205 1.00 27.29 92 GLY D C 1
ATOM 3118 O O . GLY D 1 89 ? -5.908 32.124 -2.056 1.00 28.47 92 GLY D O 1
ATOM 3119 N N . THR D 1 90 ? -5.139 33.708 -0.669 1.00 27.47 93 THR D N 1
ATOM 3120 C CA . THR D 1 90 ? -3.731 33.618 -1.129 1.00 27.70 93 THR D CA 1
ATOM 3121 C C . THR D 1 90 ? -2.913 32.704 -0.217 1.00 27.47 93 THR D C 1
ATOM 3122 O O . THR D 1 90 ? -2.955 32.886 1.019 1.00 26.68 93 THR D O 1
ATOM 3126 N N . PRO D 1 91 ? -2.122 31.764 -0.802 1.00 26.54 94 PRO D N 1
ATOM 3127 C CA . PRO D 1 91 ? -1.144 31.002 -0.026 1.00 26.73 94 PRO D CA 1
ATOM 3128 C C . PRO D 1 91 ? -0.276 31.918 0.837 1.00 26.98 94 PRO D C 1
ATOM 3129 O O . PRO D 1 91 ? 0.242 32.906 0.329 1.00 26.37 94 PRO D O 1
ATOM 3133 N N . ALA D 1 92 ? -0.154 31.596 2.126 1.00 27.70 95 ALA D N 1
ATOM 3134 C CA . ALA D 1 92 ? 0.669 32.364 3.069 1.00 28.43 95 ALA D CA 1
ATOM 3135 C C . ALA D 1 92 ? 2.093 32.595 2.543 1.00 28.90 95 ALA D C 1
ATOM 3136 O O . ALA D 1 92 ? 2.647 33.682 2.687 1.00 30.05 95 ALA D O 1
ATOM 3138 N N . ILE D 1 93 ? 2.673 31.577 1.919 1.00 29.22 96 ILE D N 1
ATOM 3139 C CA . ILE D 1 93 ? 4.018 31.689 1.340 1.00 29.10 96 ILE D CA 1
ATOM 3140 C C . ILE D 1 93 ? 4.127 32.601 0.098 1.00 29.60 96 ILE D C 1
ATOM 3141 O O . ILE D 1 93 ? 5.208 33.098 -0.181 1.00 30.18 96 ILE D O 1
ATOM 3146 N N . SER D 1 94 ? 3.028 32.839 -0.622 1.00 29.81 97 SER D N 1
ATOM 3147 C CA . SER D 1 94 ? 3.035 33.770 -1.769 1.00 30.55 97 SER D CA 1
ATOM 3148 C C . SER D 1 94 ? 2.861 35.237 -1.367 1.00 31.09 97 SER D C 1
ATOM 3149 O O . SER D 1 94 ? 2.995 36.136 -2.198 1.00 30.64 97 SER D O 1
ATOM 3152 N N . ASP D 1 95 ? 2.547 35.476 -0.103 1.00 31.95 98 ASP D N 1
ATOM 3153 C CA . ASP D 1 95 ? 2.233 36.807 0.358 1.00 32.90 98 ASP D CA 1
ATOM 3154 C C . ASP D 1 95 ? 3.459 37.430 1.037 1.00 33.73 98 ASP D C 1
ATOM 3155 O O . ASP D 1 95 ? 3.892 36.941 2.069 1.00 33.07 98 ASP D O 1
ATOM 3160 N N . PRO D 1 96 ? 4.034 38.501 0.459 1.00 35.34 99 PRO D N 1
ATOM 3161 C CA . PRO D 1 96 ? 5.00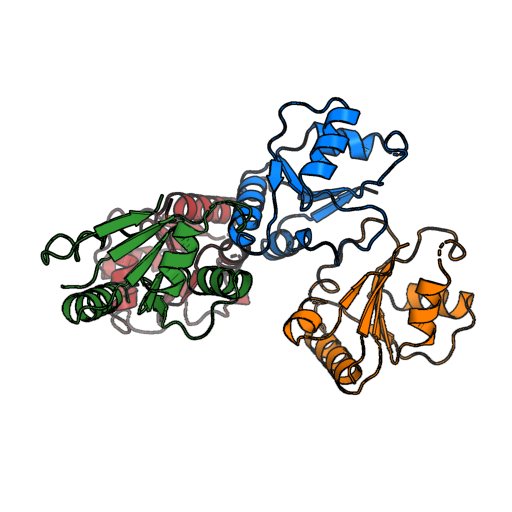8 39.232 1.292 1.00 36.24 99 PRO D CA 1
ATOM 3162 C C . PRO D 1 96 ? 4.248 39.779 2.497 1.00 36.70 99 PRO D C 1
ATOM 3163 O O . PRO D 1 96 ? 3.071 40.053 2.392 1.00 36.61 99 PRO D O 1
ATOM 3167 N N . GLY D 1 97 ? 4.882 39.882 3.647 1.00 37.91 100 GLY D N 1
ATOM 3168 C CA . GLY D 1 97 ? 4.107 40.099 4.872 1.00 38.27 100 GLY D CA 1
ATOM 3169 C C . GLY D 1 97 ? 4.227 38.826 5.665 1.00 38.46 100 GLY D C 1
ATOM 3170 O O . GLY D 1 97 ? 4.233 38.840 6.889 1.00 38.53 100 GLY D O 1
ATOM 3171 N N . TYR D 1 98 ? 4.296 37.716 4.942 1.00 38.78 101 TYR D N 1
ATOM 3172 C CA . TYR D 1 98 ? 4.905 36.496 5.461 1.00 39.31 101 TYR D CA 1
ATOM 3173 C C . TYR D 1 98 ? 6.268 36.820 6.073 1.00 38.34 101 TYR D C 1
ATOM 3174 O O . TYR D 1 98 ? 6.545 36.411 7.199 1.00 38.97 101 TYR D O 1
ATOM 3183 N N . THR D 1 99 ? 7.110 37.553 5.337 1.00 36.78 102 THR D N 1
ATOM 3184 C CA . THR D 1 99 ? 8.459 37.849 5.813 1.00 35.47 102 THR D CA 1
ATOM 3185 C C . THR D 1 99 ? 8.383 38.922 6.915 1.00 33.49 102 THR D C 1
ATOM 3186 O O . THR D 1 99 ? 9.193 38.947 7.847 1.00 32.34 102 THR D O 1
ATOM 3198 N N . ALA D 1 101 ? 5.823 39.039 9.136 1.00 26.83 104 ALA D N 1
ATOM 3199 C CA . ALA D 1 101 ? 5.481 38.274 10.330 1.00 25.69 104 ALA D CA 1
ATOM 3200 C C . ALA D 1 101 ? 6.674 37.436 10.796 1.00 24.47 104 ALA D C 1
ATOM 3201 O O . ALA D 1 101 ? 6.933 37.372 11.995 1.00 23.46 104 ALA D O 1
ATOM 3203 N N . SER D 1 102 ? 7.423 36.825 9.866 1.00 23.31 105 SER D N 1
ATOM 3204 C CA . SER D 1 102 ? 8.660 36.095 10.229 1.00 23.96 105 SER D CA 1
ATOM 3205 C C . SER D 1 102 ? 9.659 36.947 10.965 1.00 22.57 105 SER D C 1
ATOM 3206 O O . SER D 1 102 ? 10.237 36.517 11.959 1.00 20.86 105 SER D O 1
ATOM 3209 N N . ALA D 1 103 ? 9.854 38.169 10.489 1.00 21.52 106 ALA D N 1
ATOM 3210 C CA . ALA D 1 103 ? 10.820 39.041 11.108 1.00 20.58 106 ALA D CA 1
ATOM 3211 C C . ALA D 1 103 ? 10.361 39.409 12.512 1.00 20.40 106 ALA D C 1
ATOM 3212 O O . ALA D 1 103 ? 11.146 39.379 13.431 1.00 19.65 106 ALA D O 1
ATOM 3214 N N . ALA D 1 104 ? 9.072 39.736 12.692 1.00 19.75 107 ALA D N 1
ATOM 3215 C CA . ALA D 1 104 ? 8.553 40.135 14.019 1.00 19.61 107 ALA D CA 1
ATOM 3216 C C . ALA D 1 104 ? 8.662 38.980 14.995 1.00 20.19 107 ALA D C 1
ATOM 3217 O O . ALA D 1 104 ? 8.997 39.168 16.177 1.00 19.52 107 ALA D O 1
ATOM 3219 N N . HIS D 1 105 ? 8.395 37.782 14.493 1.00 20.24 108 HIS D N 1
ATOM 3220 C CA . HIS D 1 105 ? 8.512 36.591 15.322 1.00 21.24 108 HIS D CA 1
ATOM 3221 C C . HIS D 1 105 ? 9.980 36.368 15.702 1.00 20.40 108 HIS D C 1
ATOM 3222 O O . HIS D 1 105 ? 10.301 36.164 16.870 1.00 21.89 108 HIS D O 1
ATOM 3229 N N . ALA D 1 106 ? 10.852 36.465 14.721 1.00 19.55 109 ALA D N 1
ATOM 3230 C CA . ALA D 1 106 ? 12.309 36.307 14.965 1.00 19.79 109 ALA D CA 1
ATOM 3231 C C . ALA D 1 106 ? 12.799 37.278 16.019 1.00 19.95 109 ALA D C 1
ATOM 3232 O O . ALA D 1 106 ? 13.661 36.940 16.816 1.00 19.07 109 ALA D O 1
ATOM 3234 N N . ALA D 1 107 ? 12.221 38.480 16.052 1.00 21.06 110 ALA D N 1
ATOM 3235 C CA . ALA D 1 107 ? 12.610 39.488 17.054 1.00 21.86 110 ALA D CA 1
ATOM 3236 C C . ALA D 1 107 ? 11.920 39.291 18.415 1.00 22.79 110 ALA D C 1
ATOM 3237 O O . ALA D 1 107 ? 12.023 40.145 19.277 1.00 25.55 110 ALA D O 1
ATOM 3239 N N . GLY D 1 108 ? 11.166 38.221 18.583 1.00 22.28 111 GLY D N 1
ATOM 3240 C CA . GLY D 1 108 ? 10.447 37.973 19.823 1.00 23.24 111 GLY D CA 1
ATOM 3241 C C . GLY D 1 108 ? 9.231 38.857 20.068 1.00 24.05 111 GLY D C 1
ATOM 3242 O O . GLY D 1 108 ? 8.740 38.895 21.180 1.00 23.75 111 GLY D O 1
ATOM 3243 N N . LEU D 1 109 ? 8.746 39.571 19.052 1.00 24.47 112 LEU D N 1
ATOM 3244 C CA . LEU D 1 109 ? 7.561 40.402 19.211 1.00 26.19 112 LEU D CA 1
ATOM 3245 C C . LEU D 1 109 ? 6.344 39.526 18.948 1.00 27.82 112 LEU D C 1
ATOM 3246 O O . LEU D 1 109 ? 6.413 38.625 18.138 1.00 26.33 112 LEU D O 1
ATOM 3251 N N . PRO D 1 110 ? 5.227 39.782 19.649 1.00 31.09 113 PRO D N 1
ATOM 3252 C CA . PRO D 1 110 ? 4.068 38.919 19.526 1.00 32.32 113 PRO D CA 1
ATOM 3253 C C . PRO D 1 110 ? 3.446 39.044 18.133 1.00 32.92 113 PRO D C 1
ATOM 3254 O O . PRO D 1 110 ? 3.351 40.158 17.601 1.00 31.99 113 PRO D O 1
ATOM 3258 N N . VAL D 1 111 ? 3.080 37.902 17.569 1.00 33.54 114 VAL D N 1
ATOM 3259 C CA . VAL D 1 111 ? 2.430 37.787 16.277 1.00 34.07 114 VAL D CA 1
ATOM 3260 C C . VAL D 1 111 ? 1.205 36.935 16.557 1.00 35.34 114 VAL D C 1
ATOM 3261 O O . VAL D 1 111 ? 1.332 35.798 17.025 1.00 35.61 114 VAL D O 1
ATOM 3265 N N . VAL D 1 112 ? 0.024 37.510 16.328 1.00 33.72 115 VAL D N 1
ATOM 3266 C CA . VAL D 1 112 ? -1.256 36.883 16.698 1.00 34.36 115 VAL D CA 1
ATOM 3267 C C . VAL D 1 112 ? -2.207 36.844 15.508 1.00 35.23 115 VAL D C 1
ATOM 3268 O O . VAL D 1 112 ? -2.632 37.896 15.023 1.00 32.90 115 VAL D O 1
ATOM 3272 N N . PRO D 1 113 ? -2.528 35.642 15.014 1.00 36.98 116 PRO D N 1
ATOM 3273 C CA . PRO D 1 113 ? -3.509 35.518 13.940 1.00 37.92 116 PRO D CA 1
ATOM 3274 C C . PRO D 1 113 ? -4.880 35.838 14.512 1.00 39.73 116 PRO D C 1
ATOM 3275 O O . PRO D 1 113 ? -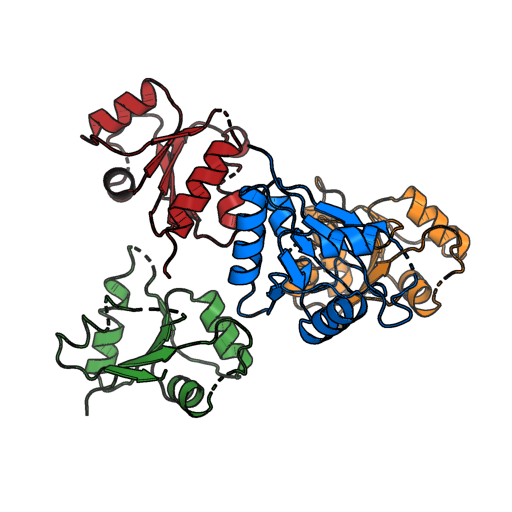5.156 35.548 15.675 1.00 38.95 116 PRO D O 1
ATOM 3279 N N . VAL D 1 114 ? -5.703 36.515 13.743 1.00 42.26 117 VAL D N 1
ATOM 3280 C CA . VAL D 1 114 ? -7.039 36.780 14.221 1.00 44.89 117 VAL D CA 1
ATOM 3281 C C . VAL D 1 114 ? -7.944 35.763 13.508 1.00 48.02 117 VAL D C 1
ATOM 3282 O O . VAL D 1 114 ? -8.036 35.753 12.269 1.00 49.09 117 VAL D O 1
ATOM 3286 N N . PRO D 1 115 ? -8.585 34.871 14.286 1.00 50.50 118 PRO D N 1
ATOM 3287 C CA . PRO D 1 115 ? -9.285 33.746 13.651 1.00 51.67 118 PRO D CA 1
ATOM 3288 C C . PRO D 1 115 ? -10.481 34.147 12.766 1.00 51.93 118 PRO D C 1
ATOM 3289 O O . PRO D 1 115 ? -10.966 35.290 12.839 1.00 53.24 118 PRO D O 1
#

Solvent-accessible surface area: 22281 Å² total